Protein 1AUO (pdb70)

Organism: Pseudomonas fluorescens (NCBI:txid294)

CATH classification: 3.40.50.1820

Solvent-accessible surface area: 18096 Å² total; per-residue (Å²): 182,62,110,21,29,110,25,160,10,81,111,120,28,63,0,0,0,0,3,0,3,5,59,37,25,59,51,101,78,13,59,84,17,1,89,46,5,20,144,80,13,80,22,1,42,0,1,2,8,33,3,41,85,31,74,0,63,4,5,58,32,113,111,15,22,0,2,3,19,22,86,10,67,47,90,55,121,36,29,22,93,135,38,0,80,65,0,0,125,67,1,22,74,25,0,57,33,10,76,186,82,62,6,88,12,60,62,0,2,0,0,0,24,13,9,0,0,0,0,0,2,8,0,0,1,57,59,15,117,17,72,12,7,0,0,0,2,0,0,4,27,13,40,30,20,28,137,154,22,153,22,42,73,16,4,74,158,2,25,1,3,5,2,1,0,82,55,3,29,65,10,88,30,69,43,5,96,55,3,13,75,36,0,114,88,58,58,5,104,20,54,45,63,72,13,76,0,0,36,65,37,50,105,94,0,29,116,26,0,8,59,29,0,52,60,101,24,114,219,62,110,42,27,90,28,109,19,88,114,118,31,64,0,0,0,0,2,0,2,4,58,38,26,58,49,116,77,7,54,80,19,0,84,57,9,24,150,91,12,79,25,2,32,0,0,1,1,29,1,51,85,33,79,0,61,10,6,56,32,117,109,16,24,0,0,6,14,33,80,10,63,50,82,69,134,43,41,14,88,143,46,0,53,81,1,0,88,58,0,28,97,24,0,55,41,9,73,182,92,63,7,88,4,57,66,0,2,0,0,0,25,15,10,0,0,1,0,0,1,7,0,0,2,69,50,23,152,16,68,10,8,0,0,0,2,0,0,3,27,12,37,35,23,18,140,139,15,148,17,49,79,20,14,73,148,2,24,1,3,4,1,2,0,74,46,5,25,67,14,84,30,69,34,3,80,46,4,16,87,39,0,135,77,51,54,7,94,21,54,38,60,75,2,69,0,0,42,67,41,45,110,106,0,32,139,33,0,8,61,22,0,56,62,83,38,110

InterPro domains:
  IPR003140 Phospholipase/carboxylesterase/thioesterase [PF02230] (4-214)
  IPR029058 Alpha/Beta hydrolase fold [G3DSA:3.40.50.1820] (1-218)
  IPR029058 Alpha/Beta hydrolase fold [SSF53474] (8-217)
  IPR050565 Acyl-protein thioesterase 1-2/Carboxylesterase-like [PTHR10655] (10-217)

Structure (mmCIF, N/CA/C/O backbone):
data_1AUO
#
_entry.id   1AUO
#
_cell.length_a   82.040
_cell.length_b   82.040
_cell.length_c   145.380
_cell.angle_alpha   90.00
_cell.angle_beta   90.00
_cell.angle_gamma   90.00
#
_symmetry.space_group_name_H-M   'P 41 21 2'
#
loop_
_entity.id
_entity.type
_entity.pdbx_description
1 polymer CARBOXYLESTERASE
2 water water
#
loop_
_atom_site.group_PDB
_atom_site.id
_atom_site.type_symbol
_atom_site.label_atom_id
_atom_site.label_alt_id
_atom_site.label_comp_id
_atom_site.label_asym_id
_atom_site.label_entity_id
_atom_site.label_seq_id
_atom_site.pdbx_PDB_ins_code
_atom_site.Cartn_x
_atom_site.Cartn_y
_atom_site.Cartn_z
_atom_site.occupancy
_atom_site.B_iso_or_equiv
_atom_site.auth_seq_id
_atom_site.auth_comp_id
_atom_site.auth_asym_id
_atom_site.auth_atom_id
_atom_site.pdbx_PDB_model_num
ATOM 1 N N . MET A 1 1 ? 51.051 14.442 82.516 1.00 60.20 1 MET A N 1
ATOM 2 C CA . MET A 1 1 ? 49.876 13.984 81.722 1.00 59.14 1 MET A CA 1
ATOM 3 C C . MET A 1 1 ? 48.538 14.302 82.399 1.00 55.85 1 MET A C 1
ATOM 4 O O . MET A 1 1 ? 48.174 13.707 83.421 1.00 56.18 1 MET A O 1
ATOM 9 N N . THR A 1 2 ? 47.825 15.269 81.836 1.00 44.75 2 THR A N 1
ATOM 10 C CA . THR A 1 2 ? 46.412 15.434 82.122 1.00 38.33 2 THR A CA 1
ATOM 11 C C . THR A 1 2 ? 45.629 14.262 81.572 1.00 35.77 2 THR A C 1
ATOM 12 O O . THR A 1 2 ? 45.886 13.786 80.456 1.00 36.00 2 THR A O 1
ATOM 16 N N . GLU A 1 3 ? 44.779 13.695 82.411 1.00 32.34 3 GLU A N 1
ATOM 17 C CA . GLU A 1 3 ? 43.966 12.565 82.001 1.00 27.86 3 GLU A CA 1
ATOM 18 C C . GLU A 1 3 ? 42.889 12.972 80.979 1.00 21.89 3 GLU A C 1
ATOM 19 O O . GLU A 1 3 ? 42.409 14.104 80.993 1.00 17.85 3 GLU A O 1
ATOM 25 N N . PRO A 1 4 ? 42.441 12.026 80.140 1.00 22.63 4 PRO A N 1
ATOM 26 C CA . PRO A 1 4 ? 41.398 12.373 79.170 1.00 18.34 4 PRO A CA 1
ATOM 27 C C . PRO A 1 4 ? 40.071 12.465 79.856 1.00 20.02 4 PRO A C 1
ATOM 28 O O . PRO A 1 4 ? 39.902 11.849 80.913 1.00 20.01 4 PRO A O 1
ATOM 32 N N . LEU A 1 5 ? 39.171 13.300 79.327 1.00 20.32 5 LEU A N 1
ATOM 33 C CA . LEU A 1 5 ? 37.799 13.299 79.784 1.00 21.35 5 LEU A CA 1
ATOM 34 C C . LEU A 1 5 ? 37.101 12.094 79.169 1.00 23.32 5 LEU A C 1
ATOM 35 O O . LEU A 1 5 ? 37.321 11.746 78.004 1.00 20.41 5 LEU A O 1
ATOM 40 N N . ILE A 1 6 ? 36.194 11.516 79.938 1.00 15.51 6 ILE A N 1
ATOM 41 C CA . ILE A 1 6 ? 35.456 10.345 79.530 1.00 17.72 6 ILE A CA 1
ATOM 42 C C . ILE A 1 6 ? 34.048 10.827 79.756 1.00 17.17 6 ILE A C 1
ATOM 43 O O . ILE A 1 6 ? 33.790 11.352 80.837 1.00 15.50 6 ILE A O 1
ATOM 48 N N . LEU A 1 7 ? 33.318 11.068 78.656 1.00 16.69 7 LEU A N 1
ATOM 49 C CA . LEU A 1 7 ? 31.912 11.451 78.701 1.00 14.29 7 LEU A CA 1
ATOM 50 C C . LEU A 1 7 ? 31.040 10.222 78.512 1.00 20.12 7 LEU A C 1
ATOM 51 O O . LEU A 1 7 ? 31.209 9.416 77.568 1.00 14.20 7 LEU A O 1
ATOM 56 N N . GLN A 1 8 ? 30.229 9.965 79.532 1.00 11.06 8 GLN A N 1
ATOM 57 C CA . GLN A 1 8 ? 29.454 8.770 79.586 1.00 18.57 8 GLN A CA 1
ATOM 58 C C . GLN A 1 8 ? 28.193 9.019 78.761 1.00 13.22 8 GLN A C 1
ATOM 59 O O . GLN A 1 8 ? 27.521 10.046 78.913 1.00 17.11 8 GLN A O 1
ATOM 65 N N . PRO A 1 9 ? 27.791 8.019 77.972 1.00 18.82 9 PRO A N 1
ATOM 66 C CA . PRO A 1 9 ? 26.610 8.080 77.105 1.00 18.99 9 PRO A CA 1
ATOM 67 C C . PRO A 1 9 ? 25.389 7.737 77.935 1.00 24.80 9 PRO A C 1
ATOM 68 O O . PRO A 1 9 ? 25.504 7.446 79.144 1.00 23.68 9 PRO A O 1
ATOM 72 N N . ALA A 1 10 ? 24.234 7.768 77.284 1.00 25.14 10 ALA A N 1
ATOM 73 C CA . ALA A 1 10 ? 22.957 7.575 77.940 1.00 27.41 10 ALA A CA 1
ATOM 74 C C . ALA A 1 10 ? 22.764 6.149 78.403 1.00 30.15 10 ALA A C 1
ATOM 75 O O . ALA A 1 10 ? 22.165 5.918 79.447 1.00 29.74 10 ALA A O 1
ATOM 77 N N . LYS A 1 11 ? 23.158 5.196 77.564 1.00 28.28 11 LYS A N 1
ATOM 78 C CA . LYS A 1 11 ? 23.044 3.763 77.873 1.00 29.51 11 LYS A CA 1
ATOM 79 C C . LYS A 1 11 ? 24.434 3.163 78.031 1.00 28.20 11 LYS A C 1
ATOM 80 O O . LYS A 1 11 ? 25.420 3.874 77.867 1.00 32.24 11 LYS A O 1
ATOM 86 N N . PRO A 1 12 ? 24.541 1.897 78.502 1.00 27.84 12 PRO A N 1
ATOM 87 C CA . PRO A 1 12 ? 25.894 1.348 78.644 1.00 28.40 12 PRO A CA 1
ATOM 88 C C . PRO A 1 12 ? 26.632 1.376 77.301 1.00 22.98 12 PRO A C 1
ATOM 89 O O . PRO A 1 12 ? 26.037 1.048 76.256 1.00 24.76 12 PRO A O 1
ATOM 93 N N . ALA A 1 13 ? 27.905 1.740 77.337 1.00 25.12 13 ALA A N 1
ATOM 94 C CA . ALA A 1 13 ? 28.691 1.930 76.130 1.00 20.54 13 ALA A CA 1
ATOM 95 C C . ALA A 1 13 ? 29.080 0.611 75.430 1.00 23.11 13 ALA A C 1
ATOM 96 O O . ALA A 1 13 ? 29.501 -0.360 76.094 1.00 19.30 13 ALA A O 1
ATOM 98 N N . ASP A 1 14 ? 28.948 0.590 74.098 1.00 20.34 14 ASP A N 1
ATOM 99 C CA . ASP A 1 14 ? 29.409 -0.519 73.272 1.00 22.95 14 ASP A CA 1
ATOM 100 C C . ASP A 1 14 ? 30.209 -0.033 72.022 1.00 22.03 14 ASP A C 1
ATOM 101 O O . ASP A 1 14 ? 30.546 -0.815 71.146 1.00 22.65 14 ASP A O 1
ATOM 106 N N . ALA A 1 15 ? 30.486 1.266 71.994 1.00 21.43 15 ALA A N 1
ATOM 107 C CA . ALA A 1 15 ? 31.289 1.946 70.964 1.00 19.35 15 ALA A CA 1
ATOM 108 C C . ALA A 1 15 ? 32.036 3.104 71.637 1.00 19.17 15 ALA A C 1
ATOM 109 O O . ALA A 1 15 ? 31.624 3.619 72.700 1.00 17.54 15 ALA A O 1
ATOM 111 N N . CYS A 1 16 ? 33.012 3.659 70.925 1.00 17.66 16 CYS A N 1
ATOM 112 C CA . CYS A 1 16 ? 33.817 4.734 71.499 1.00 15.11 16 CYS A CA 1
ATOM 113 C C . CYS A 1 16 ? 34.502 5.597 70.437 1.00 15.03 16 CYS A C 1
ATOM 114 O O . CYS A 1 16 ? 35.190 5.058 69.571 1.00 13.38 16 CYS A O 1
ATOM 117 N N . VAL A 1 17 ? 34.373 6.911 70.564 1.00 12.43 17 VAL A N 1
ATOM 118 C CA . VAL A 1 17 ? 35.148 7.870 69.763 1.00 15.13 17 VAL A CA 1
ATOM 119 C C . VAL A 1 17 ? 36.228 8.474 70.635 1.00 13.65 17 VAL A C 1
ATOM 120 O O . VAL A 1 17 ? 35.927 9.029 71.700 1.00 14.27 17 VAL A O 1
ATOM 124 N N . ILE A 1 18 ? 37.485 8.291 70.250 1.00 14.32 18 ILE A N 1
ATOM 125 C CA . ILE A 1 18 ? 38.556 9.049 70.808 1.00 12.92 18 ILE A CA 1
ATOM 126 C C . ILE A 1 18 ? 38.757 10.316 69.956 1.00 13.39 18 ILE A C 1
ATOM 127 O O . ILE A 1 18 ? 38.779 10.232 68.725 1.00 18.65 18 ILE A O 1
ATOM 132 N N . TRP A 1 19 ? 38.664 11.487 70.588 1.00 13.52 19 TRP A N 1
ATOM 133 C CA . TRP A 1 19 ? 38.710 12.773 69.873 1.00 12.80 19 TRP A CA 1
ATOM 134 C C . TRP A 1 19 ? 39.814 13.734 70.286 1.00 16.14 19 TRP A C 1
ATOM 135 O O . TRP A 1 19 ? 39.786 14.306 71.390 1.00 16.76 19 TRP A O 1
ATOM 146 N N . LEU A 1 20 ? 40.682 14.055 69.331 1.00 15.25 20 LEU A N 1
ATOM 147 C CA . LEU A 1 20 ? 41.823 14.888 69.574 1.00 17.52 20 LEU A CA 1
ATOM 148 C C . LEU A 1 20 ? 41.527 16.286 69.137 1.00 21.01 20 LEU A C 1
ATOM 149 O O . LEU A 1 20 ? 41.217 16.545 67.970 1.00 19.92 20 LEU A O 1
ATOM 154 N N . HIS A 1 21 ? 41.958 17.196 69.993 1.00 14.99 21 HIS A N 1
ATOM 155 C CA . HIS A 1 21 ? 41.837 18.593 69.736 1.00 16.70 21 HIS A CA 1
ATOM 156 C C . HIS A 1 21 ? 43.018 19.094 68.929 1.00 16.68 21 HIS A C 1
ATOM 157 O O . HIS A 1 21 ? 44.024 18.357 68.700 1.00 15.69 21 HIS A O 1
ATOM 164 N N . GLY A 1 22 ? 42.939 20.369 68.556 1.00 12.67 22 GLY A N 1
ATOM 165 C CA . GLY A 1 22 ? 44.029 20.949 67.803 1.00 19.42 22 GLY A CA 1
ATOM 166 C C . GLY A 1 22 ? 44.956 21.760 68.663 1.00 22.15 22 GLY A C 1
ATOM 167 O O . GLY A 1 22 ? 44.835 21.799 69.897 1.00 20.97 22 GLY A O 1
ATOM 168 N N . LEU A 1 23 ? 45.847 22.472 67.995 1.00 21.32 23 LEU A N 1
ATOM 169 C CA . LEU A 1 23 ? 46.927 23.158 68.654 1.00 17.90 23 LEU A CA 1
ATOM 170 C C . LEU A 1 23 ? 46.430 24.134 69.705 1.00 19.96 23 LEU A C 1
ATOM 171 O O . LEU A 1 23 ? 45.701 25.091 69.390 1.00 18.70 23 LEU A O 1
ATOM 176 N N . GLY A 1 24 ? 46.970 23.973 70.912 1.00 25.16 24 GLY A N 1
ATOM 177 C CA . GLY A 1 24 ? 46.743 24.928 71.992 1.00 25.76 24 GLY A CA 1
ATOM 178 C C . GLY A 1 24 ? 45.407 24.880 72.726 1.00 26.55 24 GLY A C 1
ATOM 179 O O . GLY A 1 24 ? 45.059 25.798 73.499 1.00 23.77 24 GLY A O 1
ATOM 180 N N . ALA A 1 25 ? 44.623 23.843 72.467 1.00 23.72 25 ALA A N 1
ATOM 181 C CA . ALA A 1 25 ? 43.309 23.737 73.070 1.00 24.63 25 ALA A CA 1
ATOM 182 C C . ALA A 1 25 ? 43.488 22.692 74.147 1.00 24.09 25 ALA A C 1
ATOM 183 O O . ALA A 1 25 ? 44.559 22.073 74.231 1.00 27.89 25 ALA A O 1
ATOM 185 N N . ASP A 1 26 ? 42.435 22.415 74.901 1.00 25.14 26 ASP A N 1
ATOM 186 C CA . ASP A 1 26 ? 42.521 21.375 75.906 1.00 24.29 26 ASP A CA 1
ATOM 187 C C . ASP A 1 26 ? 41.457 20.282 75.697 1.00 22.08 26 ASP A C 1
ATOM 188 O O . ASP A 1 26 ? 40.708 20.306 74.720 1.00 21.15 26 ASP A O 1
ATOM 193 N N . ARG A 1 27 ? 41.388 19.338 76.626 1.00 19.00 27 ARG A N 1
ATOM 194 C CA . ARG A 1 27 ? 40.416 18.265 76.568 1.00 19.66 27 ARG A CA 1
ATOM 195 C C . ARG A 1 27 ? 38.986 18.742 76.488 1.00 18.28 27 ARG A C 1
ATOM 196 O O . ARG A 1 27 ? 38.108 17.941 76.302 1.00 22.84 27 ARG A O 1
ATOM 204 N N . TYR A 1 28 ? 38.721 19.969 76.934 1.00 18.10 28 TYR A N 1
ATOM 205 C CA . TYR A 1 28 ? 37.344 20.436 76.967 1.00 17.06 28 TYR A CA 1
ATOM 206 C C . TYR A 1 28 ? 36.839 21.011 75.660 1.00 20.44 28 TYR A C 1
ATOM 207 O O . TYR A 1 28 ? 35.650 21.247 75.516 1.00 18.46 28 TYR A O 1
ATOM 216 N N . ASP A 1 29 ? 37.761 21.526 74.873 1.00 15.29 29 ASP A N 1
ATOM 217 C CA . ASP A 1 29 ? 37.432 22.199 73.629 1.00 17.81 29 ASP A CA 1
ATOM 218 C C . ASP A 1 29 ? 36.391 21.490 72.800 1.00 14.94 29 ASP A C 1
ATOM 219 O O . ASP A 1 29 ? 35.436 22.112 72.352 1.00 19.04 29 ASP A O 1
ATOM 224 N N . PHE A 1 30 ? 36.457 20.174 72.728 1.00 17.61 30 PHE A N 1
ATOM 225 C CA . PHE A 1 30 ? 35.423 19.413 72.039 1.00 20.13 30 PHE A CA 1
ATOM 226 C C . PHE A 1 30 ? 34.312 18.757 72.879 1.00 19.84 30 PHE A C 1
ATOM 227 O O . PHE A 1 30 ? 33.457 18.031 72.356 1.00 16.62 30 PHE A O 1
ATOM 235 N N . MET A 1 31 ? 34.241 19.101 74.152 1.00 19.97 31 MET A N 1
ATOM 236 C CA . MET A 1 31 ? 33.168 18.565 74.982 1.00 18.65 31 MET A CA 1
ATOM 237 C C . MET A 1 31 ? 31.766 18.889 74.473 1.00 19.77 31 MET A C 1
ATOM 238 O O . MET A 1 31 ? 30.901 18.014 74.439 1.00 20.78 31 MET A O 1
ATOM 243 N N . PRO A 1 32 ? 31.510 20.148 74.067 1.00 15.76 32 PRO A N 1
ATOM 244 C CA . PRO A 1 32 ? 30.153 20.454 73.596 1.00 17.25 32 PRO A CA 1
ATOM 245 C C . PRO A 1 32 ? 29.722 19.651 72.375 1.00 17.85 32 PRO A C 1
ATOM 246 O O . PRO A 1 32 ? 28.541 19.318 72.254 1.00 17.73 32 PRO A O 1
ATOM 250 N N . VAL A 1 33 ? 30.685 19.364 71.483 1.00 26.23 33 VAL A N 1
ATOM 251 C CA . VAL A 1 33 ? 30.482 18.491 70.312 1.00 20.36 33 VAL A CA 1
ATOM 252 C C . VAL A 1 33 ? 30.197 17.042 70.710 1.00 24.00 33 VAL A C 1
ATOM 253 O O . VAL A 1 33 ? 29.305 16.430 70.144 1.00 19.40 33 VAL A O 1
ATOM 257 N N . ALA A 1 34 ? 30.970 16.476 71.645 1.00 18.34 34 ALA A N 1
ATOM 258 C CA . ALA A 1 34 ? 30.794 15.095 72.043 1.00 19.89 34 ALA A CA 1
ATOM 259 C C . ALA A 1 34 ? 29.392 14.959 72.655 1.00 19.58 34 ALA A C 1
ATOM 260 O O . ALA A 1 34 ? 28.689 13.992 72.399 1.00 23.32 34 ALA A O 1
ATOM 262 N N . GLU A 1 35 ? 28.943 16.019 73.324 1.00 21.53 35 GLU A N 1
ATOM 263 C CA . GLU A 1 35 ? 27.631 16.023 73.965 1.00 21.67 35 GLU A CA 1
ATOM 264 C C . GLU A 1 35 ? 26.458 16.127 73.026 1.00 21.16 35 GLU A C 1
ATOM 265 O O . GLU A 1 35 ? 25.437 15.520 73.281 1.00 18.95 35 GLU A O 1
ATOM 271 N N . ALA A 1 36 ? 26.618 16.911 71.955 1.00 21.57 36 ALA A N 1
ATOM 272 C CA . ALA A 1 36 ? 25.606 17.046 70.914 1.00 20.69 36 ALA A CA 1
ATOM 273 C C . ALA A 1 36 ? 25.376 15.676 70.246 1.00 18.14 36 ALA A C 1
ATOM 274 O O . ALA A 1 36 ? 24.245 15.289 69.963 1.00 23.24 36 ALA A O 1
ATOM 276 N N . LEU A 1 37 ? 26.466 14.937 70.002 1.00 22.07 37 LEU A N 1
ATOM 277 C CA . LEU A 1 37 ? 26.412 13.641 69.354 1.00 19.68 37 LEU A CA 1
ATOM 278 C C . LEU A 1 37 ? 25.854 12.561 70.276 1.00 21.90 37 LEU A C 1
ATOM 279 O O . LEU A 1 37 ? 25.029 11.765 69.853 1.00 20.43 37 LEU A O 1
ATOM 284 N N . GLN A 1 38 ? 26.205 12.607 71.565 1.00 22.01 38 GLN A N 1
ATOM 285 C CA . GLN A 1 38 ? 25.627 11.640 72.512 1.00 21.03 38 GLN A CA 1
ATOM 286 C C . GLN A 1 38 ? 24.111 11.749 72.687 1.00 22.25 38 GLN A C 1
ATOM 287 O O . GLN A 1 38 ? 23.487 10.789 73.120 1.00 23.07 38 GLN A O 1
ATOM 293 N N . GLU A 1 39 ? 23.506 12.821 72.182 1.00 26.66 39 GLU A N 1
ATOM 294 C CA . GLU A 1 39 ? 22.042 12.946 72.153 1.00 26.55 39 GLU A CA 1
ATOM 295 C C . GLU A 1 39 ? 21.358 11.930 71.235 1.00 28.35 39 GLU A C 1
ATOM 296 O O . GLU A 1 39 ? 20.222 11.504 71.497 1.00 27.06 39 GLU A O 1
ATOM 302 N N . SER A 1 40 ? 22.073 11.494 70.198 1.00 20.81 40 SER A N 1
ATOM 303 C CA . SER A 1 40 ? 21.534 10.545 69.231 1.00 21.84 40 SER A CA 1
ATOM 304 C C . SER A 1 40 ? 22.323 9.263 69.347 1.00 19.79 40 SER A C 1
ATOM 305 O O . SER A 1 40 ? 21.761 8.178 69.241 1.00 21.72 40 SER A O 1
ATOM 308 N N . LEU A 1 41 ? 23.600 9.362 69.706 1.00 18.61 41 LEU A N 1
ATOM 309 C CA . LEU A 1 41 ? 24.360 8.125 69.897 1.00 18.84 41 LEU A CA 1
ATOM 310 C C . LEU A 1 41 ? 24.311 7.686 71.367 1.00 19.31 41 LEU A C 1
ATOM 311 O O . LEU A 1 41 ? 25.269 7.918 72.099 1.00 19.92 41 LEU A O 1
ATOM 316 N N . LEU A 1 42 ? 23.366 6.792 71.661 1.00 21.30 42 LEU A N 1
ATOM 317 C CA . LEU A 1 42 ? 22.977 6.496 73.047 1.00 21.67 42 LEU A CA 1
ATOM 318 C C . LEU A 1 42 ? 23.956 5.547 73.737 1.00 22.49 42 LEU A C 1
ATOM 319 O O . LEU A 1 42 ? 24.091 5.567 74.961 1.00 19.81 42 LEU A O 1
ATOM 324 N N . THR A 1 43 ? 24.770 4.856 72.942 1.00 20.86 43 THR A N 1
ATOM 325 C CA . THR A 1 43 ? 25.769 3.914 73.489 1.00 19.51 43 THR A CA 1
ATOM 326 C C . THR A 1 43 ? 27.204 4.151 73.104 1.00 17.75 43 THR A C 1
ATOM 327 O O . THR A 1 43 ? 28.015 3.208 73.164 1.00 16.20 43 THR A O 1
ATOM 331 N N . THR A 1 44 ? 27.550 5.395 72.790 1.00 14.30 44 THR A N 1
ATOM 332 C CA . THR A 1 44 ? 28.889 5.685 72.284 1.00 14.43 44 THR A CA 1
ATOM 333 C C . THR A 1 44 ? 29.601 6.636 73.299 1.00 9.81 44 THR A C 1
ATOM 334 O O . THR A 1 44 ? 29.182 7.775 73.515 1.00 13.04 44 THR A O 1
ATOM 338 N N . ARG A 1 45 ? 30.636 6.110 73.959 1.00 14.88 45 ARG A N 1
ATOM 339 C CA . ARG A 1 45 ? 31.529 6.872 74.846 1.00 16.92 45 ARG A CA 1
ATOM 340 C C . ARG A 1 45 ? 32.395 7.856 74.053 1.00 16.63 45 ARG A C 1
ATOM 341 O O . ARG A 1 45 ? 32.883 7.504 72.982 1.00 19.96 45 ARG A O 1
ATOM 349 N N . PHE A 1 46 ? 32.601 9.070 74.555 1.00 19.64 46 PHE A N 1
ATOM 350 C CA . PHE A 1 46 ? 33.608 9.948 73.996 1.00 17.49 46 PHE A CA 1
ATOM 351 C C . PHE A 1 46 ? 34.739 10.055 74.954 1.00 19.61 46 PHE A C 1
ATOM 352 O O . PHE A 1 46 ? 34.505 10.154 76.137 1.00 19.20 46 PHE A O 1
ATOM 360 N N . VAL A 1 47 ? 35.952 9.839 74.444 1.00 18.65 47 VAL A N 1
ATOM 361 C CA . VAL A 1 47 ? 37.199 10.008 75.198 1.00 14.25 47 VAL A CA 1
ATOM 362 C C . VAL A 1 47 ? 38.011 11.152 74.592 1.00 20.81 47 VAL A C 1
ATOM 363 O O . VAL A 1 47 ? 38.303 11.195 73.373 1.00 14.58 47 VAL A O 1
ATOM 367 N N . LEU A 1 48 ? 38.044 12.221 75.356 1.00 14.03 48 LEU A N 1
ATOM 368 C CA . LEU A 1 48 ? 38.701 13.452 74.974 1.00 13.99 48 LEU A CA 1
ATOM 369 C C . LEU A 1 48 ? 40.102 13.636 75.599 1.00 16.23 48 LEU A C 1
ATOM 370 O O . LEU A 1 48 ? 40.263 14.243 76.676 1.00 23.12 48 LEU A O 1
ATOM 375 N N . PRO A 1 49 ? 41.140 13.074 74.971 1.00 20.32 49 PRO A N 1
ATOM 376 C CA . PRO A 1 49 ? 42.489 13.362 75.484 1.00 20.49 49 PRO A CA 1
ATOM 377 C C . PRO A 1 49 ? 43.005 14.779 75.410 1.00 19.05 49 PRO A C 1
ATOM 378 O O . PRO A 1 49 ? 42.558 15.618 74.648 1.00 19.67 49 PRO A O 1
ATOM 382 N N . GLN A 1 50 ? 44.033 15.012 76.183 1.00 13.94 50 GLN A N 1
ATOM 383 C CA . GLN A 1 50 ? 44.752 16.277 76.113 1.00 13.25 50 GLN A CA 1
ATOM 384 C C . GLN A 1 50 ? 46.207 16.067 75.816 1.00 15.47 50 GLN A C 1
ATOM 385 O O . GLN A 1 50 ? 46.821 15.115 76.343 1.00 17.40 50 GLN A O 1
ATOM 391 N N . ALA A 1 51 ? 46.668 16.788 74.788 1.00 16.90 51 ALA A N 1
ATOM 392 C CA . ALA A 1 51 ? 48.067 16.828 74.367 1.00 19.68 51 ALA A CA 1
ATOM 393 C C . ALA A 1 51 ? 48.970 17.249 75.530 1.00 19.72 51 ALA A C 1
ATOM 394 O O . ALA A 1 51 ? 48.597 18.104 76.304 1.00 14.65 51 ALA A O 1
ATOM 396 N N . PRO A 1 52 ? 50.208 16.737 75.589 1.00 21.02 52 PRO A N 1
ATOM 397 C CA . PRO A 1 52 ? 51.242 17.314 76.463 1.00 22.49 52 PRO A CA 1
ATOM 398 C C . PRO A 1 52 ? 51.415 18.811 76.305 1.00 23.62 52 PRO A C 1
ATOM 399 O O . PRO A 1 52 ? 51.359 19.338 75.194 1.00 22.98 52 PRO A O 1
ATOM 403 N N . THR A 1 53 ? 51.631 19.504 77.425 1.00 18.86 53 THR A N 1
ATOM 404 C CA . THR A 1 53 ? 52.042 20.884 77.355 1.00 18.39 53 THR A CA 1
ATOM 405 C C . THR A 1 53 ? 53.514 20.887 76.967 1.00 22.87 53 THR A C 1
ATOM 406 O O . THR A 1 53 ? 54.342 20.361 77.706 1.00 25.92 53 THR A O 1
ATOM 410 N N . ARG A 1 54 ? 53.857 21.567 75.871 1.00 24.18 54 ARG A N 1
ATOM 411 C CA . ARG A 1 54 ? 55.265 21.639 75.441 1.00 24.16 54 ARG A CA 1
ATOM 412 C C . ARG A 1 54 ? 55.527 22.874 74.599 1.00 24.54 54 ARG A C 1
ATOM 413 O O . ARG A 1 54 ? 54.591 23.502 74.134 1.00 21.97 54 ARG A O 1
ATOM 421 N N . PRO A 1 55 ? 56.813 23.230 74.375 1.00 17.66 55 PRO A N 1
ATOM 422 C CA . PRO A 1 55 ? 57.101 24.476 73.668 1.00 22.69 55 PRO A CA 1
ATOM 423 C C . PRO A 1 55 ? 56.637 24.349 72.247 1.00 20.06 55 PRO A C 1
ATOM 424 O O . PRO A 1 55 ? 56.670 23.254 71.687 1.00 22.73 55 PRO A O 1
ATOM 428 N N . VAL A 1 56 ? 55.978 25.389 71.768 1.00 20.22 56 VAL A N 1
ATOM 429 C CA . VAL A 1 56 ? 55.621 25.451 70.364 1.00 21.53 56 VAL A CA 1
ATOM 430 C C . VAL A 1 56 ? 56.446 26.547 69.665 1.00 19.98 56 VAL A C 1
ATOM 431 O O . VAL A 1 56 ? 56.342 27.736 69.967 1.00 23.78 56 VAL A O 1
ATOM 435 N N . THR A 1 57 ? 57.294 26.135 68.732 1.00 24.86 57 THR A N 1
ATOM 436 C CA . THR A 1 57 ? 58.181 27.090 68.058 1.00 23.77 57 THR A CA 1
ATOM 437 C C . THR A 1 57 ? 57.552 28.305 67.379 1.00 25.44 57 THR A C 1
ATOM 438 O O . THR A 1 57 ? 57.920 29.434 67.710 1.00 25.41 57 THR A O 1
ATOM 442 N N . ILE A 1 58 ? 56.556 28.117 66.516 1.00 23.73 58 ILE A N 1
ATOM 443 C CA . ILE A 1 58 ? 55.858 29.249 65.909 1.00 25.93 58 ILE A CA 1
ATOM 444 C C . ILE A 1 58 ? 55.234 30.245 66.907 1.00 29.51 58 ILE A C 1
ATOM 445 O O . ILE A 1 58 ? 54.870 31.367 66.558 1.00 27.82 58 ILE A O 1
ATOM 450 N N . ASN A 1 59 ? 55.162 29.840 68.173 1.00 34.10 59 ASN A N 1
ATOM 451 C CA . ASN A 1 59 ? 54.568 30.701 69.184 1.00 34.27 59 ASN A CA 1
ATOM 452 C C . ASN A 1 59 ? 55.609 31.170 70.179 1.00 34.13 59 ASN A C 1
ATOM 453 O O . ASN A 1 59 ? 55.293 31.517 71.319 1.00 34.89 59 ASN A O 1
ATOM 458 N N . GLY A 1 60 ? 56.847 31.234 69.718 1.00 29.77 60 GLY A N 1
ATOM 459 C CA . GLY A 1 60 ? 57.899 31.822 70.521 1.00 29.96 60 GLY A CA 1
ATOM 460 C C . GLY A 1 60 ? 58.373 30.850 71.576 1.00 28.48 60 GLY A C 1
ATOM 461 O O . GLY A 1 60 ? 59.098 31.233 72.494 1.00 30.22 60 GLY A O 1
ATOM 462 N N . GLY A 1 61 ? 58.108 29.568 71.348 1.00 30.60 61 GLY A N 1
ATOM 463 C CA . GLY A 1 61 ? 58.367 28.570 72.367 1.00 25.56 61 GLY A CA 1
ATOM 464 C C . GLY A 1 61 ? 57.418 28.633 73.564 1.00 29.15 61 GLY A C 1
ATOM 465 O O . GLY A 1 61 ? 57.684 27.965 74.562 1.00 30.10 61 GLY A O 1
ATOM 466 N N . TYR A 1 62 ? 56.278 29.320 73.422 1.00 24.82 62 TYR A N 1
ATOM 467 C CA . TYR A 1 62 ? 55.197 29.279 74.424 1.00 25.85 62 TYR A CA 1
ATOM 468 C C . TYR A 1 62 ? 54.753 27.851 74.650 1.00 25.09 62 TYR A C 1
ATOM 469 O O . TYR A 1 62 ? 54.404 27.147 73.701 1.00 25.81 62 TYR A O 1
ATOM 478 N N . GLU A 1 63 ? 54.754 27.435 75.910 1.00 23.89 63 GLU A N 1
ATOM 479 C CA . GLU A 1 63 ? 54.212 26.151 76.296 1.00 25.07 63 GLU A CA 1
ATOM 480 C C . GLU A 1 63 ? 52.702 26.109 76.359 1.00 24.63 63 GLU A C 1
ATOM 481 O O . GLU A 1 63 ? 52.040 26.806 77.153 1.00 20.02 63 GLU A O 1
ATOM 487 N N . MET A 1 64 ? 52.175 25.112 75.664 1.00 22.68 64 MET A N 1
ATOM 488 C CA . MET A 1 64 ? 50.741 24.985 75.492 1.00 21.50 64 MET A CA 1
ATOM 489 C C . MET A 1 64 ? 50.485 23.573 75.037 1.00 19.78 64 MET A C 1
ATOM 490 O O . MET A 1 64 ? 51.414 22.876 74.609 1.00 20.05 64 MET A O 1
ATOM 495 N N . PRO A 1 65 ? 49.219 23.127 75.100 1.00 15.72 65 PRO A N 1
ATOM 496 C CA . PRO A 1 65 ? 49.041 21.748 74.663 1.00 14.91 65 PRO A CA 1
ATOM 497 C C . PRO A 1 65 ? 49.299 21.632 73.143 1.00 19.01 65 PRO A C 1
ATOM 498 O O . PRO A 1 65 ? 48.650 22.342 72.362 1.00 14.50 65 PRO A O 1
ATOM 502 N N . SER A 1 66 ? 50.118 20.656 72.749 1.00 19.16 66 SER A N 1
ATOM 503 C CA . SER A 1 66 ? 50.507 20.536 71.345 1.00 21.02 66 SER A CA 1
ATOM 504 C C . SER A 1 66 ? 50.903 19.097 71.067 1.00 20.64 66 SER A C 1
ATOM 505 O O . SER A 1 66 ? 51.778 18.549 71.723 1.00 19.10 66 SER A O 1
ATOM 508 N N . TRP A 1 67 ? 50.326 18.523 70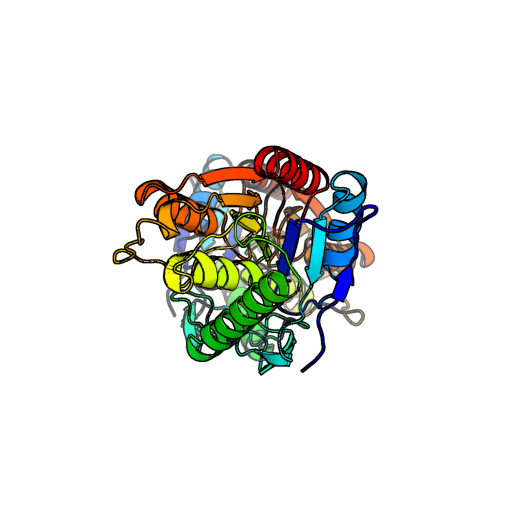.022 1.00 19.36 67 TRP A N 1
ATOM 509 C CA . TRP A 1 67 ? 50.629 17.141 69.612 1.00 19.48 67 TRP A CA 1
ATOM 510 C C . TRP A 1 67 ? 52.007 16.926 68.966 1.00 21.95 67 TRP A C 1
ATOM 511 O O . TRP A 1 67 ? 52.542 15.809 68.966 1.00 22.06 67 TRP A O 1
ATOM 522 N N . TYR A 1 68 ? 52.562 18.006 68.450 1.00 23.05 68 TYR A N 1
ATOM 523 C CA . TYR A 1 68 ? 53.892 18.034 67.850 1.00 23.79 68 TYR A CA 1
ATOM 524 C C . TYR A 1 68 ? 54.276 19.473 67.561 1.00 21.94 68 TYR A C 1
ATOM 525 O O . TYR A 1 68 ? 53.406 20.337 67.323 1.00 24.92 68 TYR A O 1
ATOM 534 N N . ASP A 1 69 ? 55.571 19.740 67.536 1.00 21.09 69 ASP A N 1
ATOM 535 C CA . ASP A 1 69 ? 56.006 21.104 67.246 1.00 19.65 69 ASP A CA 1
ATOM 536 C C . ASP A 1 69 ? 55.773 21.541 65.811 1.00 22.11 69 ASP A C 1
ATOM 537 O O . ASP A 1 69 ? 55.795 20.738 64.878 1.00 16.95 69 ASP A O 1
ATOM 542 N N . ILE A 1 70 ? 55.414 22.803 65.657 1.00 22.58 70 ILE A N 1
ATOM 543 C CA . ILE A 1 70 ? 55.402 23.407 64.344 1.00 23.38 70 ILE A CA 1
ATOM 544 C C . ILE A 1 70 ? 56.452 24.478 64.381 1.00 25.00 70 ILE A C 1
ATOM 545 O O . ILE A 1 70 ? 56.571 25.218 65.365 1.00 22.56 70 ILE A O 1
ATOM 550 N N . LYS A 1 71 ? 57.346 24.410 63.413 1.00 24.80 71 LYS A N 1
ATOM 551 C CA . LYS A 1 71 ? 58.560 25.206 63.452 1.00 27.67 71 LYS A CA 1
ATOM 552 C C . LYS A 1 71 ? 58.546 26.250 62.348 1.00 25.43 71 LYS A C 1
ATOM 553 O O . LYS A 1 71 ? 59.283 27.221 62.398 1.00 26.11 71 LYS A O 1
ATOM 559 N N . ALA A 1 72 ? 57.615 26.117 61.417 1.00 24.05 72 ALA A N 1
ATOM 560 C CA . ALA A 1 72 ? 57.462 27.118 60.370 1.00 26.44 72 ALA A CA 1
ATOM 561 C C . ALA A 1 72 ? 56.099 26.994 59.724 1.00 29.53 72 ALA A C 1
ATOM 562 O O . ALA A 1 72 ? 55.526 25.912 59.672 1.00 31.13 72 ALA A O 1
ATOM 564 N N . MET A 1 73 ? 55.486 28.133 59.448 1.00 33.97 73 MET A N 1
ATOM 565 C CA . MET A 1 73 ? 54.201 28.154 58.759 1.00 39.05 73 MET A CA 1
ATOM 566 C C . MET A 1 73 ? 54.392 28.158 57.241 1.00 39.99 73 MET A C 1
ATOM 567 O O . MET A 1 73 ? 53.681 27.457 56.514 1.00 37.88 73 MET A O 1
ATOM 572 N N . SER A 1 74 ? 55.359 28.953 56.783 1.00 47.77 74 SER A N 1
ATOM 573 C CA . SER A 1 74 ? 55.625 29.141 55.349 1.00 51.79 74 SER A CA 1
ATOM 574 C C . SER A 1 74 ? 57.118 29.124 55.032 1.00 53.79 74 SER A C 1
ATOM 575 O O . SER A 1 74 ? 57.941 29.546 55.847 1.00 54.29 74 SER A O 1
ATOM 578 N N . PRO A 1 75 ? 57.481 28.669 53.817 1.00 57.61 75 PRO A N 1
ATOM 579 C CA . PRO A 1 75 ? 56.539 28.199 52.794 1.00 58.64 75 PRO A CA 1
ATOM 580 C C . PRO A 1 75 ? 56.155 26.729 52.972 1.00 58.33 75 PRO A C 1
ATOM 581 O O . PRO A 1 75 ? 55.140 26.272 52.444 1.00 59.32 75 PRO A O 1
ATOM 585 N N . ALA A 1 76 ? 56.989 25.981 53.685 1.00 51.83 76 ALA A N 1
ATOM 586 C CA . ALA A 1 76 ? 56.672 24.593 53.999 1.00 51.32 76 ALA A CA 1
ATOM 587 C C . ALA A 1 76 ? 56.335 24.519 55.472 1.00 50.96 76 ALA A C 1
ATOM 588 O O . ALA A 1 76 ? 57.106 25.013 56.291 1.00 50.36 76 ALA A O 1
ATOM 590 N N . ARG A 1 77 ? 55.172 23.957 55.797 1.00 46.94 77 ARG A N 1
ATOM 591 C CA . ARG A 1 77 ? 54.838 23.639 57.184 1.00 46.10 77 ARG A CA 1
ATOM 592 C C . ARG A 1 77 ? 55.809 22.603 57.739 1.00 42.43 77 ARG A C 1
ATOM 593 O O . ARG A 1 77 ? 55.805 21.433 57.327 1.00 40.88 77 ARG A O 1
ATOM 601 N N . SER A 1 78 ? 56.738 23.092 58.560 1.00 37.49 78 SER A N 1
ATOM 602 C CA . SER A 1 78 ? 57.814 22.287 59.109 1.00 33.65 78 SER A CA 1
ATOM 603 C C . SER A 1 78 ? 57.437 21.850 60.527 1.00 30.08 78 SER A C 1
ATOM 604 O O . SER A 1 78 ? 57.106 22.699 61.344 1.00 26.01 78 SER A O 1
ATOM 607 N N . ILE A 1 79 ? 57.403 20.535 60.754 1.00 30.88 79 ILE A N 1
ATOM 608 C CA . ILE A 1 79 ? 56.990 19.939 62.035 1.00 30.01 79 ILE A CA 1
ATOM 609 C C . ILE A 1 79 ? 57.960 18.933 62.700 1.00 26.98 79 ILE A C 1
ATOM 610 O O . ILE A 1 79 ? 58.878 18.374 62.061 1.00 27.69 79 ILE A O 1
ATOM 615 N N . SER A 1 80 ? 57.752 18.710 63.995 1.00 23.71 80 SER A N 1
ATOM 616 C CA . SER A 1 80 ? 58.433 17.615 64.718 1.00 23.55 80 SER A CA 1
ATOM 617 C C . SER A 1 80 ? 57.787 16.253 64.445 1.00 25.10 80 SER A C 1
ATOM 618 O O . SER A 1 80 ? 56.759 15.896 65.008 1.00 21.08 80 SER A O 1
ATOM 621 N N . LEU A 1 81 ? 58.496 15.406 63.707 1.00 28.57 81 LEU A N 1
ATOM 622 C CA . LEU A 1 81 ? 57.977 14.099 63.374 1.00 29.21 81 LEU A CA 1
ATOM 623 C C . LEU A 1 81 ? 58.149 13.200 64.577 1.00 28.78 81 LEU A C 1
ATOM 624 O O . LEU A 1 81 ? 57.384 12.266 64.784 1.00 25.75 81 LEU A O 1
ATOM 629 N N . GLU A 1 82 ? 59.160 13.504 65.369 1.00 27.74 82 GLU A N 1
ATOM 630 C CA . GLU A 1 82 ? 59.423 12.742 66.568 1.00 29.22 82 GLU A CA 1
ATOM 631 C C . GLU A 1 82 ? 58.316 12.925 67.604 1.00 25.33 82 GLU A C 1
ATOM 632 O O . GLU A 1 82 ? 57.920 11.955 68.248 1.00 25.01 82 GLU A O 1
ATOM 638 N N . GLU A 1 83 ? 57.829 14.161 67.755 1.00 24.58 83 GLU A N 1
ATOM 639 C CA . GLU A 1 83 ? 56.724 14.464 68.647 1.00 17.63 83 GLU A CA 1
ATOM 640 C C . GLU A 1 83 ? 55.388 13.945 68.123 1.00 16.98 83 GLU A C 1
ATOM 641 O O . GLU A 1 83 ? 54.629 13.353 68.893 1.00 14.15 83 GLU A O 1
ATOM 647 N N . LEU A 1 84 ? 55.251 13.817 66.793 1.00 19.26 84 LEU A N 1
ATOM 648 C CA . LEU A 1 84 ? 53.992 13.303 66.265 1.00 16.44 84 LEU A CA 1
ATOM 649 C C . LEU A 1 84 ? 53.865 11.795 66.595 1.00 15.45 84 LEU A C 1
ATOM 650 O O . LEU A 1 84 ? 52.786 11.311 66.898 1.00 19.22 84 LEU A O 1
ATOM 655 N N . GLU A 1 85 ? 54.962 11.065 66.490 1.00 17.24 85 GLU A N 1
ATOM 656 C CA . GLU A 1 85 ? 54.930 9.619 66.623 1.00 19.41 85 GLU A CA 1
ATOM 657 C C . GLU A 1 85 ? 54.698 9.210 68.079 1.00 18.55 85 GLU A C 1
ATOM 658 O O . GLU A 1 85 ? 53.981 8.245 68.342 1.00 21.17 85 GLU A O 1
ATOM 664 N N . VAL A 1 86 ? 55.137 10.068 68.987 1.00 20.67 86 VAL A N 1
ATOM 665 C CA . VAL A 1 86 ? 54.861 9.901 70.423 1.00 20.60 86 VAL A CA 1
ATOM 666 C C . VAL A 1 86 ? 53.401 10.082 70.677 1.00 17.88 86 VAL A C 1
ATOM 667 O O . VAL A 1 86 ? 52.800 9.264 71.364 1.00 20.79 86 VAL A O 1
ATOM 671 N N . SER A 1 87 ? 52.818 11.158 70.133 1.00 15.90 87 SER A N 1
ATOM 672 C CA . SER A 1 87 ? 51.374 11.364 70.257 1.00 17.79 87 SER A CA 1
ATOM 673 C C . SER A 1 87 ? 50.627 10.196 69.667 1.00 17.30 87 SER A C 1
ATOM 674 O O . SER A 1 87 ? 49.647 9.708 70.227 1.00 13.90 87 SER A O 1
ATOM 677 N N . ALA A 1 88 ? 51.108 9.707 68.545 1.00 18.34 88 ALA A N 1
ATOM 678 C CA . ALA A 1 88 ? 50.457 8.606 67.876 1.00 19.04 88 ALA A CA 1
ATOM 679 C C . ALA A 1 88 ? 50.535 7.333 68.711 1.00 23.06 88 ALA A C 1
ATOM 680 O O . ALA A 1 88 ? 49.570 6.589 68.785 1.00 23.34 88 ALA A O 1
ATOM 682 N N . LYS A 1 89 ? 51.632 7.172 69.442 1.00 25.25 89 LYS A N 1
ATOM 683 C CA . LYS A 1 89 ? 51.834 6.014 70.315 1.00 24.48 89 LYS A CA 1
ATOM 684 C C . LYS A 1 89 ? 50.893 6.098 71.509 1.00 26.70 89 LYS A C 1
ATOM 685 O O . LYS A 1 89 ? 50.247 5.106 71.843 1.00 22.90 89 LYS A O 1
ATOM 691 N N . MET A 1 90 ? 50.705 7.326 72.006 1.00 24.56 90 MET A N 1
ATOM 692 C CA . MET A 1 90 ? 49.749 7.641 73.057 1.00 24.76 90 MET A CA 1
ATOM 693 C C . MET A 1 90 ? 48.376 7.184 72.673 1.00 22.79 90 MET A C 1
ATOM 694 O O . MET A 1 90 ? 47.740 6.502 73.440 1.00 21.42 90 MET A O 1
ATOM 699 N N . VAL A 1 91 ? 47.947 7.486 71.436 1.00 14.37 91 VAL A N 1
ATOM 700 C CA . VAL A 1 91 ? 46.564 7.220 71.025 1.00 16.60 91 VAL A CA 1
ATOM 701 C C . VAL A 1 91 ? 46.303 5.751 70.860 1.00 17.55 91 VAL A C 1
ATOM 702 O O . VAL A 1 91 ? 45.269 5.256 71.303 1.00 15.94 91 VA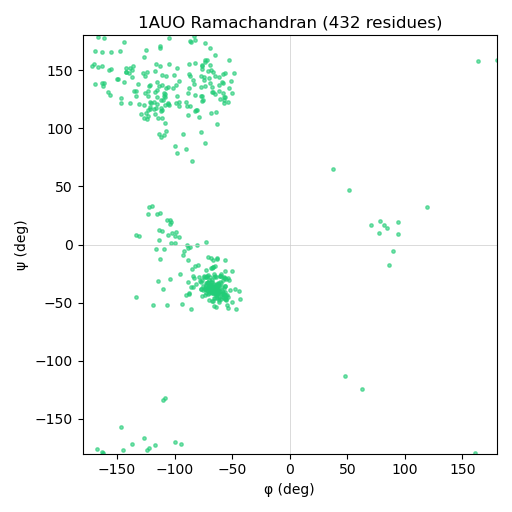L A O 1
ATOM 706 N N . THR A 1 92 ? 47.330 5.023 70.430 1.00 20.31 92 THR A N 1
ATOM 707 C CA . THR A 1 92 ? 47.283 3.579 70.335 1.00 20.79 92 THR A CA 1
ATOM 708 C C . THR A 1 92 ? 47.195 2.920 71.726 1.00 23.20 92 THR A C 1
ATOM 709 O O . THR A 1 92 ? 46.421 1.985 71.918 1.00 21.96 92 THR A O 1
ATOM 713 N N . ASP A 1 93 ? 47.880 3.487 72.713 1.00 20.87 93 ASP A N 1
ATOM 714 C CA . ASP A 1 93 ? 47.689 2.987 74.087 1.00 23.07 93 ASP A CA 1
ATOM 715 C C . ASP A 1 93 ? 46.236 3.191 74.542 1.00 20.39 93 ASP A C 1
ATOM 716 O O . ASP A 1 93 ? 45.650 2.318 75.193 1.00 22.72 93 ASP A O 1
ATOM 721 N N . LEU A 1 94 ? 45.653 4.332 74.173 1.00 24.08 94 LEU A N 1
ATOM 722 C CA . LEU A 1 94 ? 44.261 4.655 74.456 1.00 20.99 94 LEU A CA 1
ATOM 723 C C . LEU A 1 94 ? 43.268 3.688 73.868 1.00 23.60 94 LEU A C 1
ATOM 724 O O . LEU A 1 94 ? 42.224 3.419 74.463 1.00 22.77 94 LEU A O 1
ATOM 729 N N . ILE A 1 95 ? 43.465 3.362 72.594 1.00 18.14 95 ILE A N 1
ATOM 730 C CA . ILE A 1 95 ? 42.611 2.391 71.953 1.00 16.30 95 ILE A CA 1
ATOM 731 C C . ILE A 1 95 ? 42.696 1.134 72.804 1.00 12.01 95 ILE A C 1
ATOM 732 O O . ILE A 1 95 ? 41.687 0.496 73.046 1.00 18.82 95 ILE A O 1
ATOM 737 N N . GLU A 1 96 ? 43.905 0.717 73.182 1.00 16.58 96 GLU A N 1
ATOM 738 C CA . GLU A 1 96 ? 44.050 -0.557 73.891 1.00 16.09 96 GLU A CA 1
ATOM 739 C C . GLU A 1 96 ? 43.383 -0.438 75.272 1.00 18.48 96 GLU A C 1
ATOM 740 O O . GLU A 1 96 ? 42.801 -1.391 75.760 1.00 16.89 96 GLU A O 1
ATOM 746 N N . ALA A 1 97 ? 43.538 0.719 75.910 1.00 15.07 97 ALA A N 1
ATOM 747 C CA . ALA A 1 97 ? 42.907 0.982 77.216 1.00 17.28 97 ALA A CA 1
ATOM 748 C C . ALA A 1 97 ? 41.402 0.899 77.098 1.00 20.07 97 ALA A C 1
ATOM 749 O O . ALA A 1 97 ? 40.791 0.187 77.889 1.00 19.98 97 ALA A O 1
ATOM 751 N N . GLN A 1 98 ? 40.863 1.285 75.929 1.00 20.28 98 GLN A N 1
ATOM 752 C CA . GLN A 1 98 ? 39.428 1.193 75.688 1.00 17.22 98 GLN A CA 1
ATOM 753 C C . GLN A 1 98 ? 38.927 -0.202 75.379 1.00 18.51 98 GLN A C 1
ATOM 754 O O . GLN A 1 98 ? 37.837 -0.570 75.804 1.00 21.50 98 GLN A O 1
ATOM 760 N N . LYS A 1 99 ? 39.698 -0.976 74.616 1.00 19.58 99 LYS A N 1
ATOM 761 C CA . LYS A 1 99 ? 39.360 -2.373 74.416 1.00 15.33 99 LYS A CA 1
ATOM 762 C C . LYS A 1 99 ? 39.272 -3.127 75.755 1.00 19.85 99 LYS A C 1
ATOM 763 O O . LYS A 1 99 ? 38.430 -4.001 75.882 1.00 18.71 99 LYS A O 1
ATOM 769 N N . ARG A 1 100 ? 40.212 -2.870 76.661 1.00 21.86 100 ARG A N 1
ATOM 770 C CA . ARG A 1 100 ? 40.206 -3.511 78.001 1.00 24.33 100 ARG A CA 1
ATOM 771 C C . ARG A 1 100 ? 38.963 -3.252 78.855 1.00 25.25 100 ARG A C 1
ATOM 772 O O . ARG A 1 100 ? 38.560 -4.105 79.664 1.00 26.38 100 ARG A O 1
ATOM 780 N N . THR A 1 101 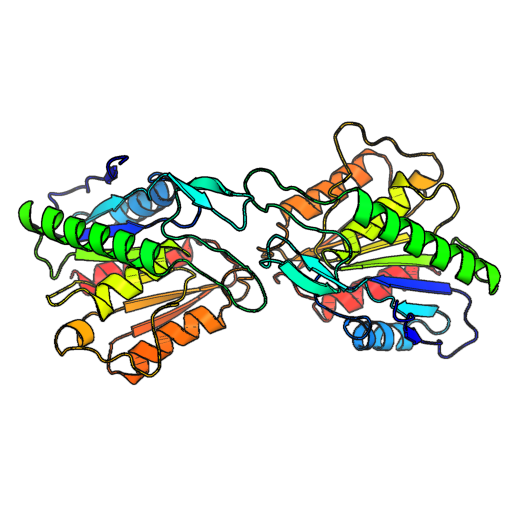? 38.289 -2.142 78.589 1.00 25.18 101 THR A N 1
ATOM 781 C CA . THR A 1 101 ? 37.037 -1.806 79.262 1.00 24.14 101 THR A CA 1
ATOM 782 C C . THR A 1 101 ? 35.867 -2.556 78.633 1.00 23.95 101 THR A C 1
ATOM 783 O O . THR A 1 101 ? 34.754 -2.484 79.126 1.00 27.47 101 THR A O 1
ATOM 787 N N . GLY A 1 102 ? 36.150 -3.360 77.611 1.00 26.50 102 GLY A N 1
ATOM 788 C CA . GLY A 1 102 ? 35.109 -4.130 76.947 1.00 25.99 102 GLY A CA 1
ATOM 789 C C . GLY A 1 102 ? 34.465 -3.508 75.714 1.00 26.20 102 GLY A C 1
ATOM 790 O O . GLY A 1 102 ? 33.433 -4.001 75.254 1.00 28.44 102 GLY A O 1
ATOM 791 N N . ILE A 1 103 ? 35.119 -2.532 75.092 1.00 16.06 103 ILE A N 1
ATOM 792 C CA . ILE A 1 103 ? 34.638 -2.047 73.791 1.00 18.36 103 ILE A CA 1
ATOM 793 C C . ILE A 1 103 ? 35.397 -2.750 72.661 1.00 17.06 103 ILE A C 1
ATOM 794 O O . ILE A 1 103 ? 36.614 -2.817 72.676 1.00 19.28 103 ILE A O 1
ATOM 799 N N . ASP A 1 104 ? 34.634 -3.403 71.803 1.00 20.23 104 ASP A N 1
ATOM 800 C CA . ASP A 1 104 ? 35.123 -4.056 70.588 1.00 22.79 104 ASP A CA 1
ATOM 801 C C . ASP A 1 104 ? 35.788 -3.095 69.607 1.00 21.23 104 ASP A C 1
ATOM 802 O O . ASP A 1 104 ? 35.337 -1.948 69.438 1.00 17.97 104 ASP A O 1
ATOM 807 N N . ALA A 1 105 ? 37.022 -3.433 69.259 1.00 20.26 105 ALA A N 1
ATOM 808 C CA . ALA A 1 105 ? 37.882 -2.536 68.470 1.00 23.03 105 ALA A CA 1
ATOM 809 C C . ALA A 1 105 ? 37.209 -2.077 67.172 1.00 23.96 105 ALA A C 1
ATOM 810 O O . ALA A 1 105 ? 37.350 -0.918 66.751 1.00 17.65 105 ALA A O 1
ATOM 812 N N . SER A 1 106 ? 36.325 -2.910 66.648 1.00 21.35 106 SER A N 1
ATOM 813 C CA . SER A 1 106 ? 35.538 -2.509 65.473 1.00 22.34 106 SER A CA 1
ATOM 814 C C . SER A 1 106 ? 34.535 -1.400 65.766 1.00 20.80 106 SER A C 1
ATOM 815 O O . SER A 1 106 ? 33.903 -0.871 64.862 1.00 18.55 106 SER A O 1
ATOM 818 N N . ARG A 1 107 ? 34.306 -1.100 67.057 1.00 20.98 107 ARG A N 1
ATOM 819 C CA . ARG A 1 107 ? 33.435 0.013 67.432 1.00 16.33 107 ARG A CA 1
ATOM 820 C C . ARG A 1 107 ? 34.175 1.153 68.162 1.00 12.86 107 ARG A C 1
ATOM 821 O O . ARG A 1 107 ? 33.550 2.011 68.767 1.00 15.62 107 ARG A O 1
ATOM 829 N N . ILE A 1 108 ? 35.465 1.279 67.913 1.00 13.69 108 ILE A N 1
ATOM 830 C CA . ILE A 1 108 ? 36.253 2.417 68.363 1.00 9.35 108 ILE A CA 1
ATOM 831 C C . ILE A 1 108 ? 36.604 3.241 67.159 1.00 13.53 108 ILE A C 1
ATOM 832 O O . ILE A 1 108 ? 37.000 2.681 66.140 1.00 14.93 108 ILE A O 1
ATOM 837 N N . PHE A 1 109 ? 36.320 4.540 67.228 1.00 13.49 109 PHE A N 1
ATOM 838 C CA . PHE A 1 109 ? 36.648 5.488 66.183 1.00 15.97 109 PHE A CA 1
ATOM 839 C C . PHE A 1 109 ? 37.618 6.539 66.668 1.00 17.41 109 PHE A C 1
ATOM 840 O O . PHE A 1 109 ? 37.766 6.780 67.879 1.00 16.75 109 PHE A O 1
ATOM 848 N N . LEU A 1 110 ? 38.443 7.016 65.747 1.00 12.54 110 LEU A N 1
ATOM 849 C CA . LEU A 1 110 ? 39.383 8.085 66.052 1.00 12.25 110 LEU A CA 1
ATOM 850 C C . LEU A 1 110 ? 38.883 9.317 65.345 1.00 15.44 110 LEU A C 1
ATOM 851 O O . LEU A 1 110 ? 38.506 9.225 64.149 1.00 14.09 110 LEU A O 1
ATOM 856 N N . ALA A 1 111 ? 38.792 10.435 66.068 1.00 15.86 111 ALA A N 1
ATOM 857 C CA . ALA A 1 111 ? 38.563 11.738 65.478 1.00 16.74 111 ALA A CA 1
ATOM 858 C C . ALA A 1 111 ? 39.569 12.809 65.883 1.00 18.95 111 ALA A C 1
ATOM 859 O O . ALA A 1 111 ? 40.341 12.673 66.841 1.00 18.71 111 ALA A O 1
ATOM 861 N N . GLY A 1 112 ? 39.811 13.699 64.939 1.00 12.89 112 GLY A N 1
ATOM 862 C CA . GLY A 1 112 ? 40.850 14.675 65.138 1.00 14.28 112 GLY A CA 1
ATOM 863 C C . GLY A 1 112 ? 40.516 15.932 64.422 1.00 12.95 112 GLY A C 1
ATOM 864 O O . GLY A 1 112 ? 40.176 15.858 63.243 1.00 20.44 112 GLY A O 1
ATOM 865 N N . PHE A 1 113 ? 40.837 17.070 65.038 1.00 13.51 113 PHE A N 1
ATOM 866 C CA . PHE A 1 113 ? 40.632 18.352 64.422 1.00 12.52 113 PHE A CA 1
ATOM 867 C C . PHE A 1 113 ? 41.945 19.050 64.235 1.00 17.65 113 PHE A C 1
ATOM 868 O O . PHE A 1 113 ? 42.750 19.073 65.136 1.00 11.77 113 PHE A O 1
ATOM 876 N N . SER A 1 114 ? 42.269 19.424 62.987 1.00 18.08 114 SER A N 1
ATOM 877 C CA . SER A 1 114 ? 43.452 20.213 62.750 1.00 14.69 114 SER A CA 1
ATOM 878 C C . SER A 1 114 ? 44.699 19.451 63.152 1.00 9.71 114 SER A C 1
ATOM 879 O O . SER A 1 114 ? 44.955 18.344 62.673 1.00 14.47 114 SER A O 1
ATOM 882 N N . GLN A 1 115 ? 45.507 20.039 64.026 1.00 15.14 115 GLN A N 1
ATOM 883 C CA . GLN A 1 115 ? 46.708 19.355 64.515 1.00 15.96 115 GLN A CA 1
ATOM 884 C C . GLN A 1 115 ? 46.439 17.947 65.086 1.00 16.39 115 GLN A C 1
ATOM 885 O O . GLN A 1 115 ? 47.214 17.019 64.815 1.00 15.62 115 GLN A O 1
ATOM 891 N N . GLY A 1 116 ? 45.245 17.737 65.655 1.00 12.28 116 GLY A N 1
ATOM 892 C CA . GLY A 1 116 ? 44.894 16.446 66.206 1.00 11.92 116 GLY A CA 1
ATOM 893 C C . GLY A 1 116 ? 44.609 15.438 65.096 1.00 15.48 116 GLY A C 1
ATOM 894 O O . GLY A 1 116 ? 44.770 14.232 65.260 1.00 10.28 116 GLY A O 1
ATOM 895 N N . GLY A 1 117 ? 43.960 15.941 64.049 1.00 14.21 117 GLY A N 1
ATOM 896 C CA . GLY A 1 117 ? 43.680 15.125 62.876 1.00 10.71 117 GLY A CA 1
ATOM 897 C C . GLY A 1 117 ? 44.910 14.517 62.251 1.00 16.06 117 GLY A C 1
ATOM 898 O O . GLY A 1 117 ? 44.838 13.380 61.821 1.00 13.65 117 GLY A O 1
ATOM 899 N N . ALA A 1 118 ? 46.038 15.222 62.252 1.00 17.80 118 ALA A N 1
ATOM 900 C CA . ALA A 1 118 ? 47.276 14.701 61.681 1.00 17.73 118 ALA A CA 1
ATOM 901 C C . ALA A 1 118 ? 47.857 13.510 62.467 1.00 18.95 118 ALA A C 1
ATOM 902 O O . ALA A 1 118 ? 48.447 12.596 61.897 1.00 16.18 118 ALA A O 1
ATOM 904 N N . VAL A 1 119 ? 47.435 13.397 63.723 1.00 15.67 119 VAL A N 1
ATOM 905 C CA . VAL A 1 119 ? 47.895 12.294 64.612 1.00 15.26 119 VAL A CA 1
ATOM 906 C C . VAL A 1 119 ? 46.986 11.078 64.449 1.00 12.32 119 VAL A C 1
ATOM 907 O O . VAL A 1 119 ? 47.491 9.941 64.254 1.00 13.85 119 VAL A O 1
ATOM 911 N N . VAL A 1 120 ? 45.711 11.370 64.167 1.00 10.60 120 VAL A N 1
ATOM 912 C CA . VAL A 1 120 ? 44.717 10.369 63.892 1.00 10.38 120 VAL A CA 1
ATOM 913 C C . VAL A 1 120 ? 44.951 9.639 62.530 1.00 10.87 120 VAL A C 1
ATOM 914 O O . VAL A 1 120 ? 44.864 8.424 62.467 1.00 8.76 120 VAL A O 1
ATOM 918 N N . PHE A 1 121 ? 45.366 10.372 61.506 1.00 17.82 121 PHE A N 1
ATOM 919 C CA . PHE A 1 121 ? 45.770 9.761 60.236 1.00 16.07 121 PHE A CA 1
ATOM 920 C C . PHE A 1 121 ? 46.982 8.821 60.395 1.00 20.09 121 PHE A C 1
ATOM 921 O O . PHE A 1 121 ? 46.961 7.693 59.931 1.00 20.86 121 PHE A O 1
ATOM 929 N N . HIS A 1 122 ? 48.016 9.287 61.088 1.00 17.63 122 HIS A N 1
ATOM 930 C CA . HIS A 1 122 ? 49.186 8.501 61.345 1.00 20.24 122 HIS A CA 1
ATOM 931 C C . HIS A 1 122 ? 48.894 7.278 62.188 1.00 13.82 122 HIS A C 1
ATOM 932 O O . HIS A 1 122 ? 49.382 6.153 61.905 1.00 16.57 122 HIS A O 1
ATOM 939 N N . THR A 1 123 ? 48.134 7.467 63.250 1.00 16.03 123 THR A N 1
ATOM 940 C CA . THR A 1 123 ? 47.730 6.297 64.045 1.00 10.21 123 THR A CA 1
ATOM 941 C C . THR A 1 123 ? 47.052 5.188 63.236 1.00 14.09 123 THR A C 1
ATOM 942 O O . THR A 1 123 ? 47.313 4.009 63.516 1.00 15.12 123 THR A O 1
ATOM 946 N N . ALA A 1 124 ? 45.985 5.529 62.508 1.00 12.40 124 ALA A N 1
ATOM 947 C CA . ALA A 1 124 ? 45.109 4.490 61.990 1.00 8.76 124 ALA A CA 1
ATOM 948 C C . ALA A 1 124 ? 45.687 3.776 60.798 1.00 15.71 124 ALA A C 1
ATOM 949 O O . ALA A 1 124 ? 45.504 2.546 60.673 1.00 14.91 124 ALA A O 1
ATOM 951 N N . PHE A 1 125 ? 46.487 4.483 60.009 1.00 17.84 125 PHE A N 1
ATOM 952 C CA . PHE A 1 125 ? 46.860 3.996 58.662 1.00 16.71 125 PHE A CA 1
ATOM 953 C C . PHE A 1 125 ? 48.355 3.751 58.578 1.00 20.76 125 PHE A C 1
ATOM 954 O O . PHE A 1 125 ? 48.887 3.313 57.578 1.00 23.13 125 PHE A O 1
ATOM 962 N N . ILE A 1 126 ? 49.053 4.071 59.650 1.00 13.67 126 ILE A N 1
ATOM 963 C CA . ILE A 1 126 ? 50.451 3.794 59.710 1.00 13.65 126 ILE A CA 1
ATOM 964 C C . ILE A 1 126 ? 50.761 2.852 60.845 1.00 20.19 126 ILE A C 1
ATOM 965 O O . ILE A 1 126 ? 51.451 1.866 60.623 1.00 20.92 126 ILE A O 1
ATOM 970 N N . ASN A 1 127 ? 50.286 3.185 62.052 1.00 22.16 127 ASN A N 1
ATOM 971 C CA . ASN A 1 127 ? 50.605 2.430 63.266 1.00 24.49 127 ASN A CA 1
ATOM 972 C C . ASN A 1 127 ? 49.688 1.258 63.574 1.00 24.15 127 ASN A C 1
ATOM 973 O O . ASN A 1 127 ? 50.172 0.159 63.912 1.00 24.85 127 ASN A 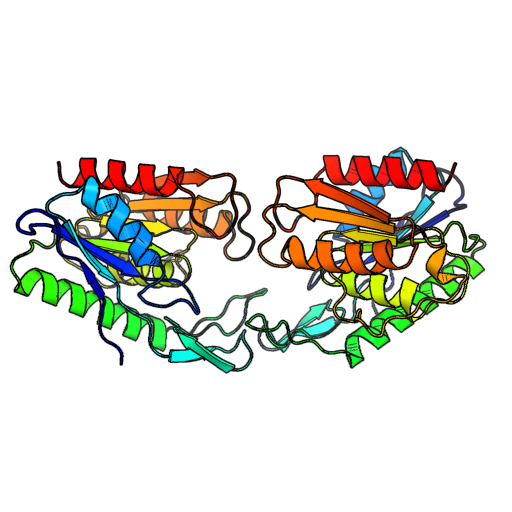O 1
ATOM 978 N N . TRP A 1 128 ? 48.380 1.444 63.394 1.00 24.91 128 TRP A N 1
ATOM 979 C CA . TRP A 1 128 ? 47.388 0.445 63.812 1.00 22.76 128 TRP A CA 1
ATOM 980 C C . TRP A 1 128 ? 47.258 -0.780 62.906 1.00 26.51 128 TRP A C 1
ATOM 981 O O . TRP A 1 128 ? 47.124 -0.630 61.691 1.00 28.35 128 TRP A O 1
ATOM 992 N N . GLN A 1 129 ? 47.340 -1.984 63.487 1.00 26.07 129 GLN A N 1
ATOM 993 C CA . GLN A 1 129 ? 47.292 -3.240 62.702 1.00 29.66 129 GLN A CA 1
ATOM 994 C C . GLN A 1 129 ? 46.059 -4.082 62.969 1.00 30.38 129 GLN A C 1
ATOM 995 O O . GLN A 1 129 ? 45.919 -5.201 62.467 1.00 31.66 129 GLN A O 1
ATOM 1001 N N . GLY A 1 130 ? 45.080 -3.509 63.640 1.00 28.16 130 GLY A N 1
ATOM 1002 C CA . GLY A 1 130 ? 43.922 -4.304 63.941 1.00 25.87 130 GLY A CA 1
ATOM 1003 C C . GLY A 1 130 ? 42.668 -3.776 63.297 1.00 26.97 130 GLY A C 1
ATOM 1004 O O . GLY A 1 130 ? 42.698 -2.726 62.625 1.00 28.69 130 GLY A O 1
ATOM 1005 N N . PRO A 1 131 ? 41.519 -4.363 63.654 1.00 27.93 131 PRO A N 1
ATOM 1006 C CA . PRO A 1 131 ? 40.219 -3.746 63.388 1.00 26.23 131 PRO A CA 1
ATOM 1007 C C . PRO A 1 131 ? 40.145 -2.315 63.904 1.00 25.09 131 PRO A C 1
ATOM 1008 O O . PRO A 1 131 ? 40.792 -1.979 64.891 1.00 24.32 131 PRO A O 1
ATOM 1012 N N . LEU A 1 132 ? 39.214 -1.553 63.347 1.00 21.86 132 LEU A N 1
ATOM 1013 C CA . LEU A 1 132 ? 38.965 -0.186 63.798 1.00 18.60 132 LEU A CA 1
ATOM 1014 C C . LEU A 1 132 ? 37.698 0.322 63.175 1.00 21.37 132 LEU A C 1
ATOM 1015 O O . LEU A 1 132 ? 37.401 0.069 61.976 1.00 21.86 132 LEU A O 1
ATOM 1020 N N . GLY A 1 133 ? 36.904 1.015 63.976 1.00 12.57 133 GLY A N 1
ATOM 1021 C CA . GLY A 1 133 ? 35.644 1.490 63.465 1.00 17.11 133 GLY A CA 1
ATOM 1022 C C . GLY A 1 133 ? 35.726 2.466 62.308 1.00 17.50 133 GLY A C 1
ATOM 1023 O O . GLY A 1 133 ? 34.812 2.507 61.462 1.00 19.05 133 GLY A O 1
ATOM 1024 N N . GLY A 1 134 ? 36.697 3.361 62.365 1.00 16.68 134 GLY A N 1
ATOM 1025 C CA . GLY A 1 134 ? 36.632 4.525 61.511 1.00 15.51 134 GLY A CA 1
ATOM 1026 C C . GLY A 1 134 ? 37.553 5.622 61.932 1.00 16.30 134 GLY A C 1
ATOM 1027 O O . GLY A 1 134 ? 38.038 5.663 63.066 1.00 15.29 134 GLY A O 1
ATOM 1028 N N . VAL A 1 135 ? 37.860 6.485 60.964 1.00 12.92 135 VAL A N 1
ATOM 1029 C CA . VAL A 1 135 ? 38.598 7.690 61.229 1.00 15.63 135 VAL A CA 1
ATOM 1030 C C . VAL A 1 135 ? 37.755 8.881 60.765 1.00 20.50 135 VAL A C 1
ATOM 1031 O O . VAL A 1 135 ? 37.055 8.804 59.740 1.00 21.24 135 VAL A O 1
ATOM 1035 N N . ILE A 1 136 ? 37.710 9.931 61.584 1.00 23.04 136 ILE A N 1
ATOM 1036 C CA . ILE A 1 136 ? 36.943 11.116 61.236 1.00 21.16 136 ILE A CA 1
ATOM 1037 C C . ILE A 1 136 ? 37.891 12.294 61.265 1.00 18.50 136 ILE A C 1
ATOM 1038 O O . ILE A 1 136 ? 38.542 12.561 62.274 1.00 20.82 136 ILE A O 1
ATOM 1043 N N . ALA A 1 137 ? 38.175 12.832 60.089 1.00 17.49 137 ALA A N 1
ATOM 1044 C CA . ALA A 1 137 ? 39.240 13.813 60.006 1.00 10.39 137 ALA A CA 1
ATOM 1045 C C . ALA A 1 137 ? 38.729 15.210 59.689 1.00 15.88 137 ALA A C 1
ATOM 1046 O O . ALA A 1 137 ? 38.006 15.437 58.699 1.00 15.83 137 ALA A O 1
ATOM 1048 N N . LEU A 1 138 ? 38.921 16.100 60.657 1.00 8.82 138 LEU A N 1
ATOM 1049 C CA . LEU A 1 138 ? 38.346 17.434 60.606 1.00 11.88 138 LEU A CA 1
ATOM 1050 C C . LEU A 1 138 ? 39.351 18.538 60.348 1.00 14.43 138 LEU A C 1
ATOM 1051 O O . LEU A 1 138 ? 40.219 18.849 61.181 1.00 11.89 138 LEU A O 1
ATOM 1056 N N . SER A 1 139 ? 39.125 19.257 59.254 1.00 13.60 139 SER A N 1
ATOM 1057 C CA . SER A 1 139 ? 39.982 20.367 58.869 1.00 14.23 139 SER A CA 1
ATOM 1058 C C . SER A 1 139 ? 41.444 20.132 59.133 1.00 15.74 139 SER A C 1
ATOM 1059 O O . SER A 1 139 ? 42.119 20.920 59.835 1.00 16.10 139 SER A O 1
ATOM 1062 N N . THR A 1 140 ? 41.982 19.147 58.421 1.00 14.82 140 THR A N 1
ATOM 1063 C CA . THR A 1 140 ? 43.283 18.614 58.723 1.00 12.98 140 THR A CA 1
ATOM 1064 C C . THR A 1 140 ? 44.071 18.146 57.477 1.00 16.63 140 THR A C 1
ATOM 1065 O O . THR A 1 140 ? 43.668 18.447 56.324 1.00 17.16 140 THR A O 1
ATOM 1069 N N . TYR A 1 141 ? 45.023 17.239 57.676 1.00 14.08 141 TYR A N 1
ATOM 1070 C CA . TYR A 1 141 ? 45.945 16.852 56.617 1.00 19.21 141 TYR A CA 1
ATOM 1071 C C . TYR A 1 141 ? 46.902 15.812 57.162 1.00 17.92 141 TYR A C 1
ATOM 1072 O O . TYR A 1 141 ? 46.925 15.576 58.377 1.00 16.12 141 TYR A O 1
ATOM 1081 N N . ALA A 1 142 ? 47.527 15.017 56.284 1.00 16.34 142 ALA A N 1
ATOM 1082 C CA . ALA A 1 142 ? 48.401 14.003 56.785 1.00 15.51 142 ALA A CA 1
ATOM 1083 C C . ALA A 1 142 ? 49.820 14.305 56.377 1.00 20.01 142 ALA A C 1
ATOM 1084 O O . ALA A 1 142 ? 50.265 13.842 55.315 1.00 21.57 142 ALA A O 1
ATOM 1086 N N . PRO A 1 143 ? 50.587 14.971 57.261 1.00 20.85 143 PRO A N 1
ATOM 1087 C CA . PRO A 1 143 ? 51.966 15.353 56.967 1.00 17.94 143 PRO A CA 1
ATOM 1088 C C . PRO A 1 143 ? 52.818 14.105 56.794 1.00 21.18 143 PRO A C 1
ATOM 1089 O O . PRO A 1 143 ? 53.879 14.158 56.174 1.00 20.73 143 PRO A O 1
ATOM 1093 N N . THR A 1 144 ? 52.350 12.962 57.272 1.00 19.06 144 THR A N 1
ATOM 1094 C CA . THR A 1 144 ? 53.224 11.797 57.248 1.00 20.15 144 THR A CA 1
ATOM 1095 C C . THR A 1 144 ? 52.845 10.857 56.137 1.00 17.66 144 THR A C 1
ATOM 1096 O O . THR A 1 144 ? 53.481 9.854 55.985 1.00 22.88 144 THR A O 1
ATOM 1100 N N . PHE A 1 145 ? 51.825 11.198 55.340 1.00 18.89 145 PHE A N 1
ATOM 1101 C CA . PHE A 1 145 ? 51.479 10.367 54.189 1.00 20.21 145 PHE A CA 1
ATOM 1102 C C . PHE A 1 145 ? 52.395 10.728 53.027 1.00 23.34 145 PHE A C 1
ATOM 1103 O O . PHE A 1 145 ? 52.926 11.810 52.983 1.00 21.23 145 PHE A O 1
ATOM 1111 N N . GLY A 1 146 ? 52.575 9.796 52.099 1.00 19.31 146 GLY A N 1
ATOM 1112 C CA . GLY A 1 146 ? 53.454 10.083 50.982 1.00 25.90 146 GLY A CA 1
ATOM 1113 C C . GLY A 1 146 ? 53.268 8.985 49.966 1.00 23.32 146 GLY A C 1
ATOM 1114 O O . GLY A 1 146 ? 52.670 7.932 50.244 1.00 23.18 146 GLY A O 1
ATOM 1115 N N . ASP A 1 147 ? 53.774 9.236 48.768 1.00 31.04 147 ASP A N 1
ATOM 1116 C CA . ASP A 1 147 ? 53.778 8.248 47.722 1.00 30.78 147 ASP A CA 1
ATOM 1117 C C . ASP A 1 147 ? 54.327 6.878 48.130 1.00 32.36 147 ASP A C 1
ATOM 1118 O O . ASP A 1 147 ? 53.896 5.853 47.608 1.00 33.27 147 ASP A O 1
ATOM 1123 N N . GLU A 1 148 ? 55.139 6.842 49.180 1.00 30.81 148 GLU A N 1
ATOM 1124 C CA . GLU A 1 148 ? 55.608 5.563 49.701 1.00 31.09 148 GLU A CA 1
ATOM 1125 C C . GLU A 1 148 ? 54.684 4.898 50.711 1.00 27.76 148 GLU A C 1
ATOM 1126 O O . GLU A 1 148 ? 54.871 3.744 51.016 1.00 27.87 148 GLU A O 1
ATOM 1132 N N . LEU A 1 149 ? 53.576 5.554 51.050 1.00 19.60 149 LEU A N 1
ATOM 1133 C CA . LEU A 1 149 ? 52.613 4.965 51.982 1.00 19.24 149 LEU A CA 1
ATOM 1134 C C . LEU A 1 149 ? 52.116 3.614 51.430 1.00 19.97 149 LEU A C 1
ATOM 1135 O O . LEU A 1 149 ? 51.746 3.534 50.259 1.00 17.37 149 LEU A O 1
ATOM 1140 N N . GLU A 1 150 ? 52.133 2.542 52.228 1.00 19.05 150 GLU A N 1
ATOM 1141 C CA . GLU A 1 150 ? 51.456 1.308 51.820 1.00 23.24 150 GLU A CA 1
ATOM 1142 C C . GLU A 1 150 ? 50.603 0.800 52.951 1.00 21.81 150 GLU A C 1
ATOM 1143 O O . GLU A 1 150 ? 51.088 0.679 54.084 1.00 21.62 150 GLU A O 1
ATOM 1149 N N . LEU A 1 151 ? 49.407 0.343 52.630 1.00 22.66 151 LEU A N 1
ATOM 1150 C CA . LEU A 1 151 ? 48.465 -0.055 53.671 1.00 21.13 151 LEU A CA 1
ATOM 1151 C C . LEU A 1 151 ? 48.326 -1.545 53.732 1.00 25.44 151 LEU A C 1
ATOM 1152 O O . LEU A 1 151 ? 47.989 -2.199 52.723 1.00 27.27 151 LEU A O 1
ATOM 1157 N N . SER A 1 152 ? 48.359 -2.067 54.951 1.00 20.87 152 SER A N 1
ATOM 1158 C CA . SER A 1 152 ? 48.124 -3.479 55.167 1.00 22.54 152 SER A CA 1
ATOM 1159 C C . SER A 1 152 ? 46.665 -3.773 54.867 1.00 23.67 152 SER A C 1
ATOM 1160 O O . SER A 1 152 ? 45.877 -2.856 54.654 1.00 21.14 152 SER A O 1
ATOM 1163 N N . ALA A 1 153 ? 46.315 -5.050 54.803 1.00 23.21 153 ALA A N 1
ATOM 1164 C CA . ALA A 1 153 ? 44.966 -5.447 54.473 1.00 21.76 153 ALA A CA 1
ATOM 1165 C C . ALA A 1 153 ? 44.014 -4.901 55.525 1.00 22.77 153 ALA A C 1
ATOM 1166 O O . ALA A 1 153 ? 42.865 -4.594 55.221 1.00 19.74 153 ALA A O 1
ATOM 1168 N N . SER A 1 154 ? 44.446 -4.907 56.789 1.00 21.69 154 SER A N 1
ATOM 1169 C CA . SER A 1 154 ? 43.576 -4.375 57.852 1.00 16.47 154 SER A CA 1
ATOM 1170 C C . SER A 1 154 ? 43.329 -2.870 57.711 1.00 18.17 154 SER A C 1
ATOM 1171 O O . SER A 1 154 ? 42.216 -2.386 57.977 1.00 16.95 154 SER A O 1
ATOM 1174 N N . GLN A 1 155 ? 44.370 -2.119 57.374 1.00 10.71 155 GLN A N 1
ATOM 1175 C CA . GLN A 1 155 ? 44.282 -0.649 57.367 1.00 15.79 155 GLN A CA 1
ATOM 1176 C C . GLN A 1 155 ? 43.355 -0.237 56.234 1.00 17.86 155 GLN A C 1
ATOM 1177 O O . GLN A 1 155 ? 42.864 0.882 56.194 1.00 16.60 155 GLN A O 1
ATOM 1183 N N . GLN A 1 156 ? 43.376 -1.040 55.175 1.00 23.85 156 GLN A N 1
ATOM 1184 C CA . GLN A 1 156 ? 42.556 -0.771 54.001 1.00 22.11 156 GLN A CA 1
ATOM 1185 C C . GLN A 1 156 ? 41.082 -0.757 54.296 1.00 21.89 156 GLN A C 1
ATOM 1186 O O . GLN A 1 156 ? 40.330 0.025 53.676 1.00 23.95 156 GLN A O 1
ATOM 1192 N N . ARG A 1 157 ? 40.681 -1.494 55.332 1.00 17.78 157 ARG A N 1
ATOM 1193 C CA . ARG A 1 157 ? 39.273 -1.734 55.625 1.00 23.25 157 ARG A CA 1
ATOM 1194 C C . ARG A 1 157 ? 38.752 -0.831 56.726 1.00 18.40 157 ARG A C 1
ATOM 1195 O O . ARG A 1 157 ? 37.567 -0.803 56.989 1.00 18.87 157 ARG A O 1
ATOM 1203 N N . ILE A 1 158 ? 39.580 0.113 57.133 1.00 21.40 158 ILE A N 1
ATOM 1204 C CA . ILE A 1 158 ? 39.106 1.145 58.019 1.00 14.50 158 ILE A CA 1
ATOM 1205 C C . ILE A 1 158 ? 38.488 2.282 57.195 1.00 15.72 158 ILE A C 1
ATOM 1206 O O . ILE A 1 158 ? 39.220 2.951 56.440 1.00 17.87 158 ILE A O 1
ATOM 1211 N N . PRO A 1 159 ? 37.186 2.552 57.407 1.00 15.76 159 PRO A N 1
ATOM 1212 C CA . PRO A 1 159 ? 36.490 3.622 56.703 1.00 13.03 159 PRO A CA 1
ATOM 1213 C C . PRO A 1 159 ? 36.884 4.971 57.288 1.00 14.31 159 PRO A C 1
ATOM 1214 O O . PRO A 1 159 ? 37.331 5.074 58.448 1.00 14.72 159 PRO A O 1
ATOM 1218 N N . ALA A 1 160 ? 36.796 6.005 56.471 1.00 13.83 160 ALA A N 1
ATOM 1219 C CA . ALA A 1 160 ? 37.236 7.324 56.877 1.00 14.04 160 ALA A CA 1
ATOM 1220 C C . ALA A 1 160 ? 36.281 8.395 56.382 1.00 15.76 160 ALA A C 1
ATOM 1221 O O . ALA A 1 160 ? 35.670 8.290 55.318 1.00 15.42 160 ALA A O 1
ATOM 1223 N N . LEU A 1 161 ? 36.145 9.452 57.154 1.00 15.41 161 LEU A N 1
ATOM 1224 C CA . LEU A 1 161 ? 35.346 10.581 56.751 1.00 14.88 161 LEU A CA 1
ATOM 1225 C C . LEU A 1 161 ? 36.100 11.875 56.944 1.00 17.34 161 LEU A C 1
ATOM 1226 O O . LEU A 1 161 ? 36.714 12.083 58.003 1.00 20.57 161 LEU A O 1
ATOM 1231 N N . CYS A 1 162 ? 36.275 12.599 55.830 1.00 13.26 162 CYS A N 1
ATOM 1232 C CA . CYS A 1 162 ? 37.132 13.759 55.741 1.00 14.38 162 CYS A CA 1
ATOM 1233 C C . CYS A 1 162 ? 36.316 14.985 55.461 1.00 14.06 162 CYS A C 1
ATOM 1234 O O . CYS A 1 162 ? 35.535 15.032 54.488 1.00 17.37 162 CYS A O 1
ATOM 1237 N N . LEU A 1 163 ? 36.412 15.943 56.365 1.00 16.93 163 LEU A N 1
ATOM 1238 C CA . LEU A 1 163 ? 35.553 17.120 56.353 1.00 16.22 163 LEU A CA 1
ATOM 1239 C C . LEU A 1 163 ? 36.460 18.340 56.367 1.00 17.78 163 LEU A C 1
ATOM 1240 O O . LEU A 1 163 ? 37.588 18.270 56.868 1.00 18.72 163 LEU A O 1
ATOM 1245 N N . HIS A 1 164 ? 36.032 19.404 55.678 1.00 18.21 164 HIS A N 1
ATOM 1246 C CA . HIS A 1 164 ? 36.878 20.551 55.489 1.00 19.80 164 HIS A CA 1
ATOM 1247 C C . HIS A 1 164 ? 36.101 21.790 55.057 1.00 15.56 164 HIS A C 1
ATOM 1248 O O . HIS A 1 164 ? 34.971 21.706 54.631 1.00 23.97 164 HIS A O 1
ATOM 1255 N N . GLY A 1 165 ? 36.668 22.945 55.381 1.00 16.28 165 GLY A N 1
ATOM 1256 C CA . GLY A 1 165 ? 36.123 24.200 54.931 1.00 18.19 165 GLY A CA 1
ATOM 1257 C C . GLY A 1 165 ? 36.667 24.555 53.556 1.00 15.79 165 GLY A C 1
ATOM 1258 O O . GLY A 1 165 ? 37.874 24.429 53.272 1.00 22.76 165 GLY A O 1
ATOM 1259 N N . GLN A 1 166 ? 35.804 25.184 52.776 1.00 21.87 166 GLN A N 1
ATOM 1260 C CA . GLN A 1 166 ? 36.231 25.789 51.528 1.00 23.21 166 GLN A CA 1
ATOM 1261 C C . GLN A 1 166 ? 37.186 26.906 51.777 1.00 20.31 166 GLN A C 1
ATOM 1262 O O . GLN A 1 166 ? 38.074 27.137 50.979 1.00 20.80 166 GLN A O 1
ATOM 1268 N N . TYR A 1 167 ? 36.980 27.671 52.861 1.00 19.64 167 TYR A N 1
ATOM 1269 C CA . TYR A 1 167 ? 37.752 28.871 53.078 1.00 14.87 167 TYR A CA 1
ATOM 1270 C C . TYR A 1 167 ? 38.812 28.798 54.162 1.00 18.95 167 TYR A C 1
ATOM 1271 O O . TYR A 1 167 ? 39.134 29.831 54.745 1.00 20.78 167 TYR A O 1
ATOM 1280 N N . ASP A 1 168 ? 39.242 27.586 54.510 1.00 23.15 168 ASP A N 1
ATOM 1281 C CA . ASP A 1 168 ? 40.227 27.362 55.552 1.00 21.44 168 ASP A CA 1
ATOM 1282 C C . ASP A 1 168 ? 41.605 27.891 55.116 1.00 25.89 168 ASP A C 1
ATOM 1283 O O . ASP A 1 168 ? 42.222 27.375 54.178 1.00 23.49 168 ASP A O 1
ATOM 1288 N N . ASP A 1 169 ? 42.057 28.939 55.801 1.00 23.55 169 ASP A N 1
ATOM 1289 C CA . ASP A 1 169 ? 43.356 29.543 55.532 1.00 19.09 169 ASP A CA 1
ATOM 1290 C C . ASP A 1 169 ? 44.564 28.985 56.266 1.00 20.92 169 ASP A C 1
ATOM 1291 O O . ASP A 1 169 ? 45.661 29.228 55.857 1.00 19.96 169 ASP A O 1
ATOM 1296 N N . VAL A 1 170 ? 44.367 28.020 57.158 1.00 20.92 170 VAL A N 1
ATOM 1297 C CA . VAL A 1 170 ? 45.448 27.533 58.040 1.00 23.90 170 VAL A CA 1
ATOM 1298 C C . VAL A 1 170 ? 45.864 26.158 57.523 1.00 21.51 170 VAL A C 1
ATOM 1299 O O . VAL A 1 170 ? 47.051 25.830 57.434 1.00 23.25 170 VAL A O 1
ATOM 1303 N N . VAL A 1 171 ? 44.853 25.324 57.367 1.00 18.19 171 VAL A N 1
ATOM 1304 C CA . VAL A 1 171 ? 44.961 24.101 56.587 1.00 18.99 171 VAL A CA 1
ATOM 1305 C C . VAL A 1 171 ? 44.141 24.196 55.297 1.00 17.44 171 VAL A C 1
ATOM 1306 O O . VAL A 1 171 ? 42.920 23.943 55.278 1.00 15.82 171 VAL A O 1
ATOM 1310 N N . GLN A 1 172 ? 44.878 24.301 54.190 1.00 20.92 172 GLN A N 1
ATOM 1311 C CA . GLN A 1 172 ? 44.305 24.511 52.865 1.00 22.10 172 GLN A CA 1
ATOM 1312 C C . GLN A 1 172 ? 43.422 23.384 52.501 1.00 21.09 172 GLN A C 1
ATOM 1313 O O . GLN A 1 172 ? 43.827 22.214 52.659 1.00 18.10 172 GLN A O 1
ATOM 1319 N N . ASN A 1 173 ? 42.268 23.724 51.915 1.00 18.03 173 ASN A N 1
ATOM 1320 C CA . ASN A 1 173 ? 41.300 22.742 51.485 1.00 21.97 173 ASN A CA 1
ATOM 1321 C C . ASN A 1 173 ? 42.020 21.633 50.705 1.00 22.58 173 ASN A C 1
ATOM 1322 O O . ASN A 1 173 ? 41.710 20.461 50.850 1.00 19.37 173 ASN A O 1
ATOM 1327 N N . ALA A 1 174 ? 43.017 22.017 49.902 1.00 24.21 174 ALA A N 1
ATOM 1328 C CA . ALA A 1 174 ? 43.768 21.045 49.101 1.00 22.54 174 ALA A CA 1
ATOM 1329 C C . ALA A 1 174 ? 44.598 20.056 49.905 1.00 23.74 174 ALA A C 1
ATOM 1330 O O . ALA A 1 174 ? 44.953 19.006 49.376 1.00 17.69 174 ALA A O 1
ATOM 1332 N N . MET A 1 175 ? 45.196 20.526 50.998 1.00 18.74 175 MET A N 1
ATOM 1333 C CA . MET A 1 175 ? 45.997 19.667 51.850 1.00 19.23 175 MET A CA 1
ATOM 1334 C C . MET A 1 175 ? 45.120 18.609 52.481 1.00 13.86 175 MET A C 1
ATOM 1335 O O . MET A 1 175 ? 45.528 17.479 52.559 1.00 19.25 175 MET A O 1
ATOM 1340 N N . GLY A 1 176 ? 43.878 18.969 52.804 1.00 12.28 176 GLY A N 1
ATOM 1341 C CA . GLY A 1 176 ? 42.956 18.021 53.419 1.00 12.73 176 GLY A CA 1
ATOM 1342 C C . GLY A 1 176 ? 42.469 17.070 52.322 1.00 13.26 176 GLY A C 1
ATOM 1343 O O . GLY A 1 176 ? 42.496 15.842 52.442 1.00 13.56 176 GLY A O 1
ATOM 1344 N N . ARG A 1 177 ? 42.241 17.648 51.144 1.00 20.56 177 ARG A N 1
ATOM 1345 C CA . ARG A 1 177 ? 41.826 16.820 50.020 1.00 18.02 177 ARG A CA 1
ATOM 1346 C C . ARG A 1 177 ? 42.929 15.872 49.542 1.00 17.56 177 ARG A C 1
ATOM 1347 O O . ARG A 1 177 ? 42.609 14.723 49.221 1.00 19.23 177 ARG A O 1
ATOM 1355 N N . SER A 1 178 ? 44.204 16.260 49.683 1.00 20.87 178 SER A N 1
ATOM 1356 C CA . SER A 1 178 ? 45.380 15.418 49.353 1.00 19.51 178 SER A CA 1
ATOM 1357 C C . SER A 1 178 ? 45.574 14.194 50.254 1.00 22.19 178 SER A C 1
ATOM 1358 O O . SER A 1 178 ? 45.775 13.085 49.739 1.00 10.62 178 SER A O 1
ATOM 1361 N N . ALA A 1 179 ? 45.184 14.326 51.525 1.00 16.61 179 ALA A N 1
ATOM 1362 C CA . ALA A 1 179 ? 45.127 13.168 52.416 1.00 17.89 179 ALA A CA 1
ATOM 1363 C C . ALA A 1 179 ? 43.964 12.240 52.057 1.00 12.42 179 ALA A C 1
ATOM 1364 O O . ALA A 1 179 ? 44.088 11.037 52.059 1.00 15.24 179 ALA A O 1
ATOM 1366 N N . PHE A 1 180 ? 42.827 12.794 51.701 1.00 7.47 180 PHE A N 1
ATOM 1367 C CA . PHE A 1 180 ? 41.657 12.012 51.264 1.00 15.65 180 PHE A CA 1
ATOM 1368 C C . PHE A 1 180 ? 42.029 11.234 49.978 1.00 17.15 180 PHE A C 1
ATOM 1369 O O . PHE A 1 180 ? 41.790 10.033 49.880 1.00 16.14 180 PHE A O 1
ATOM 1377 N N . GLU A 1 181 ? 42.861 11.858 49.145 1.00 20.44 181 GLU A N 1
ATOM 1378 C CA . GLU A 1 181 ? 43.178 11.246 47.847 1.00 16.89 181 GLU A CA 1
ATOM 1379 C C . GLU A 1 181 ? 44.161 10.121 47.981 1.00 16.71 181 GLU A C 1
ATOM 1380 O O . GLU A 1 181 ? 43.920 9.065 47.415 1.00 11.75 181 GLU A O 1
ATOM 1386 N N . HIS A 1 182 ? 45.056 10.228 48.957 1.00 15.98 182 HIS A N 1
ATOM 1387 C CA . HIS A 1 182 ? 45.940 9.122 49.291 1.00 13.16 182 HIS A CA 1
ATOM 1388 C C . HIS A 1 182 ? 45.231 7.843 49.631 1.00 13.02 182 HIS A C 1
ATOM 1389 O O . HIS A 1 182 ? 45.637 6.772 49.187 1.00 13.60 182 HIS A O 1
ATOM 1396 N N . LEU A 1 183 ? 44.086 7.958 50.292 1.00 12.91 183 LEU A N 1
ATOM 1397 C CA . LEU A 1 183 ? 43.429 6.816 50.878 1.00 7.51 183 LEU A CA 1
ATOM 1398 C C . LEU A 1 183 ? 42.502 6.285 49.784 1.00 11.73 183 LEU A C 1
ATOM 1399 O O . LEU A 1 183 ? 42.503 5.110 49.489 1.00 13.65 183 LEU A O 1
ATOM 1404 N N . LYS A 1 184 ? 41.824 7.215 49.128 1.00 9.53 184 LYS A N 1
ATOM 1405 C CA . LYS A 1 184 ? 40.956 6.881 48.000 1.00 11.61 184 LYS A CA 1
ATOM 1406 C C . LYS A 1 184 ? 41.723 6.068 46.954 1.00 17.66 184 LYS A C 1
ATOM 1407 O O . LYS A 1 184 ? 41.223 5.066 46.475 1.00 15.32 184 LYS A O 1
ATOM 1413 N N . SER A 1 185 ? 42.938 6.482 46.613 1.00 19.61 185 SER A N 1
ATOM 1414 C CA . SER A 1 185 ? 43.691 5.786 45.559 1.00 19.84 185 SER A CA 1
ATOM 1415 C C . SER A 1 185 ? 44.151 4.427 46.026 1.00 22.49 185 SER A C 1
ATOM 1416 O O . SER A 1 185 ? 44.703 3.657 45.264 1.00 19.39 185 SER A O 1
ATOM 1419 N N . ARG A 1 186 ? 44.023 4.154 47.326 1.00 19.38 186 ARG A N 1
ATOM 1420 C CA . ARG A 1 186 ? 44.560 2.911 47.825 1.00 17.78 186 ARG A CA 1
ATOM 1421 C C . ARG A 1 186 ? 43.469 1.918 48.262 1.00 15.13 186 ARG A C 1
ATOM 1422 O O . ARG A 1 186 ? 43.737 0.907 48.916 1.00 16.09 186 ARG A O 1
ATOM 1430 N N . GLY A 1 187 ? 42.226 2.232 47.900 1.00 16.15 187 GLY A N 1
ATOM 1431 C CA . GLY A 1 187 ? 41.147 1.296 48.077 1.00 16.71 187 GLY A CA 1
ATOM 1432 C C . GLY A 1 187 ? 40.382 1.475 49.384 1.00 17.36 187 GLY A C 1
ATOM 1433 O O . GLY A 1 187 ? 39.621 0.586 49.756 1.00 19.80 187 GLY A O 1
ATOM 1434 N N . VAL A 1 188 ? 40.654 2.548 50.118 1.00 16.67 188 VAL A N 1
ATOM 1435 C CA . VAL A 1 188 ? 40.017 2.838 51.410 1.00 16.59 188 VAL A CA 1
ATOM 1436 C C . VAL A 1 188 ? 38.686 3.493 51.079 1.00 19.67 188 VAL A C 1
ATOM 1437 O O . VAL A 1 188 ? 38.596 4.274 50.100 1.00 19.98 188 VAL A O 1
ATOM 1441 N N . THR A 1 189 ? 37.620 2.943 51.675 1.00 16.41 189 THR A N 1
ATOM 1442 C CA . THR A 1 189 ? 36.332 3.570 51.652 1.00 19.13 189 THR A CA 1
ATOM 1443 C C . THR A 1 189 ? 36.427 4.881 52.407 1.00 20.19 189 THR A C 1
ATOM 1444 O O . THR A 1 189 ? 36.547 4.909 53.638 1.00 20.17 189 THR A O 1
ATOM 1448 N N . VAL A 1 190 ? 36.256 5.964 51.651 1.00 16.61 190 VAL A N 1
ATOM 1449 C CA . VAL A 1 190 ? 36.480 7.292 52.176 1.00 17.47 190 VAL A CA 1
ATOM 1450 C C . VAL A 1 190 ? 35.476 8.259 51.584 1.00 19.92 190 VAL A C 1
ATOM 1451 O O . VAL A 1 190 ? 34.934 8.029 50.463 1.00 17.29 190 VAL A O 1
ATOM 1455 N N . THR A 1 191 ? 34.993 9.155 52.458 1.00 16.46 191 THR A N 1
ATOM 1456 C CA . THR A 1 191 ? 34.017 10.158 52.108 1.00 19.51 191 THR A CA 1
ATOM 1457 C C . THR A 1 191 ? 34.621 11.540 52.253 1.00 19.11 191 THR A C 1
ATOM 1458 O O . THR A 1 191 ? 35.321 11.862 53.230 1.00 16.03 191 THR A O 1
ATOM 1462 N N . TRP A 1 192 ? 34.285 12.386 51.315 1.00 21.49 192 TRP A N 1
ATOM 1463 C CA . TRP A 1 192 ? 34.688 13.774 51.389 1.00 23.41 192 TRP A CA 1
ATOM 1464 C C . TRP A 1 192 ? 33.497 14.745 51.487 1.00 25.30 192 TRP A C 1
ATOM 1465 O O . TRP A 1 192 ? 32.517 14.652 50.743 1.00 24.62 192 TRP A O 1
ATOM 1476 N N . GLN A 1 193 ? 33.575 15.664 52.445 1.00 23.56 193 GLN A N 1
ATOM 1477 C CA . GLN A 1 193 ? 32.532 16.655 52.651 1.00 24.44 193 GLN A CA 1
ATOM 1478 C C . GLN A 1 193 ? 33.164 18.025 52.821 1.00 24.58 193 GLN A C 1
ATOM 1479 O O . GLN A 1 193 ? 33.970 18.221 53.725 1.00 21.60 193 GLN A O 1
ATOM 1485 N N . GLU A 1 194 ? 32.647 19.016 52.103 1.00 23.80 194 GLU A N 1
ATOM 1486 C CA . GLU A 1 194 ? 33.086 20.382 52.294 1.00 23.74 194 GLU A CA 1
ATOM 1487 C C . GLU A 1 194 ? 31.950 21.254 52.803 1.00 21.93 194 GLU A C 1
ATOM 1488 O O . GLU A 1 194 ? 30.799 21.039 52.450 1.00 20.29 194 GLU A O 1
ATOM 1494 N N . TYR A 1 195 ? 32.296 22.349 53.477 1.00 10.19 195 TYR A N 1
ATOM 1495 C CA . TYR A 1 195 ? 31.310 23.264 54.012 1.00 16.54 195 TYR A CA 1
ATOM 1496 C C . TYR A 1 195 ? 31.827 24.659 53.852 1.00 17.96 195 TYR A C 1
ATOM 1497 O O . TYR A 1 195 ? 33.041 24.878 53.811 1.00 18.83 195 TYR A O 1
ATOM 1506 N N . PRO A 1 196 ? 30.926 25.635 53.648 1.00 22.38 196 PRO A N 1
ATOM 1507 C CA . PRO A 1 196 ? 31.310 27.047 53.533 1.00 24.34 196 PRO A CA 1
ATOM 1508 C C . PRO A 1 196 ? 31.710 27.648 54.904 1.00 26.43 196 PRO A C 1
ATOM 1509 O O . PRO A 1 196 ? 30.921 28.335 55.564 1.00 27.05 196 PRO A O 1
ATOM 1513 N N . MET A 1 197 ? 32.973 27.499 55.260 1.00 25.22 197 MET A N 1
ATOM 1514 C CA . MET A 1 197 ? 33.467 27.966 56.552 1.00 21.79 197 MET A CA 1
ATOM 1515 C C . MET A 1 197 ? 34.950 28.008 56.408 1.00 22.42 197 MET A C 1
ATOM 1516 O O . MET A 1 197 ? 35.482 27.486 55.449 1.00 19.89 197 MET A O 1
ATOM 1521 N N . GLY A 1 198 ? 35.601 28.389 57.494 1.00 16.66 198 GLY A N 1
ATOM 1522 C CA . GLY A 1 198 ? 37.050 28.370 57.545 1.00 12.30 198 GLY A CA 1
ATOM 1523 C C . GLY A 1 198 ? 37.483 27.231 58.464 1.00 14.31 198 GLY A C 1
ATOM 1524 O O . GLY A 1 198 ? 36.973 26.096 58.349 1.00 12.31 198 GLY A O 1
ATOM 1525 N N . HIS A 1 199 ? 38.387 27.542 59.370 1.00 19.36 199 HIS A N 1
ATOM 1526 C CA . HIS A 1 199 ? 39.078 26.533 60.155 1.00 20.63 199 HIS A CA 1
ATOM 1527 C C . HIS A 1 199 ? 38.358 26.461 61.476 1.00 23.19 199 HIS A C 1
ATOM 1528 O O . HIS A 1 199 ? 38.883 26.841 62.503 1.00 20.84 199 HIS A O 1
ATOM 1535 N N . GLU A 1 200 ? 37.240 25.784 61.449 1.00 23.74 200 GLU A N 1
ATOM 1536 C CA . GLU A 1 200 ? 36.283 25.841 62.512 1.00 23.42 200 GLU A CA 1
ATOM 1537 C C . GLU A 1 200 ? 35.399 24.620 62.328 1.00 23.80 200 GLU A C 1
ATOM 1538 O O . GLU A 1 200 ? 35.664 23.777 61.455 1.00 19.71 200 GLU A O 1
ATOM 1544 N N . VAL A 1 201 ? 34.408 24.470 63.214 1.00 20.52 201 VAL A N 1
ATOM 1545 C CA . VAL A 1 201 ? 33.444 23.372 63.154 1.00 19.10 201 VAL A CA 1
ATOM 1546 C C . VAL A 1 201 ? 32.024 23.922 63.078 1.00 21.84 201 VAL A C 1
ATOM 1547 O O . VAL A 1 201 ? 31.615 24.738 63.918 1.00 25.02 201 VAL A O 1
ATOM 1551 N N . LEU A 1 202 ? 31.213 23.400 62.152 1.00 18.26 202 LEU A N 1
ATOM 1552 C CA . LEU A 1 202 ? 29.880 23.943 62.026 1.00 21.80 202 LEU A CA 1
ATOM 1553 C C . LEU A 1 202 ? 28.864 22.949 62.445 1.00 19.64 202 LEU A C 1
ATOM 1554 O O . LEU A 1 202 ? 29.031 21.770 62.261 1.00 18.20 202 LEU A O 1
ATOM 1559 N N . PRO A 1 203 ? 27.729 23.442 62.895 1.00 24.30 203 PRO A N 1
ATOM 1560 C CA . PRO A 1 203 ? 26.648 22.583 63.385 1.00 25.61 203 PRO A CA 1
ATOM 1561 C C . PRO A 1 203 ? 26.196 21.526 62.387 1.00 25.57 203 PRO A C 1
ATOM 1562 O O . PRO A 1 203 ? 25.844 20.406 62.767 1.00 21.41 203 PRO A O 1
ATOM 1566 N N . GLN A 1 204 ? 26.314 21.823 61.095 1.00 25.04 204 GLN A N 1
ATOM 1567 C CA . GLN A 1 204 ? 25.815 20.901 60.088 1.00 25.48 204 GLN A CA 1
ATOM 1568 C C . GLN A 1 204 ? 26.844 19.817 59.888 1.00 20.28 204 GLN A C 1
ATOM 1569 O O . GLN A 1 204 ? 26.491 18.674 59.642 1.00 20.39 204 GLN A O 1
ATOM 1575 N N . GLU A 1 205 ? 28.118 20.197 60.015 1.00 17.62 205 GLU A N 1
ATOM 1576 C CA . GLU A 1 205 ? 29.235 19.282 59.947 1.00 18.35 205 GLU A CA 1
ATOM 1577 C C . GLU A 1 205 ? 29.173 18.250 61.089 1.00 17.84 205 GLU A C 1
ATOM 1578 O O . GLU A 1 205 ? 29.360 17.080 60.861 1.00 16.90 205 GLU A O 1
ATOM 1584 N N . ILE A 1 206 ? 28.708 18.685 62.245 1.00 19.50 206 ILE A N 1
ATOM 1585 C CA . ILE A 1 206 ? 28.488 17.751 63.376 1.00 16.11 206 ILE A CA 1
ATOM 1586 C C . ILE A 1 206 ? 27.313 16.805 63.135 1.00 15.11 206 ILE A C 1
ATOM 1587 O O . ILE A 1 206 ? 27.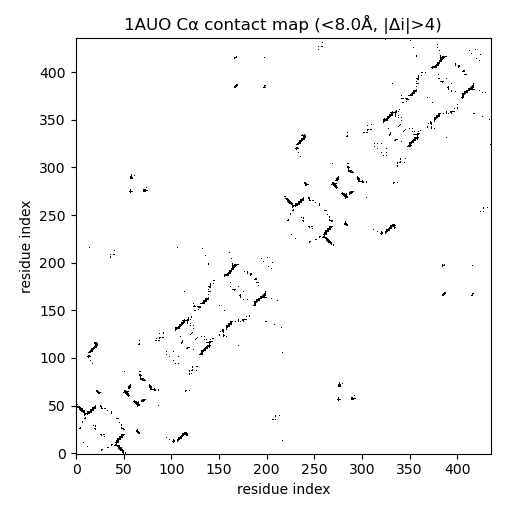337 15.629 63.487 1.00 14.53 206 ILE A O 1
ATOM 1592 N N . HIS A 1 207 ? 26.267 17.302 62.485 1.00 16.63 207 HIS A N 1
ATOM 1593 C CA . HIS A 1 207 ? 25.118 16.465 62.123 1.00 19.54 207 HIS A CA 1
ATOM 1594 C C . HIS A 1 207 ? 25.548 15.355 61.196 1.00 20.68 207 HIS A C 1
ATOM 1595 O O . HIS A 1 207 ? 25.191 14.189 61.382 1.00 17.50 207 HIS A O 1
ATOM 1602 N N . ASP A 1 208 ? 26.404 15.717 60.248 1.00 21.87 208 ASP A N 1
ATOM 1603 C CA . ASP A 1 208 ? 26.874 14.777 59.235 1.00 20.07 208 ASP A CA 1
ATOM 1604 C C . ASP A 1 208 ? 27.773 13.724 59.840 1.00 15.86 208 ASP A C 1
ATOM 1605 O O . ASP A 1 208 ? 27.743 12.567 59.424 1.00 14.40 208 ASP A O 1
ATOM 1610 N N . ILE A 1 209 ? 28.564 14.129 60.829 1.00 14.12 209 ILE A N 1
ATOM 1611 C CA . ILE A 1 209 ? 29.406 13.178 61.592 1.00 17.30 209 ILE A CA 1
ATOM 1612 C C . ILE A 1 209 ? 28.510 12.224 62.362 1.00 15.23 209 ILE A C 1
ATOM 1613 O O . ILE A 1 209 ? 28.726 11.030 62.333 1.00 17.46 209 ILE A O 1
ATOM 1618 N N . GLY A 1 210 ? 27.412 12.728 62.917 1.00 18.09 210 GLY A N 1
ATOM 1619 C CA . GLY A 1 210 ? 26.478 11.857 63.609 1.00 20.36 210 GLY A CA 1
ATOM 1620 C C . GLY A 1 210 ? 25.816 10.861 62.703 1.00 19.29 210 GLY A C 1
ATOM 1621 O O . GLY A 1 210 ? 25.787 9.657 63.001 1.00 21.14 210 GLY A O 1
ATOM 1622 N N . ALA A 1 211 ? 25.334 11.340 61.544 1.00 18.58 211 ALA A N 1
ATOM 1623 C CA . ALA A 1 211 ? 24.748 10.476 60.544 1.00 18.83 211 ALA A CA 1
ATOM 1624 C C . ALA A 1 211 ? 25.734 9.392 60.150 1.00 14.87 211 ALA A C 1
ATOM 1625 O O . ALA A 1 211 ? 25.362 8.231 60.084 1.00 14.96 211 ALA A O 1
ATOM 1627 N N . TRP A 1 212 ? 26.998 9.774 59.958 1.00 18.99 212 TRP A N 1
ATOM 1628 C CA . TRP A 1 212 ? 28.048 8.868 59.485 1.00 19.96 212 TRP A CA 1
ATOM 1629 C C . TRP A 1 212 ? 28.454 7.841 60.560 1.00 20.96 212 TRP A C 1
ATOM 1630 O O . TRP A 1 212 ? 28.562 6.666 60.271 1.00 20.87 212 TRP A O 1
ATOM 1641 N N . LEU A 1 213 ? 28.487 8.256 61.821 1.00 18.29 213 LEU A N 1
ATOM 1642 C CA . LEU A 1 213 ? 28.770 7.303 62.875 1.00 16.49 213 LEU A CA 1
ATOM 1643 C C . LEU A 1 213 ? 27.579 6.352 63.073 1.00 16.60 213 LEU A C 1
ATOM 1644 O O . LEU A 1 213 ? 27.765 5.153 63.234 1.00 16.96 213 LEU A O 1
ATOM 1649 N N . ALA A 1 214 ? 26.362 6.888 63.051 1.00 15.31 214 ALA A N 1
ATOM 1650 C CA . ALA A 1 214 ? 25.162 6.075 63.247 1.00 19.77 214 ALA A CA 1
ATOM 1651 C C . ALA A 1 214 ? 25.064 5.011 62.159 1.00 18.95 214 ALA A C 1
ATOM 1652 O O . ALA A 1 214 ? 24.667 3.887 62.430 1.00 23.00 214 ALA A O 1
ATOM 1654 N N . ALA A 1 215 ? 25.643 5.298 60.988 1.00 18.78 215 ALA A N 1
ATOM 1655 C CA . ALA A 1 215 ? 25.616 4.327 59.872 1.00 16.37 215 ALA A CA 1
ATOM 1656 C C . ALA A 1 215 ? 26.619 3.184 60.064 1.00 17.41 215 ALA A C 1
ATOM 1657 O O . ALA A 1 215 ? 26.348 2.022 59.737 1.00 18.91 215 ALA A O 1
ATOM 1659 N N . ARG A 1 216 ? 27.792 3.511 60.597 1.00 18.82 216 ARG A N 1
ATOM 1660 C CA . ARG A 1 216 ? 28.874 2.572 60.839 1.00 17.99 216 ARG A CA 1
ATOM 1661 C C . ARG A 1 216 ? 28.547 1.645 62.020 1.00 21.91 216 ARG A C 1
ATOM 1662 O O . ARG A 1 216 ? 28.835 0.439 61.976 1.00 19.85 216 ARG A O 1
ATOM 1670 N N . LEU A 1 217 ? 27.821 2.188 62.996 1.00 22.06 217 LEU A N 1
ATOM 1671 C CA . LEU A 1 217 ? 27.464 1.484 64.228 1.00 28.79 217 LEU A CA 1
ATOM 1672 C C . LEU A 1 217 ? 26.242 0.584 64.124 1.00 30.82 217 LEU A C 1
ATOM 1673 O O . LEU A 1 217 ? 26.189 -0.449 64.771 1.00 33.95 217 LEU A O 1
ATOM 1678 N N . GLY A 1 218 ? 25.313 0.919 63.237 1.00 33.78 218 GLY A N 1
ATOM 1679 C CA . GLY A 1 218 ? 24.074 0.170 63.121 1.00 36.21 218 GLY A CA 1
ATOM 1680 C C . GLY A 1 218 ? 24.215 -1.146 62.366 1.00 39.65 218 GLY A C 1
ATOM 1681 O O . GLY A 1 218 ? 25.247 -1.364 61.673 1.00 39.43 218 GLY A O 1
ATOM 1683 N N . MET B 1 1 ? 66.643 46.401 48.394 1.00 79.60 1 MET B N 1
ATOM 1684 C CA . MET B 1 1 ? 66.066 47.782 48.396 1.00 79.27 1 MET B CA 1
ATOM 1685 C C . MET B 1 1 ? 65.239 48.089 47.139 1.00 77.01 1 MET B C 1
ATOM 1686 O O . MET B 1 1 ? 65.103 49.259 46.754 1.00 77.75 1 MET B O 1
ATOM 1691 N N . THR B 1 2 ? 64.608 47.050 46.581 1.00 67.90 2 THR B N 1
ATOM 1692 C CA . THR B 1 2 ? 63.880 47.125 45.310 1.00 63.63 2 THR B CA 1
ATOM 1693 C C . THR B 1 2 ? 62.907 48.308 45.222 1.00 60.05 2 THR B C 1
ATOM 1694 O O . THR B 1 2 ? 62.380 48.776 46.232 1.00 60.13 2 THR B O 1
ATOM 1698 N N . GLU B 1 3 ? 62.746 48.834 44.013 1.00 50.43 3 GLU B N 1
ATOM 1699 C CA . GLU B 1 3 ? 61.973 50.051 43.784 1.00 45.89 3 GLU B CA 1
ATOM 1700 C C . GLU B 1 3 ? 60.486 49.770 43.563 1.00 41.41 3 GLU B C 1
ATOM 1701 O O . GLU B 1 3 ? 60.104 48.652 43.216 1.00 38.28 3 GLU B O 1
ATOM 1707 N N . PRO B 1 4 ? 59.618 50.762 43.849 1.00 40.66 4 PRO B N 1
ATOM 1708 C CA . PRO B 1 4 ? 58.171 50.569 43.672 1.00 39.90 4 PRO B CA 1
ATOM 1709 C C . PRO B 1 4 ? 57.760 50.437 42.208 1.00 40.18 4 PRO B C 1
ATOM 1710 O O . PRO B 1 4 ? 58.440 50.940 41.309 1.00 41.11 4 PRO B O 1
ATOM 1714 N N . LEU B 1 5 ? 56.690 49.692 41.978 1.00 46.20 5 LEU B N 1
ATOM 1715 C CA . LEU B 1 5 ? 55.975 49.690 40.704 1.00 46.66 5 LEU B CA 1
ATOM 1716 C C . LEU B 1 5 ? 55.106 50.957 40.629 1.00 48.49 5 LEU B C 1
ATOM 1717 O O . LEU B 1 5 ? 54.494 51.361 41.628 1.00 48.09 5 LEU B O 1
ATOM 1722 N N . ILE B 1 6 ? 55.129 51.630 39.477 1.00 52.21 6 ILE B N 1
ATOM 1723 C CA . ILE B 1 6 ? 54.386 52.880 39.282 1.00 52.53 6 ILE B CA 1
ATOM 1724 C C . ILE B 1 6 ? 53.546 52.806 38.021 1.00 51.80 6 ILE B C 1
ATOM 1725 O O . ILE B 1 6 ? 54.061 52.597 36.927 1.00 53.77 6 ILE B O 1
ATOM 1730 N N . LEU B 1 7 ? 52.235 52.794 38.218 1.00 39.73 7 LEU B N 1
ATOM 1731 C CA . LEU B 1 7 ? 51.290 52.580 37.129 1.00 38.16 7 LEU B CA 1
ATOM 1732 C C . LEU B 1 7 ? 50.556 53.872 36.809 1.00 37.43 7 LEU B C 1
ATOM 1733 O O . LEU B 1 7 ? 49.696 54.313 37.558 1.00 35.18 7 LEU B O 1
ATOM 1738 N N . GLN B 1 8 ? 50.934 54.496 35.703 1.00 37.85 8 GLN B N 1
ATOM 1739 C CA . GLN B 1 8 ? 50.363 55.776 35.332 1.00 39.04 8 GLN B CA 1
ATOM 1740 C C . GLN B 1 8 ? 48.952 55.584 34.805 1.00 40.23 8 GLN B C 1
ATOM 1741 O O . GLN B 1 8 ? 48.663 54.573 34.171 1.00 39.62 8 GLN B O 1
ATOM 1747 N N . PRO B 1 9 ? 48.033 56.513 35.143 1.00 43.15 9 PRO B N 1
ATOM 1748 C CA . PRO B 1 9 ? 46.646 56.481 34.675 1.00 45.43 9 PRO B CA 1
ATOM 1749 C C . PRO B 1 9 ? 46.486 56.873 33.197 1.00 47.10 9 PRO B C 1
ATOM 1750 O O . PRO B 1 9 ? 47.468 57.183 32.512 1.00 46.88 9 PRO B O 1
ATOM 1754 N N . ALA B 1 10 ? 45.264 56.735 32.686 1.00 48.85 10 ALA B N 1
ATOM 1755 C CA . ALA B 1 10 ? 44.960 57.055 31.297 1.00 48.65 10 ALA B CA 1
ATOM 1756 C C . ALA B 1 10 ? 45.091 58.557 31.022 1.00 48.67 10 ALA B C 1
ATOM 1757 O O . ALA B 1 10 ? 45.509 58.970 29.934 1.00 49.47 10 ALA B O 1
ATOM 1759 N N . LYS B 1 11 ? 44.724 59.360 32.017 1.00 48.06 11 LYS B N 1
ATOM 1760 C CA . LYS B 1 11 ? 44.776 60.817 31.940 1.00 45.99 11 LYS B CA 1
ATOM 1761 C C . LYS B 1 11 ? 45.842 61.353 32.908 1.00 47.47 11 LYS B C 1
ATOM 1762 O O . LYS B 1 11 ? 46.382 60.597 33.722 1.00 48.02 11 LYS B O 1
ATOM 1768 N N . PRO B 1 12 ? 46.194 62.655 32.809 1.00 47.86 12 PRO B N 1
ATOM 1769 C CA . PRO B 1 12 ? 47.225 63.203 33.702 1.00 48.13 12 PRO B CA 1
ATOM 1770 C C . PRO B 1 12 ? 46.868 63.013 35.173 1.00 47.71 12 PRO B C 1
ATOM 1771 O O . PRO B 1 12 ? 45.767 63.361 35.602 1.00 49.04 12 PRO B O 1
ATOM 1775 N N . ALA B 1 13 ? 47.765 62.381 35.919 1.00 49.17 13 ALA B N 1
ATOM 1776 C CA . ALA B 1 13 ? 47.476 62.016 37.301 1.00 48.37 13 ALA B CA 1
ATOM 1777 C C . ALA B 1 13 ? 47.201 63.238 38.176 1.00 48.29 13 ALA B C 1
ATOM 1778 O O . ALA B 1 13 ? 47.924 64.228 38.118 1.00 48.90 13 ALA B O 1
ATOM 1780 N N . ASP B 1 14 ? 46.119 63.174 38.950 1.00 40.61 14 ASP B N 1
ATOM 1781 C CA . ASP B 1 14 ? 45.840 64.179 39.973 1.00 38.41 14 ASP B CA 1
ATOM 1782 C C . ASP B 1 14 ? 45.491 63.529 41.318 1.00 38.30 14 ASP B C 1
ATOM 1783 O O . ASP B 1 14 ? 44.869 64.156 42.170 1.00 36.36 14 ASP B O 1
ATOM 1788 N N . ALA B 1 15 ? 45.643 62.208 41.363 1.00 48.17 15 ALA B N 1
ATOM 1789 C CA . ALA B 1 15 ? 45.413 61.424 42.575 1.00 47.76 15 ALA B CA 1
ATOM 1790 C C . ALA B 1 15 ? 46.429 60.280 42.636 1.00 47.95 15 ALA B C 1
ATOM 1791 O O . ALA B 1 15 ? 47.210 60.081 41.702 1.00 49.46 15 ALA B O 1
ATOM 1793 N N . CYS B 1 16 ? 46.428 59.535 43.735 1.00 45.34 16 CYS B N 1
ATOM 1794 C CA . CYS B 1 16 ? 47.394 58.448 43.918 1.00 45.52 16 CYS B CA 1
ATOM 1795 C C . CYS B 1 16 ? 46.985 57.461 45.009 1.00 44.59 16 CYS B C 1
ATOM 1796 O O . CYS B 1 16 ? 46.416 57.851 46.019 1.00 43.81 16 CYS B O 1
ATOM 1799 N N . VAL B 1 17 ? 47.189 56.171 44.737 1.00 39.11 17 VAL B N 1
ATOM 1800 C CA . VAL B 1 17 ? 46.991 55.136 45.738 1.00 35.22 17 VAL B CA 1
ATOM 1801 C C . VAL B 1 17 ? 48.294 54.343 45.879 1.00 35.28 17 VAL B C 1
ATOM 1802 O O . VAL B 1 17 ? 48.845 53.863 44.889 1.00 32.50 17 VAL B O 1
ATOM 1806 N N . ILE B 1 18 ? 48.894 54.431 47.067 1.00 36.71 18 ILE B N 1
ATOM 1807 C CA . ILE B 1 18 ? 50.011 53.568 47.464 1.00 35.69 18 ILE B CA 1
ATOM 1808 C C . ILE B 1 18 ? 49.434 52.302 48.137 1.00 36.93 18 ILE B C 1
ATOM 1809 O O . ILE B 1 18 ? 48.560 52.384 49.009 1.00 35.56 18 ILE B O 1
ATOM 1814 N N . TRP B 1 19 ? 49.729 51.154 47.539 1.00 42.41 19 TRP B N 1
ATOM 1815 C CA . TRP B 1 19 ? 49.062 49.910 47.902 1.00 40.11 19 TRP B CA 1
ATOM 1816 C C . TRP B 1 19 ? 50.068 48.840 48.281 1.00 41.33 19 TRP B C 1
ATOM 1817 O O . TRP B 1 19 ? 50.764 48.309 47.434 1.00 42.87 19 TRP B O 1
ATOM 1828 N N . LEU B 1 20 ? 50.054 48.449 49.554 1.00 35.02 20 LEU B N 1
ATOM 1829 C CA . LEU B 1 20 ? 51.052 47.537 50.078 1.00 34.20 20 LEU B CA 1
ATOM 1830 C C . LEU B 1 20 ? 50.581 46.099 50.091 1.00 32.35 20 LEU B C 1
ATOM 1831 O O . LEU B 1 20 ? 49.454 45.813 50.463 1.00 33.06 20 LEU B O 1
ATOM 1836 N N . HIS B 1 21 ? 51.480 45.181 49.755 1.00 31.86 21 HIS B N 1
ATOM 1837 C CA . HIS B 1 21 ? 51.161 43.760 49.738 1.00 31.02 21 HIS B CA 1
ATOM 1838 C C . HIS B 1 21 ? 51.262 43.152 51.144 1.00 32.18 21 HIS B C 1
ATOM 1839 O O . HIS B 1 21 ? 51.736 43.786 52.089 1.00 32.94 21 HIS B O 1
ATOM 1846 N N . GLY B 1 22 ? 50.912 41.881 51.242 1.00 31.74 22 GLY B N 1
ATOM 1847 C CA . GLY B 1 22 ? 51.079 41.164 52.496 1.00 31.13 22 GLY B CA 1
ATOM 1848 C C . GLY B 1 22 ? 52.385 40.391 52.600 1.00 30.30 22 GLY B C 1
ATOM 1849 O O . GLY B 1 22 ? 53.253 40.500 51.738 1.00 29.52 22 GLY B O 1
ATOM 1850 N N . LEU B 1 23 ? 52.512 39.582 53.646 1.00 28.03 23 LEU B N 1
ATOM 1851 C CA . LEU B 1 23 ? 53.766 38.885 53.931 1.00 29.66 23 LEU B CA 1
ATOM 1852 C C . LEU B 1 23 ? 54.087 37.901 52.825 1.00 29.49 23 LEU B C 1
ATOM 1853 O O . LEU B 1 23 ? 53.213 37.144 52.378 1.00 28.06 23 LEU B O 1
ATOM 1858 N N . GLY B 1 24 ? 55.320 37.991 52.329 1.00 34.42 24 GLY B N 1
ATOM 1859 C CA . GLY B 1 24 ? 55.796 37.035 51.355 1.00 37.31 24 GLY B CA 1
ATOM 1860 C C . GLY B 1 24 ? 55.473 37.337 49.910 1.00 37.64 24 GLY B C 1
ATOM 1861 O O . GLY B 1 24 ? 55.991 36.660 49.027 1.00 39.39 24 GLY B O 1
ATOM 1862 N N . ALA B 1 25 ? 54.511 38.222 49.666 1.00 41.31 25 ALA B N 1
ATOM 1863 C CA . ALA B 1 25 ? 54.177 38.618 48.300 1.00 38.79 25 ALA B CA 1
ATOM 1864 C C . ALA B 1 25 ? 55.089 39.750 47.855 1.00 41.10 25 ALA B C 1
ATOM 1865 O O . ALA B 1 25 ? 55.899 40.241 48.626 1.00 38.22 25 ALA B O 1
ATOM 1867 N N . ASP B 1 26 ? 54.991 40.135 46.592 1.00 34.38 26 ASP B N 1
ATOM 1868 C CA . ASP B 1 26 ? 55.822 41.231 46.108 1.00 37.46 26 ASP B CA 1
ATOM 1869 C C . ASP B 1 26 ? 54.991 42.339 45.494 1.00 37.03 26 ASP B C 1
ATOM 1870 O O . ASP B 1 26 ? 53.771 42.223 45.407 1.00 38.37 26 ASP B O 1
ATOM 1875 N N . ARG B 1 27 ? 55.664 43.354 44.957 1.00 46.42 27 ARG B N 1
ATOM 1876 C CA . ARG B 1 27 ? 54.983 44.520 44.398 1.00 46.86 27 ARG B CA 1
ATOM 1877 C C . ARG B 1 27 ? 54.106 44.190 43.200 1.00 46.20 27 ARG B C 1
ATOM 1878 O O . ARG B 1 27 ? 53.289 44.997 42.775 1.00 45.84 27 ARG B O 1
ATOM 1886 N N . TYR B 1 28 ? 54.265 42.988 42.666 1.00 41.36 28 TYR B N 1
ATOM 1887 C CA . TYR B 1 28 ? 53.488 42.574 41.519 1.00 41.57 28 TYR B CA 1
ATOM 1888 C C . TYR B 1 28 ? 52.171 41.944 41.932 1.00 39.81 28 TYR B C 1
ATOM 1889 O O . TYR B 1 28 ? 51.269 41.798 41.114 1.00 39.06 28 TYR B O 1
ATOM 1898 N N . ASP B 1 29 ? 52.031 41.608 43.215 1.00 36.74 29 ASP B N 1
ATOM 1899 C CA . ASP B 1 29 ? 50.837 40.898 43.649 1.00 37.38 29 ASP B CA 1
ATOM 1900 C C . ASP B 1 29 ? 49.538 41.674 43.395 1.00 37.23 29 ASP B C 1
ATOM 1901 O O . ASP B 1 29 ? 48.573 41.093 42.924 1.00 38.08 29 ASP B O 1
ATOM 1906 N N . PHE B 1 30 ? 49.544 42.988 43.616 1.00 43.31 30 PHE B N 1
ATOM 1907 C CA . PHE B 1 30 ? 48.341 43.811 43.425 1.00 42.61 30 PHE B CA 1
ATOM 1908 C C . PHE B 1 30 ? 48.299 44.624 42.136 1.00 43.71 30 PHE B C 1
ATOM 1909 O O . PHE B 1 30 ? 47.339 45.367 41.896 1.00 42.60 30 PHE B O 1
ATOM 1917 N N . MET B 1 31 ? 49.244 44.354 41.237 1.00 41.78 31 MET B N 1
ATOM 1918 C CA . MET B 1 31 ? 49.281 45.015 39.942 1.00 40.73 31 MET B CA 1
ATOM 1919 C C . MET B 1 31 ? 48.040 44.747 39.103 1.00 38.58 31 MET B C 1
ATOM 1920 O O . MET B 1 31 ? 47.447 45.672 38.571 1.00 38.20 31 MET B O 1
ATOM 1925 N N . PRO B 1 32 ? 47.595 43.481 39.017 1.00 34.94 32 PRO B N 1
ATOM 1926 C CA . PRO B 1 32 ? 46.324 43.227 38.341 1.00 35.07 32 PRO B CA 1
ATOM 1927 C C . PRO B 1 32 ? 45.151 44.006 38.941 1.00 36.17 32 PRO B C 1
ATOM 1928 O O . PRO B 1 32 ? 44.227 44.385 38.218 1.00 38.45 32 PRO B O 1
ATOM 1932 N N . VAL B 1 33 ? 45.149 44.156 40.265 1.00 43.51 33 VAL B N 1
ATOM 1933 C CA . VAL B 1 33 ? 44.092 44.888 40.964 1.00 43.81 33 VAL B CA 1
ATOM 1934 C C . VAL B 1 33 ? 44.145 46.355 40.566 1.00 45.75 33 VAL B C 1
ATOM 1935 O O . VAL B 1 33 ? 43.148 46.911 40.114 1.00 46.72 33 VAL B O 1
ATOM 1939 N N . ALA B 1 34 ? 45.321 46.965 40.694 1.00 38.76 34 ALA B N 1
ATOM 1940 C CA . ALA B 1 34 ? 45.501 48.370 40.333 1.00 39.44 34 ALA B CA 1
ATOM 1941 C C . ALA B 1 34 ? 45.060 48.622 38.900 1.00 40.70 34 ALA B C 1
ATOM 1942 O O . ALA B 1 34 ? 44.350 49.587 38.621 1.00 40.01 34 ALA B O 1
ATOM 1944 N N . GLU B 1 35 ? 45.435 47.719 37.993 1.00 47.10 35 GLU B N 1
ATOM 1945 C CA . GLU B 1 35 ? 45.069 47.861 36.591 1.00 47.93 35 GLU B CA 1
ATOM 1946 C C . GLU B 1 35 ? 43.561 47.942 36.409 1.00 47.16 35 GLU B C 1
ATOM 1947 O O . GLU B 1 35 ? 43.068 48.779 35.658 1.00 47.70 35 GLU B O 1
ATOM 1953 N N . ALA B 1 36 ? 42.833 47.087 37.118 1.00 40.40 36 ALA B N 1
ATOM 1954 C CA . ALA B 1 36 ? 41.381 47.000 36.974 1.00 39.42 36 ALA B CA 1
ATOM 1955 C C . ALA B 1 36 ? 40.736 48.327 37.350 1.00 38.33 36 ALA B C 1
ATOM 1956 O O . ALA B 1 36 ? 39.851 48.842 36.654 1.00 38.18 36 ALA B O 1
ATOM 1958 N N . LEU B 1 37 ? 41.211 48.865 38.459 1.00 43.64 37 LEU B N 1
ATOM 1959 C CA . LEU B 1 37 ? 40.718 50.101 39.037 1.00 44.72 37 LEU B CA 1
ATOM 1960 C C . LEU B 1 37 ? 40.951 51.299 38.130 1.00 45.80 37 LEU B C 1
ATOM 1961 O O . LEU B 1 37 ? 40.058 52.129 37.949 1.00 46.15 37 LEU B O 1
ATOM 1966 N N . GLN B 1 38 ? 42.114 51.317 37.481 1.00 48.34 38 GLN B N 1
ATOM 1967 C CA . GLN B 1 38 ? 42.486 52.422 36.609 1.00 48.31 38 GLN B CA 1
ATOM 1968 C C . GLN B 1 38 ? 41.563 52.564 35.399 1.00 49.23 38 GLN B C 1
ATOM 1969 O O . GLN B 1 38 ? 41.288 53.672 34.948 1.00 51.96 38 GLN B O 1
ATOM 1975 N N . GLU B 1 39 ? 40.978 51.460 34.963 1.00 41.49 39 GLU B N 1
ATOM 1976 C CA . GLU B 1 39 ? 40.026 51.498 33.866 1.00 41.59 39 GLU B CA 1
ATOM 1977 C C . GLU B 1 39 ? 38.751 52.250 34.242 1.00 40.39 39 GLU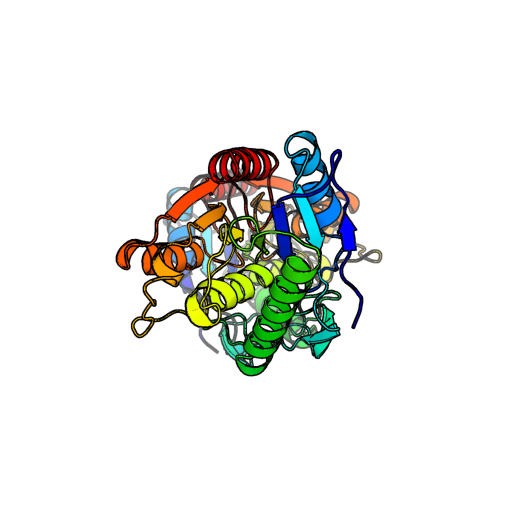 B C 1
ATOM 1978 O O . GLU B 1 39 ? 38.001 52.696 33.365 1.00 37.77 39 GLU B O 1
ATOM 1984 N N . SER B 1 40 ? 38.515 52.399 35.547 1.00 40.39 40 SER B N 1
ATOM 1985 C CA . SER B 1 40 ? 37.423 53.234 36.040 1.00 39.39 40 SER B CA 1
ATOM 1986 C C . SER B 1 40 ? 37.939 54.576 36.582 1.00 37.93 40 SER B C 1
ATOM 1987 O O . SER B 1 40 ? 37.210 55.570 36.568 1.00 39.14 40 SER B O 1
ATOM 1990 N N . LEU B 1 41 ? 39.167 54.572 37.099 1.00 40.75 41 LEU B N 1
ATOM 1991 C CA . LEU B 1 41 ? 39.772 55.732 37.748 1.00 39.08 41 LEU B CA 1
ATOM 1992 C C . LEU B 1 41 ? 40.888 56.292 36.853 1.00 38.78 41 LEU B C 1
ATOM 1993 O O . LEU B 1 41 ? 42.055 55.870 36.936 1.00 39.91 41 LEU B O 1
ATOM 1998 N N . LEU B 1 42 ? 40.531 57.286 36.042 1.00 34.84 42 LEU B N 1
ATOM 1999 C CA . LEU B 1 42 ? 41.331 57.663 34.882 1.00 33.66 42 LEU B CA 1
ATOM 2000 C C . LEU B 1 42 ? 42.488 58.567 35.194 1.00 34.81 42 LEU B C 1
ATOM 2001 O O . LEU B 1 42 ? 43.362 58.769 34.338 1.00 38.44 42 LEU B O 1
ATOM 2006 N N . THR B 1 43 ? 42.445 59.221 36.350 1.00 40.90 43 THR B N 1
ATOM 2007 C CA . THR B 1 43 ? 43.539 60.104 36.745 1.00 42.16 43 THR B CA 1
ATOM 2008 C C . THR B 1 43 ? 44.175 59.713 38.080 1.00 42.23 43 THR B C 1
ATOM 2009 O O . THR B 1 43 ? 44.762 60.559 38.767 1.00 42.31 43 THR B O 1
ATOM 2013 N N . THR B 1 44 ? 44.193 58.411 38.374 1.00 35.37 44 THR B N 1
ATOM 2014 C CA . THR B 1 44 ? 44.744 57.907 39.641 1.00 35.79 44 THR B CA 1
ATOM 2015 C C . THR B 1 44 ? 45.955 57.019 39.403 1.00 35.27 44 THR B C 1
ATOM 2016 O O . THR B 1 44 ? 45.873 56.010 38.707 1.00 37.51 44 THR B O 1
ATOM 2020 N N . ARG B 1 45 ? 47.090 57.460 39.922 1.00 41.18 45 ARG B N 1
ATOM 2021 C CA . ARG B 1 45 ? 48.318 56.702 39.816 1.00 41.59 45 ARG B CA 1
ATOM 2022 C C . ARG B 1 45 ? 48.401 55.736 40.989 1.00 43.38 45 ARG B C 1
ATOM 2023 O O . ARG B 1 45 ? 47.869 56.002 42.074 1.00 41.89 45 ARG B O 1
ATOM 2031 N N . PHE B 1 46 ? 48.992 54.576 40.735 1.00 40.67 46 PHE B N 1
ATOM 2032 C CA . PHE B 1 46 ? 49.162 53.565 41.770 1.00 39.70 46 PHE B CA 1
ATOM 2033 C C . PHE B 1 46 ? 50.638 53.295 41.882 1.00 40.19 46 PHE B C 1
ATOM 2034 O O . PHE B 1 46 ? 51.270 52.912 40.890 1.00 43.39 46 PHE B O 1
ATOM 2042 N N . VAL B 1 47 ? 51.202 53.481 43.075 1.00 38.26 47 VAL B N 1
ATOM 2043 C CA . VAL B 1 47 ? 52.543 52.974 43.316 1.00 36.22 47 VAL B CA 1
ATOM 2044 C C . VAL B 1 47 ? 52.514 51.814 44.274 1.00 35.63 47 VAL B C 1
ATOM 2045 O O . VAL B 1 47 ? 51.818 51.852 45.291 1.00 36.41 47 VAL B O 1
ATOM 2049 N N . LEU B 1 48 ? 53.074 50.696 43.821 1.00 38.21 48 LEU B N 1
ATOM 2050 C CA . LEU B 1 48 ? 53.071 49.459 44.594 1.00 37.41 48 LEU B CA 1
ATOM 2051 C C . LEU B 1 48 ? 54.458 49.182 45.119 1.00 37.07 48 LEU B C 1
ATOM 2052 O O . LEU B 1 48 ? 55.308 48.668 44.388 1.00 38.53 48 LEU B O 1
ATOM 2057 N N . PRO B 1 49 ? 54.733 49.554 46.383 1.00 31.56 49 PRO B N 1
ATOM 2058 C CA . PRO B 1 49 ? 56.041 49.206 46.937 1.00 31.05 49 PRO B CA 1
ATOM 2059 C C . PRO B 1 49 ? 56.184 47.725 47.280 1.00 32.36 49 PRO B C 1
ATOM 2060 O O . PRO B 1 49 ? 55.201 46.986 47.284 1.00 35.15 49 PRO B O 1
ATOM 2064 N N . GLN B 1 50 ? 57.431 47.271 47.361 1.00 41.27 50 GLN B N 1
ATOM 2065 C CA . GLN B 1 50 ? 57.716 45.931 47.854 1.00 41.24 50 GLN B CA 1
ATOM 2066 C C . GLN B 1 50 ? 58.493 46.039 49.137 1.00 40.16 50 GLN B C 1
ATOM 2067 O O . GLN B 1 50 ? 59.436 46.835 49.233 1.00 39.40 50 GLN B O 1
ATOM 2073 N N . ALA B 1 51 ? 58.051 45.256 50.126 1.00 32.42 51 ALA B N 1
ATOM 2074 C CA . ALA B 1 51 ? 58.649 45.166 51.457 1.00 31.40 51 ALA B CA 1
ATOM 2075 C C . ALA B 1 51 ? 60.039 44.591 51.385 1.00 31.85 51 ALA B C 1
ATOM 2076 O O . ALA B 1 51 ? 60.307 43.719 50.576 1.00 33.25 51 ALA B O 1
ATOM 2078 N N . PRO B 1 52 ? 60.939 45.072 52.248 1.00 36.11 52 PRO B N 1
ATOM 2079 C CA . PRO B 1 52 ? 62.309 44.564 52.386 1.00 35.85 52 PRO B CA 1
ATOM 2080 C C . PRO B 1 52 ? 62.358 43.088 52.739 1.00 36.58 52 PRO B C 1
ATOM 2081 O O . PRO B 1 52 ? 61.536 42.598 53.509 1.00 31.99 52 PRO B O 1
ATOM 2085 N N . THR B 1 53 ? 63.302 42.380 52.132 1.00 34.83 53 THR B N 1
ATOM 2086 C CA . THR B 1 53 ? 63.418 40.938 52.300 1.00 34.53 53 THR B CA 1
ATOM 2087 C C . THR B 1 53 ? 64.171 40.671 53.592 1.00 35.86 53 THR B C 1
ATOM 2088 O O . THR B 1 53 ? 65.289 41.151 53.763 1.00 36.73 53 THR B O 1
ATOM 2092 N N . ARG B 1 54 ? 63.474 40.061 54.562 1.00 31.01 54 ARG B N 1
ATOM 2093 C CA . ARG B 1 54 ? 63.992 39.856 55.912 1.00 30.60 54 ARG B CA 1
ATOM 2094 C C . ARG B 1 54 ? 63.672 38.442 56.387 1.00 27.28 54 ARG B C 1
ATOM 2095 O O . ARG B 1 54 ? 62.653 37.896 56.030 1.00 24.96 54 ARG B O 1
ATOM 2103 N N . PRO B 1 55 ? 64.485 37.892 57.301 1.00 29.77 55 PRO B N 1
ATOM 2104 C CA . PRO B 1 55 ? 64.094 36.743 58.132 1.00 30.92 55 PRO B CA 1
ATOM 2105 C C . PRO B 1 55 ? 62.753 36.973 58.870 1.00 32.53 55 PRO B C 1
ATOM 2106 O O . PRO B 1 55 ? 62.457 38.099 59.274 1.00 31.62 55 PRO B O 1
ATOM 2110 N N . VAL B 1 56 ? 61.874 35.964 58.840 1.00 33.27 56 VAL B N 1
ATOM 2111 C CA . VAL B 1 56 ? 60.608 36.006 59.587 1.00 33.07 56 VAL B CA 1
ATOM 2112 C C . VAL B 1 56 ? 60.598 34.832 60.567 1.00 32.58 56 VAL B C 1
ATOM 2113 O O . VAL B 1 56 ? 60.597 33.665 60.143 1.00 29.03 56 VAL B O 1
ATOM 2117 N N . THR B 1 57 ? 60.457 35.152 61.849 1.00 36.52 57 THR B N 1
ATOM 2118 C CA . THR B 1 57 ? 60.587 34.192 62.953 1.00 35.33 57 THR B CA 1
ATOM 2119 C C . THR B 1 57 ? 59.573 33.071 62.895 1.00 37.48 57 THR B C 1
ATOM 2120 O O . THR B 1 57 ? 59.944 31.894 62.973 1.00 39.37 57 THR B O 1
ATOM 2124 N N . ILE B 1 58 ? 58.299 33.422 62.730 1.00 31.39 58 ILE B N 1
ATOM 2125 C CA . ILE B 1 58 ? 57.264 32.412 62.646 1.00 29.91 58 ILE B CA 1
ATOM 2126 C C . ILE B 1 58 ? 57.364 31.540 61.396 1.00 30.96 58 ILE B C 1
ATOM 2127 O O . ILE B 1 58 ? 56.718 30.519 61.326 1.00 30.98 58 ILE B O 1
ATOM 2132 N N . ASN B 1 59 ? 58.174 31.945 60.419 1.00 34.22 59 ASN B N 1
ATOM 2133 C CA . ASN B 1 59 ? 58.451 31.095 59.257 1.00 36.34 59 ASN B CA 1
ATOM 2134 C C . ASN B 1 59 ? 59.842 30.452 59.334 1.00 36.89 59 ASN B C 1
ATOM 2135 O O . ASN B 1 59 ? 60.322 29.864 58.372 1.00 38.02 59 ASN B O 1
ATOM 2140 N N . GLY B 1 60 ? 60.423 30.441 60.524 1.00 39.91 60 GLY B N 1
ATOM 2141 C CA . GLY B 1 60 ? 61.662 29.717 60.729 1.00 40.88 60 GLY B CA 1
ATOM 2142 C C . GLY B 1 60 ? 62.885 30.513 60.335 1.00 42.76 60 GLY B C 1
ATOM 2143 O O . GLY B 1 60 ? 63.971 29.957 60.183 1.00 43.49 60 GLY B O 1
ATOM 2144 N N . GLY B 1 61 ? 62.715 31.818 60.153 1.00 43.13 61 GLY B N 1
ATOM 2145 C CA . GLY B 1 61 ? 63.808 32.628 59.665 1.00 43.57 61 GLY B CA 1
ATOM 2146 C C . GLY B 1 61 ? 63.836 32.716 58.148 1.00 43.09 61 GLY B C 1
ATOM 2147 O O . GLY B 1 61 ? 64.594 33.522 57.611 1.00 45.56 61 GLY B O 1
ATOM 2148 N N . TYR B 1 62 ? 62.961 31.973 57.464 1.00 39.43 62 TYR B N 1
ATOM 2149 C CA . TYR B 1 62 ? 62.883 32.023 56.002 1.00 34.14 62 TYR B CA 1
ATOM 2150 C C . TYR B 1 62 ? 62.793 33.451 55.545 1.00 32.34 62 TYR B C 1
ATOM 2151 O O . TYR B 1 62 ? 61.935 34.202 56.011 1.00 29.05 62 TYR B O 1
ATOM 2160 N N . GLU B 1 63 ? 63.648 33.796 54.586 1.00 33.08 63 GLU B N 1
ATOM 2161 C CA . GLU B 1 63 ? 63.761 35.162 54.099 1.00 30.95 63 GLU B CA 1
ATOM 2162 C C . GLU B 1 63 ? 62.800 35.449 52.972 1.00 31.55 63 GLU B C 1
ATOM 2163 O O . GLU B 1 63 ? 62.787 34.751 51.944 1.00 29.14 63 GLU B O 1
ATOM 2169 N N . MET B 1 64 ? 62.076 36.560 53.113 1.00 25.69 64 MET B N 1
ATOM 2170 C CA . MET B 1 64 ? 60.927 36.811 52.262 1.00 23.79 64 MET B CA 1
ATOM 2171 C C . MET B 1 64 ? 60.446 38.230 52.451 1.00 22.11 64 MET B C 1
ATOM 2172 O O . MET B 1 64 ? 60.903 38.911 53.364 1.00 23.22 64 MET B O 1
ATOM 2177 N N . PRO B 1 65 ? 59.760 38.784 51.442 1.00 29.14 65 PRO B N 1
ATOM 2178 C CA . PRO B 1 65 ? 59.335 40.183 51.589 1.00 27.84 65 PRO B CA 1
ATOM 2179 C C . PRO B 1 65 ? 58.460 40.389 52.852 1.00 30.10 65 PRO B C 1
ATOM 2180 O O . PRO B 1 65 ? 57.439 39.732 53.031 1.00 29.26 65 PRO B O 1
ATOM 2184 N N . SER B 1 66 ? 58.895 41.259 53.745 1.00 26.02 66 SER B N 1
ATOM 2185 C CA . SER B 1 66 ? 58.229 41.364 55.037 1.00 27.93 66 SER B CA 1
ATOM 2186 C C . SER B 1 66 ? 58.245 42.786 55.566 1.00 27.61 66 SER B C 1
ATOM 2187 O O . SER B 1 66 ? 59.312 43.365 55.777 1.00 28.65 66 SER B O 1
ATOM 2190 N N . TRP B 1 67 ? 57.053 43.290 55.900 1.00 36.04 67 TRP B N 1
ATOM 2191 C CA . TRP B 1 67 ? 56.908 44.644 56.445 1.00 37.91 67 TRP B CA 1
ATOM 2192 C C . TRP B 1 67 ? 57.421 44.791 57.892 1.00 36.36 67 TRP B C 1
ATOM 2193 O O . TRP B 1 67 ? 57.979 45.820 58.241 1.00 42.79 67 TRP B O 1
ATOM 2204 N N . TYR B 1 68 ? 57.297 43.735 58.697 1.00 31.04 68 TYR B N 1
ATOM 2205 C CA . TYR B 1 68 ? 57.882 43.669 60.045 1.00 27.92 68 TYR B CA 1
ATOM 2206 C C . TYR B 1 68 ? 57.842 42.221 60.555 1.00 23.59 68 TYR B C 1
ATOM 2207 O O . TYR B 1 68 ? 57.002 41.422 60.133 1.00 25.66 68 TYR B O 1
ATOM 2216 N N . ASP B 1 69 ? 58.770 41.894 61.432 1.00 28.53 69 ASP B N 1
ATOM 2217 C CA . ASP B 1 69 ? 58.879 40.531 61.910 1.00 29.60 69 ASP B CA 1
ATOM 2218 C C . ASP B 1 69 ? 57.666 40.160 62.741 1.00 31.38 69 ASP B C 1
ATOM 2219 O O . ASP B 1 69 ? 57.055 41.002 63.410 1.00 29.58 69 ASP B O 1
ATOM 2224 N N . ILE B 1 70 ? 57.321 38.880 62.676 1.00 26.34 70 ILE B N 1
ATOM 2225 C CA . ILE B 1 70 ? 56.280 38.331 63.527 1.00 30.02 70 ILE B CA 1
ATOM 2226 C C . ILE B 1 70 ? 56.918 37.205 64.329 1.00 29.53 70 ILE B C 1
ATOM 2227 O O . ILE B 1 70 ? 57.459 36.251 63.746 1.00 32.17 70 ILE B O 1
ATOM 2232 N N . LYS B 1 71 ? 56.952 37.371 65.647 1.00 29.78 71 LYS B N 1
ATOM 2233 C CA . LYS B 1 71 ? 57.651 36.441 66.519 1.00 28.11 71 LYS B CA 1
ATOM 2234 C C . LYS B 1 71 ? 56.797 35.331 67.157 1.00 27.25 71 LYS B C 1
ATOM 2235 O O . LYS B 1 71 ? 57.319 34.267 67.485 1.00 25.33 71 LYS B O 1
ATOM 2241 N N . ALA B 1 72 ? 55.502 35.561 67.323 1.00 29.79 72 ALA B N 1
ATOM 2242 C CA . ALA B 1 72 ? 54.616 34.577 67.945 1.00 27.14 72 ALA B CA 1
ATOM 2243 C C . ALA B 1 72 ? 53.196 34.886 67.473 1.00 28.78 72 ALA B C 1
ATOM 2244 O O . ALA B 1 72 ? 52.855 36.042 67.274 1.00 23.13 72 ALA B O 1
ATOM 2246 N N . MET B 1 73 ? 52.357 33.857 67.391 1.00 28.32 73 MET B N 1
ATOM 2247 C CA . MET B 1 73 ? 50.983 33.990 66.903 1.00 30.75 73 MET B CA 1
ATOM 2248 C C . MET B 1 73 ? 50.003 33.807 68.069 1.00 30.55 73 MET B C 1
ATOM 2249 O O . MET B 1 73 ? 48.958 34.424 68.102 1.00 28.92 73 MET B O 1
ATOM 2254 N N . SER B 1 74 ? 50.320 32.880 68.966 1.00 31.90 74 SER B N 1
ATOM 2255 C CA . SER B 1 74 ? 49.436 32.564 70.079 1.00 30.05 74 SER B CA 1
ATOM 2256 C C . SER B 1 74 ? 50.225 32.283 71.347 1.00 28.28 74 SER B C 1
ATOM 2257 O O . SER B 1 74 ? 51.386 31.892 71.310 1.00 27.25 74 SER B O 1
ATOM 2260 N N . PRO B 1 75 ? 49.616 32.552 72.498 1.00 25.35 75 PRO B N 1
ATOM 2261 C CA . PRO B 1 75 ? 48.339 33.252 72.526 1.00 23.01 75 PRO B CA 1
ATOM 2262 C C . PRO B 1 75 ? 48.506 34.753 72.667 1.00 20.64 75 PRO B C 1
ATOM 2263 O O . PRO B 1 75 ? 47.541 35.492 72.582 1.00 26.63 75 PRO B O 1
ATOM 2267 N N . ALA B 1 76 ? 49.730 35.208 72.934 1.00 23.76 76 ALA B N 1
ATOM 2268 C CA . ALA B 1 76 ? 50.019 36.629 72.887 1.00 27.00 76 ALA B CA 1
ATOM 2269 C C . ALA B 1 76 ? 50.821 36.862 71.623 1.00 29.30 76 ALA B C 1
ATOM 2270 O O . ALA B 1 76 ? 51.907 36.305 71.463 1.00 31.67 76 ALA B O 1
ATOM 2272 N N . ARG B 1 77 ? 50.310 37.705 70.732 1.00 37.44 77 ARG B N 1
ATOM 2273 C CA . ARG B 1 77 ? 51.033 38.018 69.516 1.00 39.10 77 ARG B CA 1
ATOM 2274 C C . ARG B 1 77 ? 52.239 38.880 69.827 1.00 37.59 77 ARG B C 1
ATOM 2275 O O . ARG B 1 77 ? 52.264 39.589 70.827 1.00 40.85 77 ARG B O 1
ATOM 2283 N N . SER B 1 78 ? 53.280 38.730 69.015 1.00 31.25 78 SER B N 1
ATOM 2284 C CA . SER B 1 78 ? 54.502 39.508 69.155 1.00 29.47 78 SER B CA 1
ATOM 2285 C C . SER B 1 78 ? 55.028 39.933 67.782 1.00 27.98 78 SER B C 1
ATOM 2286 O O . SER B 1 78 ? 55.315 39.092 66.940 1.00 27.61 78 SER B O 1
ATOM 2289 N N . ILE B 1 79 ? 55.165 41.230 67.570 1.00 28.05 79 ILE B N 1
ATOM 2290 C CA . ILE B 1 79 ? 55.771 41.730 66.334 1.00 29.53 79 ILE B CA 1
ATOM 2291 C C . ILE B 1 79 ? 56.956 42.652 66.629 1.00 32.30 79 ILE B C 1
ATOM 2292 O O . ILE B 1 79 ? 57.019 43.262 67.693 1.00 32.35 79 ILE B O 1
ATOM 2297 N N . SER B 1 80 ? 57.734 42.952 65.593 1.00 33.82 80 SER B N 1
ATOM 2298 C CA . SER B 1 80 ? 58.833 43.898 65.723 1.00 33.79 80 SER B CA 1
ATOM 2299 C C . SER B 1 80 ? 58.384 45.332 65.461 1.00 34.75 80 SER B C 1
ATOM 2300 O O . SER B 1 80 ? 58.183 45.716 64.302 1.00 31.53 80 SER B O 1
ATOM 2303 N N . LEU B 1 81 ? 58.380 46.164 66.504 1.00 35.22 81 LEU B N 1
ATOM 2304 C CA . LEU B 1 81 ? 57.943 47.544 66.348 1.00 35.37 81 LEU B CA 1
ATOM 2305 C C . LEU B 1 81 ? 58.960 48.353 65.563 1.00 37.94 81 LEU B C 1
ATOM 2306 O O . LEU B 1 81 ? 58.600 49.268 64.825 1.00 37.23 81 LEU B O 1
ATOM 2311 N N . GLU B 1 82 ? 60.235 48.062 65.791 1.00 40.52 82 GLU B N 1
ATOM 2312 C CA . GLU B 1 82 ? 61.303 48.640 64.997 1.00 43.67 82 GLU B CA 1
ATOM 2313 C C . GLU B 1 82 ? 61.054 48.583 63.495 1.00 41.70 82 GLU B C 1
ATOM 2314 O O . GLU B 1 82 ? 61.116 49.613 62.839 1.00 42.44 82 GLU B O 1
ATOM 2320 N N . GLU B 1 83 ? 60.812 47.383 62.959 1.00 39.21 83 GLU B N 1
ATOM 2321 C CA . GLU B 1 83 ? 60.665 47.194 61.513 1.00 40.27 83 GLU B CA 1
ATOM 2322 C C . GLU B 1 83 ? 59.368 47.798 60.983 1.00 39.70 83 GLU B C 1
ATOM 2323 O O . GLU B 1 83 ? 59.277 48.185 59.813 1.00 41.82 83 GLU B O 1
ATOM 2329 N N . LEU B 1 84 ? 58.342 47.812 61.824 1.00 34.20 84 LEU B N 1
ATOM 2330 C CA . LEU B 1 84 ? 57.065 48.397 61.437 1.00 34.95 84 LEU B CA 1
ATOM 2331 C C . LEU B 1 84 ? 57.225 49.900 61.176 1.00 35.20 84 LEU B C 1
ATOM 2332 O O . LEU B 1 84 ? 56.748 50.420 60.162 1.00 34.98 84 LEU B O 1
ATOM 2337 N N . GLU B 1 85 ? 57.970 50.563 62.052 1.00 41.41 85 GLU B N 1
ATOM 2338 C CA . GLU B 1 85 ? 58.278 51.978 61.917 1.00 44.35 85 GLU B CA 1
ATOM 2339 C C . GLU B 1 85 ? 59.119 52.300 60.680 1.00 44.69 85 GLU B C 1
ATOM 2340 O O . GLU B 1 85 ? 58.812 53.252 59.973 1.00 46.73 85 GLU B O 1
ATOM 2346 N N . VAL B 1 86 ? 60.117 51.475 60.356 1.00 47.41 86 VAL B N 1
ATOM 2347 C CA . VAL B 1 86 ? 60.918 51.753 59.167 1.00 45.98 86 VAL B CA 1
ATOM 2348 C C . VAL B 1 86 ? 60.075 51.596 57.908 1.00 44.76 86 VAL B C 1
ATOM 2349 O O . VAL B 1 86 ? 60.083 52.480 57.054 1.00 45.27 86 VAL B O 1
ATOM 2353 N N . SER B 1 87 ? 59.192 50.602 57.911 1.00 35.15 87 SER B N 1
ATOM 2354 C CA . SER B 1 87 ? 58.179 50.446 56.864 1.00 34.51 87 SER B CA 1
ATOM 2355 C C . SER B 1 87 ? 57.247 51.667 56.787 1.00 35.32 87 SER B C 1
ATOM 2356 O O . SER B 1 87 ? 56.896 52.134 55.683 1.00 33.90 87 SER B O 1
ATOM 2359 N N . ALA B 1 88 ? 56.839 52.157 57.965 1.00 38.91 88 ALA B N 1
ATOM 2360 C CA . ALA B 1 88 ? 55.932 53.299 58.107 1.00 42.67 88 ALA B CA 1
ATOM 2361 C C . ALA B 1 88 ? 56.614 54.578 57.654 1.00 45.43 88 ALA B C 1
ATOM 2362 O O . ALA B 1 88 ? 56.021 55.392 56.956 1.00 46.83 88 ALA B O 1
ATOM 2364 N N . LYS B 1 89 ? 57.885 54.711 57.998 1.00 49.95 89 LYS B N 1
ATOM 2365 C CA . LYS B 1 89 ? 58.665 55.867 57.599 1.00 54.02 89 LYS B CA 1
ATOM 2366 C C . LYS B 1 89 ? 58.964 55.846 56.109 1.00 54.47 89 LYS B C 1
ATOM 2367 O O . LYS B 1 89 ? 58.908 56.874 55.445 1.00 55.34 89 LYS B O 1
ATOM 2373 N N . MET B 1 90 ? 59.126 54.654 55.554 1.00 52.96 90 MET B N 1
ATOM 2374 C CA . MET B 1 90 ? 59.250 54.533 54.115 1.00 52.88 90 MET B CA 1
ATOM 2375 C C . MET B 1 90 ? 57.931 54.808 53.371 1.00 50.07 90 MET B C 1
ATOM 2376 O O . MET B 1 90 ? 57.959 55.259 52.233 1.00 50.33 90 MET B O 1
ATOM 2381 N N . VAL B 1 91 ? 56.783 54.590 54.021 1.00 48.16 91 VAL B N 1
ATOM 2382 C CA . VAL B 1 91 ? 55.477 54.896 53.409 1.00 45.14 91 VAL B CA 1
ATOM 2383 C C . VAL B 1 91 ? 55.321 56.408 53.323 1.00 42.61 91 VAL B C 1
ATOM 2384 O O . VAL B 1 91 ? 54.934 56.946 52.298 1.00 42.58 91 VAL B O 1
ATOM 2388 N N . THR B 1 92 ? 55.614 57.079 54.425 1.00 35.95 92 THR B N 1
ATOM 2389 C CA . THR B 1 92 ? 55.533 58.527 54.490 1.00 35.62 92 THR B CA 1
ATOM 2390 C C . THR B 1 92 ? 56.394 59.162 53.396 1.00 36.78 92 THR B C 1
ATOM 2391 O O . THR B 1 92 ? 55.977 60.110 52.730 1.00 36.29 92 THR B O 1
ATOM 2395 N N . ASP B 1 93 ? 57.603 58.638 53.225 1.00 45.92 93 ASP B N 1
ATOM 2396 C CA . ASP B 1 93 ? 58.519 59.181 52.235 1.00 46.25 93 ASP B CA 1
ATOM 2397 C C . ASP B 1 93 ? 57.902 59.098 50.854 1.00 47.31 93 ASP B C 1
ATOM 2398 O O . ASP B 1 93 ? 58.132 59.964 50.006 1.00 46.72 93 ASP B O 1
ATOM 2403 N N . LEU B 1 94 ? 57.104 58.055 50.642 1.00 43.62 94 LEU B N 1
ATOM 2404 C CA . LEU B 1 94 ? 56.437 57.861 49.368 1.00 44.56 94 LEU B CA 1
ATOM 2405 C C . LEU B 1 94 ? 55.291 58.853 49.239 1.00 44.19 94 LEU B C 1
ATOM 2406 O O . LEU B 1 94 ? 54.915 59.228 48.132 1.00 45.15 94 LEU B O 1
ATOM 2411 N N . ILE B 1 95 ? 54.719 59.273 50.365 1.00 42.42 95 ILE B N 1
ATOM 2412 C CA . ILE B 1 95 ? 53.650 60.266 50.296 1.00 42.02 95 ILE B CA 1
ATOM 2413 C C . ILE B 1 95 ? 54.252 61.632 49.962 1.00 43.75 95 ILE B C 1
ATOM 2414 O O . ILE B 1 95 ? 53.754 62.332 49.076 1.00 43.29 95 ILE B O 1
ATOM 2419 N N . GLU B 1 96 ? 55.366 61.960 50.617 1.00 48.83 96 GLU B N 1
ATOM 2420 C CA . GLU B 1 96 ? 56.071 63.210 50.379 1.00 52.81 96 GLU B CA 1
ATOM 2421 C C . GLU B 1 96 ? 56.656 63.267 48.970 1.00 51.68 96 GLU B C 1
ATOM 2422 O O . GLU B 1 96 ? 56.817 64.344 48.394 1.00 53.07 96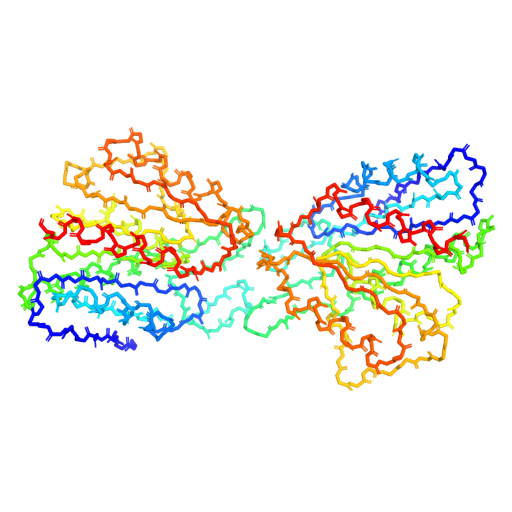 GLU B O 1
ATOM 2428 N N . ALA B 1 97 ? 56.915 62.100 48.397 1.00 47.55 97 ALA B N 1
ATOM 2429 C CA . ALA B 1 97 ? 57.370 62.007 47.021 1.00 45.70 97 ALA B CA 1
ATOM 2430 C C . ALA B 1 97 ? 56.239 62.310 46.053 1.00 44.53 97 ALA B C 1
ATOM 2431 O O . ALA B 1 97 ? 56.457 62.981 45.051 1.00 45.74 97 ALA B O 1
ATOM 2433 N N . GLN B 1 98 ? 55.040 61.805 46.335 1.00 45.51 98 GLN B N 1
ATOM 2434 C CA . GLN B 1 98 ? 53.878 62.070 45.482 1.00 45.76 98 GLN B CA 1
ATOM 2435 C C . GLN B 1 98 ? 53.494 63.535 45.529 1.00 44.75 98 GLN B C 1
ATOM 2436 O O . GLN B 1 98 ? 53.168 64.124 44.499 1.00 44.01 98 GLN B O 1
ATOM 2442 N N . LYS B 1 99 ? 53.529 64.114 46.724 1.00 37.69 99 LYS B N 1
ATOM 2443 C CA . LYS B 1 99 ? 53.259 65.545 46.909 1.00 39.99 99 LYS B CA 1
ATOM 2444 C C . LYS B 1 99 ? 54.207 66.349 46.020 1.00 41.97 99 LYS B C 1
ATOM 2445 O O . LYS B 1 99 ? 53.770 67.205 45.251 1.00 39.82 99 LYS B O 1
ATOM 2451 N N . ARG B 1 100 ? 55.488 65.984 46.089 1.00 53.35 100 ARG B N 1
ATOM 2452 C CA . ARG B 1 100 ? 56.578 66.628 45.365 1.00 57.68 100 ARG B CA 1
ATOM 2453 C C . ARG B 1 100 ? 56.385 66.622 43.856 1.00 57.43 100 ARG B C 1
ATOM 2454 O O . ARG B 1 100 ? 56.902 67.502 43.164 1.00 59.05 100 ARG B O 1
ATOM 2462 N N . THR B 1 101 ? 55.711 65.590 43.345 1.00 58.20 101 THR B N 1
ATOM 2463 C CA . THR B 1 101 ? 55.383 65.505 41.923 1.00 57.09 101 THR B CA 1
ATOM 2464 C C . THR B 1 101 ? 54.242 66.460 41.571 1.00 56.46 101 THR B C 1
ATOM 2465 O O . THR B 1 101 ? 54.154 66.954 40.448 1.00 56.91 101 THR B O 1
ATOM 2469 N N . GLY B 1 102 ? 53.397 66.757 42.552 1.00 54.34 102 GLY B N 1
ATOM 2470 C CA . GLY B 1 102 ? 52.321 67.693 42.318 1.00 52.24 102 GLY B CA 1
ATOM 2471 C C . GLY B 1 102 ? 50.970 67.060 42.524 1.00 52.84 102 GLY B C 1
ATOM 2472 O O . GLY B 1 102 ? 50.040 67.352 41.779 1.00 53.07 102 GLY B O 1
ATOM 2473 N N . ILE B 1 103 ? 50.902 66.100 43.451 1.00 50.25 103 ILE B N 1
ATOM 2474 C CA . ILE B 1 103 ? 49.625 65.568 43.960 1.00 49.59 103 ILE B CA 1
ATOM 2475 C C . ILE B 1 103 ? 49.328 66.187 45.327 1.00 48.14 103 ILE B C 1
ATOM 2476 O O . ILE B 1 103 ? 50.232 66.353 46.140 1.00 48.07 103 ILE B O 1
ATOM 2481 N N . ASP B 1 104 ? 48.094 66.627 45.542 1.00 44.16 104 ASP B N 1
ATOM 2482 C CA . ASP B 1 104 ? 47.708 67.127 46.853 1.00 45.38 104 ASP B CA 1
ATOM 2483 C C . ASP B 1 104 ? 47.530 65.952 47.809 1.00 44.57 104 ASP B C 1
ATOM 2484 O O . ASP B 1 104 ? 47.068 64.878 47.412 1.00 44.56 104 ASP B O 1
ATOM 2489 N N . ALA B 1 105 ? 47.904 66.165 49.067 1.00 48.05 105 ALA B N 1
ATOM 2490 C CA . ALA B 1 105 ? 47.859 65.116 50.065 1.00 46.47 105 ALA B CA 1
ATOM 2491 C C . ALA B 1 105 ? 46.462 64.525 50.169 1.00 46.60 105 ALA B C 1
ATOM 2492 O O . ALA B 1 105 ? 46.292 63.319 50.110 1.00 45.88 105 ALA B O 1
ATOM 2494 N N . SER B 1 106 ? 45.455 65.385 50.109 1.00 44.65 106 SER B N 1
ATOM 2495 C CA . SER B 1 106 ? 44.085 64.939 50.306 1.00 43.84 106 SER B CA 1
ATOM 2496 C C . SER B 1 106 ? 43.572 64.138 49.111 1.00 42.05 106 SER B C 1
ATOM 2497 O O . SER B 1 106 ? 42.415 63.710 49.075 1.00 41.93 106 SER B O 1
ATOM 2500 N N . ARG B 1 107 ? 44.435 63.933 48.126 1.00 41.29 107 ARG B N 1
ATOM 2501 C CA . ARG B 1 107 ? 44.073 63.101 46.994 1.00 38.26 107 ARG B CA 1
ATOM 2502 C C . ARG B 1 107 ? 44.910 61.837 46.960 1.00 37.44 107 ARG B C 1
ATOM 2503 O O . ARG B 1 107 ? 44.849 61.061 45.990 1.00 36.09 107 ARG B O 1
ATOM 2511 N N . ILE B 1 108 ? 45.733 61.683 47.992 1.00 39.66 108 ILE B N 1
ATOM 2512 C CA . ILE B 1 108 ? 46.546 60.496 48.202 1.00 39.43 108 ILE B CA 1
ATOM 2513 C C . ILE B 1 108 ? 45.891 59.525 49.205 1.00 39.30 108 ILE B C 1
ATOM 2514 O O . ILE B 1 108 ? 45.671 59.862 50.381 1.00 36.29 108 ILE B O 1
ATOM 2519 N N . PHE B 1 109 ? 45.769 58.273 48.773 1.00 36.08 109 PHE B N 1
ATOM 2520 C CA . PHE B 1 109 ? 45.247 57.194 49.602 1.00 36.77 109 PHE B CA 1
ATOM 2521 C C . PHE B 1 109 ? 46.331 56.189 49.972 1.00 35.87 109 PHE B C 1
ATOM 2522 O O . PHE B 1 109 ? 47.278 55.968 49.210 1.00 33.48 109 PHE B O 1
ATOM 2530 N N . LEU B 1 110 ? 46.228 55.632 51.178 1.00 39.94 110 LEU B N 1
ATOM 2531 C CA . LEU B 1 110 ? 47.045 54.479 51.562 1.00 36.86 110 LEU B CA 1
ATOM 2532 C C . LEU B 1 110 ? 46.163 53.245 51.561 1.00 35.90 110 LEU B C 1
ATOM 2533 O O . LEU B 1 110 ? 44.980 53.329 51.887 1.00 36.99 110 LEU B O 1
ATOM 2538 N N . ALA B 1 111 ? 46.670 52.158 50.997 1.00 31.43 111 ALA B N 1
ATOM 2539 C CA . ALA B 1 111 ? 45.919 50.900 50.988 1.00 30.28 111 ALA B CA 1
ATOM 2540 C C . ALA B 1 111 ? 46.815 49.739 51.320 1.00 30.72 111 ALA B C 1
ATOM 2541 O O . ALA B 1 111 ? 48.021 49.789 51.088 1.00 28.29 111 ALA B O 1
ATOM 2543 N N . GLY B 1 112 ? 46.268 48.765 52.032 1.00 29.84 112 GLY B N 1
ATOM 2544 C CA . GLY B 1 112 ? 47.123 47.692 52.471 1.00 25.81 112 GLY B CA 1
ATOM 2545 C C . GLY B 1 112 ? 46.353 46.410 52.595 1.00 26.47 112 GLY B C 1
ATOM 2546 O O . GLY B 1 112 ? 45.220 46.424 53.078 1.00 27.31 112 GLY B O 1
ATOM 2547 N N . PHE B 1 113 ? 46.994 45.304 52.238 1.00 23.96 113 PHE B N 1
ATOM 2548 C CA . PHE B 1 113 ? 46.447 43.987 52.489 1.00 23.25 113 PHE B CA 1
ATOM 2549 C C . PHE B 1 113 ? 47.284 43.200 53.507 1.00 23.04 113 PHE B C 1
ATOM 2550 O O . PHE B 1 113 ? 48.502 43.368 53.606 1.00 21.25 113 PHE B O 1
ATOM 2558 N N . SER B 1 114 ? 46.567 42.547 54.434 1.00 32.57 114 SER B N 1
ATOM 2559 C CA . SER B 1 114 ? 47.149 41.776 55.540 1.00 29.91 114 SER B CA 1
ATOM 2560 C C . SER B 1 114 ? 48.236 42.540 56.277 1.00 31.78 114 SER B C 1
ATOM 2561 O O . SER B 1 114 ? 47.948 43.515 56.970 1.00 31.88 114 SER B O 1
ATOM 2564 N N . GLN B 1 115 ? 49.481 42.077 56.174 1.00 25.26 115 GLN B N 1
ATOM 2565 C CA . GLN B 1 115 ? 50.588 42.720 56.859 1.00 24.18 115 GLN B CA 1
ATOM 2566 C C . GLN B 1 115 ? 50.767 44.155 56.341 1.00 26.16 115 GLN B C 1
ATOM 2567 O O . GLN B 1 115 ? 51.263 45.036 57.060 1.00 25.45 115 GLN B O 1
ATOM 2573 N N . GLY B 1 116 ? 50.471 44.344 55.054 1.00 26.71 116 GLY B N 1
ATOM 2574 C CA . GLY B 1 116 ? 50.565 45.656 54.448 1.00 28.44 116 GLY B CA 1
ATOM 2575 C C . GLY B 1 116 ? 49.601 46.631 55.084 1.00 29.89 116 GLY B C 1
ATOM 2576 O O . GLY B 1 116 ? 49.938 47.791 55.259 1.00 29.76 116 GLY B O 1
ATOM 2577 N N . GLY B 1 117 ? 48.439 46.121 55.505 1.00 31.62 117 GLY B N 1
ATOM 2578 C CA . GLY B 1 117 ? 47.408 46.934 56.124 1.00 31.08 117 GLY B CA 1
ATOM 2579 C C . GLY B 1 117 ? 47.709 47.397 57.533 1.00 30.77 117 GLY B C 1
ATOM 2580 O O . GLY B 1 117 ? 47.330 48.497 57.905 1.00 31.74 117 GLY B O 1
ATOM 2581 N N . ALA B 1 118 ? 48.500 46.633 58.271 1.00 31.32 118 ALA B N 1
ATOM 2582 C CA . ALA B 1 118 ? 48.865 47.022 59.619 1.00 29.23 118 ALA B CA 1
ATOM 2583 C C . ALA B 1 118 ? 49.812 48.228 59.605 1.00 30.90 118 ALA B C 1
ATOM 2584 O O . ALA B 1 118 ? 49.781 49.060 60.508 1.00 28.73 118 ALA B O 1
ATOM 2586 N N . VAL B 1 119 ? 50.684 48.277 58.601 1.00 33.22 119 VAL B N 1
ATOM 2587 C CA . VAL B 1 119 ? 51.620 49.391 58.405 1.00 31.78 119 VAL B CA 1
ATOM 2588 C C . VAL B 1 119 ? 50.873 50.678 58.002 1.00 31.69 119 VAL B C 1
ATOM 2589 O O . VAL B 1 119 ? 51.141 51.755 58.532 1.00 32.86 119 VAL B O 1
ATOM 2593 N N . VAL B 1 120 ? 49.859 50.521 57.155 1.00 25.62 120 VAL B N 1
ATOM 2594 C CA . VAL B 1 120 ? 49.047 51.605 56.618 1.00 29.94 120 VAL B CA 1
ATOM 2595 C C . VAL B 1 120 ? 48.147 52.296 57.676 1.00 28.54 120 VAL B C 1
ATOM 2596 O O . VAL B 1 120 ? 48.042 53.521 57.703 1.00 33.65 120 VAL B O 1
ATOM 2600 N N . PHE B 1 121 ? 47.550 51.507 58.570 1.00 28.29 121 PHE B N 1
ATOM 2601 C CA . PHE B 1 121 ? 46.891 52.035 59.772 1.00 29.34 121 PHE B CA 1
ATOM 2602 C C . PHE B 1 121 ? 47.864 52.845 60.611 1.00 28.33 121 PHE B C 1
ATOM 2603 O O . PHE B 1 121 ? 47.548 53.931 61.080 1.00 32.05 121 PHE B O 1
ATOM 2611 N N . HIS B 1 122 ? 49.051 52.304 60.822 1.00 30.37 122 HIS B N 1
ATOM 2612 C CA . HIS B 1 122 ? 50.024 52.910 61.722 1.00 32.39 122 HIS B CA 1
ATOM 2613 C C . HIS B 1 122 ? 50.552 54.231 61.174 1.00 34.32 122 HIS B C 1
ATOM 2614 O O . HIS B 1 122 ? 50.832 55.170 61.927 1.00 36.95 122 HIS B O 1
ATOM 2621 N N . THR B 1 123 ? 50.764 54.266 59.868 1.00 37.61 123 THR B N 1
ATOM 2622 C CA . THR B 1 123 ? 51.239 55.463 59.192 1.00 40.12 123 THR B CA 1
ATOM 2623 C C . THR B 1 123 ? 50.180 56.562 59.249 1.00 38.63 123 THR B C 1
ATOM 2624 O O . THR B 1 123 ? 50.475 57.666 59.690 1.00 39.68 123 THR B O 1
ATOM 2628 N N . ALA B 1 124 ? 48.936 56.220 58.896 1.00 32.58 124 ALA B N 1
ATOM 2629 C CA . ALA B 1 124 ? 47.828 57.171 58.845 1.00 30.62 124 ALA B CA 1
ATOM 2630 C C . ALA B 1 124 ? 47.473 57.761 60.202 1.00 31.94 124 ALA B C 1
ATOM 2631 O O . ALA B 1 124 ? 47.592 58.966 60.420 1.00 28.27 124 ALA B O 1
ATOM 2633 N N . PHE B 1 125 ? 47.231 56.875 61.160 1.00 36.82 125 PHE B N 1
ATOM 2634 C CA . PHE B 1 125 ? 46.534 57.251 62.373 1.00 36.69 125 PHE B CA 1
ATOM 2635 C C . PHE B 1 125 ? 47.444 57.364 63.570 1.00 39.15 125 PHE B C 1
ATOM 2636 O O . PHE B 1 125 ? 46.974 57.497 64.704 1.00 43.50 125 PHE B O 1
ATOM 2644 N N . ILE B 1 126 ? 48.746 57.280 63.334 1.00 33.14 126 ILE B N 1
ATOM 2645 C CA . ILE B 1 126 ? 49.695 57.414 64.424 1.00 34.78 126 ILE B CA 1
ATOM 2646 C C . ILE B 1 126 ? 50.832 58.350 64.070 1.00 36.75 126 ILE B C 1
ATOM 2647 O O . ILE B 1 126 ? 51.250 59.167 64.912 1.00 33.57 126 ILE B O 1
ATOM 2652 N N . ASN B 1 127 ? 51.374 58.173 62.862 1.00 39.52 127 ASN B N 1
ATOM 2653 C CA . ASN B 1 127 ? 52.478 58.985 62.363 1.00 43.37 127 ASN B CA 1
ATOM 2654 C C . ASN B 1 127 ? 52.042 60.288 61.702 1.00 45.03 127 ASN B C 1
ATOM 2655 O O . ASN B 1 127 ? 52.470 61.365 62.133 1.00 46.49 127 ASN B O 1
ATOM 2660 N N . TRP B 1 128 ? 51.164 60.185 60.698 1.00 44.07 128 TRP B N 1
ATOM 2661 C CA . TRP B 1 128 ? 50.900 61.272 59.745 1.00 45.37 128 TRP B CA 1
ATOM 2662 C C . TRP B 1 128 ? 49.946 62.350 60.248 1.00 47.86 128 TRP B C 1
ATOM 2663 O O . TRP B 1 128 ? 48.738 62.126 60.285 1.00 47.46 128 TRP B O 1
ATOM 2674 N N . GLN B 1 129 ? 50.462 63.571 60.389 1.00 52.92 129 GLN B N 1
ATOM 2675 C CA . GLN B 1 129 ? 49.725 64.661 61.031 1.00 56.10 129 GLN B CA 1
ATOM 2676 C C . GLN B 1 129 ? 49.171 65.686 60.042 1.00 55.38 129 GLN B C 1
ATOM 2677 O O . GLN B 1 129 ? 48.751 66.772 60.442 1.00 56.13 129 GLN B O 1
ATOM 2683 N N . GLY B 1 130 ? 49.035 65.283 58.782 1.00 53.10 130 GLY B N 1
ATOM 2684 C CA . GLY B 1 130 ? 48.588 66.206 57.757 1.00 52.27 130 GLY B CA 1
ATOM 2685 C C . GLY B 1 130 ? 47.403 65.733 56.943 1.00 51.70 130 GLY B C 1
ATOM 2686 O O . GLY B 1 130 ? 46.695 64.823 57.363 1.00 50.75 130 GLY B O 1
ATOM 2687 N N . PRO B 1 131 ? 47.106 66.401 55.814 1.00 50.60 131 PRO B N 1
ATOM 2688 C CA . PRO B 1 131 ? 46.071 65.960 54.871 1.00 50.83 131 PRO B CA 1
ATOM 2689 C C . PRO B 1 131 ? 46.374 64.589 54.284 1.00 50.03 131 PRO B C 1
ATOM 2690 O O . PRO B 1 131 ? 47.540 64.209 54.154 1.00 51.64 131 PRO B O 1
ATOM 2694 N N . LEU B 1 132 ? 45.319 63.811 54.069 1.00 56.08 132 LEU B N 1
ATOM 2695 C CA . LEU B 1 132 ? 45.415 62.473 53.477 1.00 54.64 132 LEU B CA 1
ATOM 2696 C C . LEU B 1 132 ? 44.022 62.078 52.985 1.00 52.61 132 LEU B C 1
ATOM 2697 O O . LEU B 1 132 ? 43.021 62.351 53.657 1.00 52.64 132 LEU B O 1
ATOM 2702 N N . GLY B 1 133 ? 43.954 61.498 51.791 1.00 37.81 133 GLY B N 1
ATOM 2703 C CA . GLY B 1 133 ? 42.671 61.173 51.200 1.00 35.26 133 GLY B CA 1
ATOM 2704 C C . GLY B 1 133 ? 41.935 60.018 51.860 1.00 33.46 133 GLY B C 1
ATOM 2705 O O . GLY B 1 133 ? 40.694 59.987 51.871 1.00 34.01 133 GLY B O 1
ATOM 2706 N N . GLY B 1 134 ? 42.681 59.050 52.387 1.00 35.32 134 GLY B N 1
ATOM 2707 C CA . GLY B 1 134 ? 42.028 57.955 53.075 1.00 36.03 134 GLY B CA 1
ATOM 2708 C C . GLY B 1 134 ? 42.886 56.715 53.218 1.00 33.73 134 GLY B C 1
ATOM 2709 O O . GLY B 1 134 ? 44.026 56.661 52.744 1.00 33.62 134 GLY B O 1
ATOM 2710 N N . VAL B 1 135 ? 42.291 55.695 53.832 1.00 32.52 135 VAL B N 1
ATOM 2711 C CA . VAL B 1 135 ? 42.950 54.431 54.103 1.00 32.73 135 VAL B CA 1
ATOM 2712 C C . VAL B 1 135 ? 42.003 53.306 53.743 1.00 31.17 135 VAL B C 1
ATOM 2713 O O . VAL B 1 135 ? 40.821 53.350 54.068 1.00 33.50 135 VAL B O 1
ATOM 2717 N N . ILE B 1 136 ? 42.512 52.329 53.007 1.00 31.64 136 ILE B N 1
ATOM 2718 C CA . ILE B 1 136 ? 41.746 51.153 52.615 1.00 30.94 136 ILE B CA 1
ATOM 2719 C C . ILE B 1 136 ? 42.444 49.946 53.227 1.00 29.26 136 ILE B C 1
ATOM 2720 O O . ILE B 1 136 ? 43.604 49.668 52.915 1.00 27.48 136 ILE B O 1
ATOM 2725 N N . ALA B 1 137 ? 41.742 49.251 54.121 1.00 32.07 137 ALA B N 1
ATOM 2726 C CA . ALA B 1 137 ? 42.318 48.112 54.830 1.00 30.08 137 ALA B CA 1
ATOM 2727 C C . ALA B 1 137 ? 41.657 46.810 54.405 1.00 29.40 137 ALA B C 1
ATOM 2728 O O . ALA B 1 137 ? 40.440 46.625 54.595 1.00 27.50 137 ALA B O 1
ATOM 2730 N N . LEU B 1 138 ? 42.452 45.916 53.813 1.00 26.46 138 LEU B N 1
ATOM 2731 C CA . LEU B 1 138 ? 41.968 44.596 53.413 1.00 25.62 138 LEU B CA 1
ATOM 2732 C C . LEU B 1 138 ? 42.464 43.485 54.337 1.00 25.08 138 LEU B C 1
ATOM 2733 O O . LEU B 1 138 ? 43.662 43.251 54.444 1.00 21.88 138 LEU B O 1
ATOM 2738 N N . SER B 1 139 ? 41.533 42.752 54.930 1.00 21.21 139 SER B N 1
ATOM 2739 C CA . SER B 1 139 ? 41.883 41.519 55.637 1.00 22.08 139 SER B CA 1
ATOM 2740 C C . SER B 1 139 ? 43.017 41.744 56.646 1.00 18.98 139 SER B C 1
ATOM 2741 O O . SER B 1 139 ? 44.045 41.049 56.634 1.00 20.11 139 SER B O 1
ATOM 2744 N N . THR B 1 140 ? 42.881 42.797 57.435 1.00 19.77 140 THR B N 1
ATOM 2745 C CA . THR B 1 140 ? 43.987 43.263 58.248 1.00 17.19 140 THR B CA 1
ATOM 2746 C C . THR B 1 140 ? 43.605 43.657 59.692 1.00 22.12 140 THR B C 1
ATOM 2747 O O . THR B 1 140 ? 42.476 43.433 60.143 1.00 19.25 140 THR B O 1
ATOM 2751 N N . TYR B 1 141 ? 44.545 44.246 60.415 1.00 23.94 141 TYR B N 1
ATOM 2752 C CA . TYR B 1 141 ? 44.213 44.798 61.732 1.00 24.11 141 TYR B CA 1
ATOM 2753 C C . TYR B 1 141 ? 45.262 45.788 62.175 1.00 27.22 141 TYR B C 1
ATOM 2754 O O . TYR B 1 141 ? 46.161 46.143 61.402 1.00 23.83 141 TYR B O 1
ATOM 2763 N N . ALA B 1 142 ? 45.042 46.393 63.334 1.00 26.00 142 ALA B N 1
ATOM 2764 C CA . ALA B 1 142 ? 45.994 47.374 63.834 1.00 28.64 142 ALA B CA 1
ATOM 2765 C C . ALA B 1 142 ? 46.740 46.913 65.093 1.00 29.14 142 ALA B C 1
ATOM 2766 O O . ALA B 1 142 ? 46.336 47.201 66.233 1.00 31.91 142 ALA B O 1
ATOM 2768 N N . PRO B 1 143 ? 47.918 46.293 64.900 1.00 30.98 143 PRO B N 1
ATOM 2769 C CA . PRO B 1 143 ? 48.737 45.822 66.019 1.00 30.44 143 PRO B CA 1
ATOM 2770 C C . PRO B 1 143 ? 49.115 46.930 67.010 1.00 30.37 143 PRO B C 1
ATOM 2771 O O . PRO B 1 143 ? 49.055 46.713 68.206 1.00 30.70 143 PRO B O 1
ATOM 2775 N N . THR B 1 144 ? 49.214 48.165 66.525 1.00 30.38 144 THR B N 1
ATOM 2776 C CA . THR B 1 144 ? 49.602 49.274 67.392 1.00 32.53 144 THR B CA 1
ATOM 2777 C C . THR B 1 144 ? 48.461 50.139 67.907 1.00 32.31 144 THR B C 1
ATOM 2778 O O . THR B 1 144 ? 48.728 51.139 68.571 1.00 32.83 144 THR B O 1
ATOM 2782 N N . PHE B 1 145 ? 47.210 49.823 67.563 1.00 34.81 145 PHE B N 1
ATOM 2783 C CA . PHE B 1 145 ? 46.075 50.455 68.247 1.00 35.72 145 PHE B CA 1
ATOM 2784 C C . PHE B 1 145 ? 45.903 49.822 69.639 1.00 37.04 145 PHE B C 1
ATOM 2785 O O . PHE B 1 145 ? 46.327 48.699 69.859 1.00 40.06 145 PHE B O 1
ATOM 2793 N N . GLY B 1 146 ? 45.315 50.563 70.581 1.00 32.09 146 GLY B N 1
ATOM 2794 C CA . GLY B 1 146 ? 45.114 50.068 71.937 1.00 31.68 146 GLY B CA 1
ATOM 2795 C C . GLY B 1 146 ? 44.166 51.005 72.658 1.00 32.51 146 GLY B C 1
ATOM 2796 O O . GLY B 1 146 ? 43.607 51.915 72.033 1.00 32.22 146 GLY B O 1
ATOM 2797 N N . ASP B 1 147 ? 43.937 50.742 73.949 1.00 32.29 147 ASP B N 1
ATOM 2798 C CA . ASP B 1 147 ? 43.029 51.539 74.778 1.00 33.27 147 ASP B CA 1
ATOM 2799 C C . ASP B 1 147 ? 43.447 53.003 74.860 1.00 34.38 147 ASP B C 1
ATOM 2800 O O . ASP B 1 147 ? 42.639 53.867 75.205 1.00 32.52 147 ASP B O 1
ATOM 2805 N N . GLU B 1 148 ? 44.742 53.244 74.698 1.00 33.93 148 GLU B N 1
ATOM 2806 C CA . GLU B 1 148 ? 45.305 54.587 74.806 1.00 37.19 148 GLU B CA 1
ATOM 2807 C C . GLU B 1 148 ? 45.336 55.410 73.503 1.00 35.08 148 GLU B C 1
ATOM 2808 O O . GLU B 1 148 ? 45.796 56.545 73.508 1.00 36.39 148 GLU B O 1
ATOM 2814 N N . LEU B 1 149 ? 44.862 54.826 72.400 1.00 32.67 149 LEU B N 1
ATOM 2815 C CA . LEU B 1 149 ? 44.789 55.500 71.104 1.00 28.10 149 LEU B CA 1
ATOM 2816 C C . LEU B 1 149 ? 44.021 56.828 71.241 1.00 31.37 149 LEU B C 1
ATOM 2817 O O . LEU B 1 149 ? 42.930 56.844 71.820 1.00 32.13 149 LEU B O 1
ATOM 2822 N N . GLU B 1 150 ? 44.672 57.935 70.862 1.00 31.96 150 GLU B N 1
ATOM 2823 C CA . GLU B 1 150 ? 44.050 59.266 70.730 1.00 35.61 150 GLU B CA 1
ATOM 2824 C C . GLU B 1 150 ? 44.452 59.952 69.405 1.00 34.25 150 GLU B C 1
ATOM 2825 O O . GLU B 1 150 ? 45.633 60.055 69.081 1.00 34.59 150 GLU B O 1
ATOM 2831 N N . LEU B 1 151 ? 43.483 60.413 68.627 1.00 37.92 151 LEU B N 1
ATOM 2832 C CA . LEU B 1 151 ? 43.798 60.975 67.313 1.00 41.78 151 LEU B CA 1
ATOM 2833 C C . LEU B 1 151 ? 43.811 62.502 67.305 1.00 43.13 151 LEU B C 1
ATOM 2834 O O . LEU B 1 151 ? 42.983 63.140 67.943 1.00 43.30 151 LEU B O 1
ATOM 2839 N N . SER B 1 152 ? 44.690 63.073 66.488 1.00 48.24 152 SER B N 1
ATOM 2840 C CA . SER B 1 152 ? 44.678 64.505 66.213 1.00 48.03 152 SER B CA 1
ATOM 2841 C C . SER B 1 152 ? 43.478 64.875 65.341 1.00 48.09 152 SER B C 1
ATOM 2842 O O . SER B 1 152 ? 42.915 64.025 64.650 1.00 49.26 152 SER B O 1
ATOM 2845 N N . ALA B 1 153 ? 43.090 66.147 65.370 1.00 46.46 153 ALA B N 1
ATOM 2846 C CA . ALA B 1 153 ? 41.934 66.610 64.602 1.00 46.46 153 ALA B CA 1
ATOM 2847 C C . ALA B 1 153 ? 42.053 66.302 63.111 1.00 46.35 153 ALA B C 1
ATOM 2848 O O . ALA B 1 153 ? 41.045 66.143 62.416 1.00 44.96 153 ALA B O 1
ATOM 2850 N N . SER B 1 154 ? 43.284 66.241 62.615 1.00 42.79 154 SER B N 1
ATOM 2851 C CA . SER B 1 154 ? 43.515 65.954 61.209 1.00 41.74 154 SER B CA 1
ATOM 2852 C C . SER B 1 154 ? 43.503 64.456 60.922 1.00 39.24 154 SER B C 1
ATOM 2853 O O . SER B 1 154 ? 43.062 64.046 59.866 1.00 42.53 154 SER B O 1
ATOM 2856 N N . GLN B 1 155 ? 44.029 63.660 61.851 1.00 39.31 155 GLN B N 1
ATOM 2857 C CA . GLN B 1 155 ? 43.935 62.196 61.798 1.00 36.81 155 GLN B CA 1
ATOM 2858 C C . GLN B 1 155 ? 42.465 61.779 61.778 1.00 37.35 155 GLN B C 1
ATOM 2859 O O . GLN B 1 155 ? 42.052 61.004 60.904 1.00 33.52 155 GLN B O 1
ATOM 2865 N N . GLN B 1 156 ? 41.642 62.524 62.522 1.00 39.14 156 GLN B N 1
ATOM 2866 C CA . GLN B 1 156 ? 40.211 62.243 62.589 1.0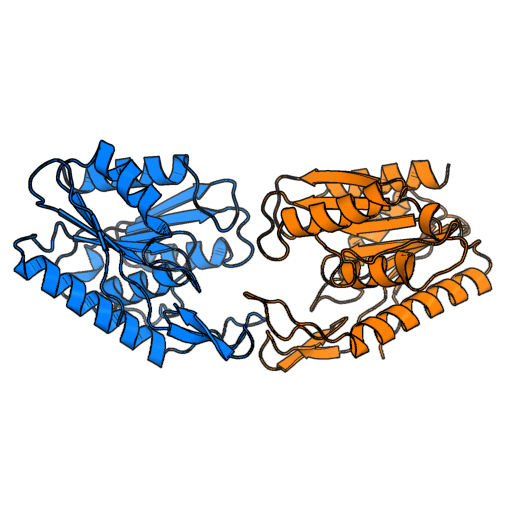0 40.63 156 GLN B CA 1
ATOM 2867 C C . GLN B 1 156 ? 39.468 62.474 61.287 1.00 40.66 156 GLN B C 1
ATOM 2868 O O . GLN B 1 156 ? 38.413 61.882 61.060 1.00 43.28 156 GLN B O 1
ATOM 2874 N N . ARG B 1 157 ? 40.073 63.259 60.398 1.00 39.84 157 ARG B N 1
ATOM 2875 C CA . ARG B 1 157 ? 39.455 63.664 59.146 1.00 38.13 157 ARG B CA 1
ATOM 2876 C C . ARG B 1 157 ? 39.796 62.711 58.000 1.00 35.91 157 ARG B C 1
ATOM 2877 O O . ARG B 1 157 ? 39.318 62.894 56.876 1.00 35.35 157 ARG B O 1
ATOM 2885 N N . ILE B 1 158 ? 40.677 61.746 58.262 1.00 35.39 158 ILE B N 1
ATOM 2886 C CA . ILE B 1 158 ? 41.047 60.763 57.238 1.00 31.93 158 ILE B CA 1
ATOM 2887 C C . ILE B 1 158 ? 40.011 59.632 57.128 1.00 33.02 158 ILE B C 1
ATOM 2888 O O . ILE B 1 158 ? 39.723 58.929 58.100 1.00 32.63 158 ILE B O 1
ATOM 2893 N N . PRO B 1 159 ? 39.340 59.533 55.977 1.00 31.73 159 PRO B N 1
ATOM 2894 C CA . PRO B 1 159 ? 38.282 58.531 55.838 1.00 33.29 159 PRO B CA 1
ATOM 2895 C C . PRO B 1 159 ? 38.882 57.133 55.709 1.00 33.12 159 PRO B C 1
ATOM 2896 O O . PRO B 1 159 ? 40.084 56.998 55.449 1.00 32.05 159 PRO B O 1
ATOM 2900 N N . ALA B 1 160 ? 38.107 56.102 56.048 1.00 36.09 160 ALA B N 1
ATOM 2901 C CA . ALA B 1 160 ? 38.630 54.745 55.960 1.00 35.77 160 ALA B CA 1
ATOM 2902 C C . ALA B 1 160 ? 37.609 53.734 55.481 1.00 35.48 160 ALA B C 1
ATOM 2903 O O . ALA B 1 160 ? 36.441 53.800 55.844 1.00 37.98 160 ALA B O 1
ATOM 2905 N N . LEU B 1 161 ? 38.088 52.712 54.785 1.00 34.90 161 LEU B N 1
ATOM 2906 C CA . LEU B 1 161 ? 37.247 51.600 54.380 1.00 32.64 161 LEU B CA 1
ATOM 2907 C C . LEU B 1 161 ? 37.962 50.347 54.892 1.00 33.70 161 LEU B C 1
ATOM 2908 O O . LEU B 1 161 ? 39.098 50.073 54.501 1.00 35.33 161 LEU B O 1
ATOM 2913 N N . CYS B 1 162 ? 37.294 49.584 55.746 1.00 28.69 162 CYS B N 1
ATOM 2914 C CA . CYS B 1 162 ? 37.885 48.350 56.284 1.00 29.97 162 CYS B CA 1
ATOM 2915 C C . CYS B 1 162 ? 37.096 47.195 55.713 1.00 27.50 162 CYS B C 1
ATOM 2916 O O . CYS B 1 162 ? 35.871 47.256 55.689 1.00 26.52 162 CYS B O 1
ATOM 2919 N N . LEU B 1 163 ? 37.784 46.255 55.060 1.00 27.90 163 LEU B N 1
ATOM 2920 C CA . LEU B 1 163 ? 37.117 45.123 54.415 1.00 29.48 163 LEU B CA 1
ATOM 2921 C C . LEU B 1 163 ? 37.712 43.824 54.961 1.00 25.89 163 LEU B C 1
ATOM 2922 O O . LEU B 1 163 ? 38.923 43.748 55.174 1.00 27.59 163 LEU B O 1
ATOM 2927 N N . HIS B 1 164 ? 36.891 42.780 55.026 1.00 24.80 164 HIS B N 1
ATOM 2928 C CA . HIS B 1 164 ? 37.256 41.534 55.683 1.00 21.85 164 HIS B CA 1
ATOM 2929 C C . HIS B 1 164 ? 36.474 40.338 55.147 1.00 20.04 164 HIS B C 1
ATOM 2930 O O . HIS B 1 164 ? 35.281 40.428 54.864 1.00 20.51 164 HIS B O 1
ATOM 2937 N N . GLY B 1 165 ? 37.120 39.180 55.223 1.00 20.10 165 GLY B N 1
ATOM 2938 C CA . GLY B 1 165 ? 36.450 37.906 55.031 1.00 17.23 165 GLY B CA 1
ATOM 2939 C C . GLY B 1 165 ? 35.871 37.384 56.325 1.00 20.55 165 GLY B C 1
ATOM 2940 O O . GLY B 1 165 ? 36.483 37.526 57.371 1.00 22.62 165 GLY B O 1
ATOM 2941 N N . GLN B 1 166 ? 34.635 36.906 56.260 1.00 22.12 166 GLN B N 1
ATOM 2942 C CA . GLN B 1 166 ? 33.990 36.211 57.364 1.00 27.15 166 GLN B CA 1
ATOM 2943 C C . GLN B 1 166 ? 34.764 34.984 57.858 1.00 27.38 166 GLN B C 1
ATOM 2944 O O . GLN B 1 166 ? 34.763 34.673 59.060 1.00 28.65 166 GLN B O 1
ATOM 2950 N N . TYR B 1 167 ? 35.534 34.372 56.969 1.00 21.15 167 TYR B N 1
ATOM 2951 C CA . TYR B 1 167 ? 36.182 33.119 57.303 1.00 19.94 167 TYR B CA 1
ATOM 2952 C C . TYR B 1 167 ? 37.656 33.190 57.230 1.00 15.17 167 TYR B C 1
ATOM 2953 O O . TYR B 1 167 ? 38.330 32.149 57.020 1.00 11.23 167 TYR B O 1
ATOM 2962 N N . ASP B 1 168 ? 38.180 34.356 57.552 1.00 17.52 168 ASP B N 1
ATOM 2963 C CA . ASP B 1 168 ? 39.608 34.526 57.633 1.00 18.33 168 ASP B CA 1
ATOM 2964 C C . ASP B 1 168 ? 40.149 33.894 58.917 1.00 23.25 168 ASP B C 1
ATOM 2965 O O . ASP B 1 168 ? 39.597 34.114 60.012 1.00 25.13 168 ASP B O 1
ATOM 2970 N N . ASP B 1 169 ? 41.108 32.989 58.728 1.00 19.45 169 ASP B N 1
ATOM 2971 C CA . ASP B 1 169 ? 41.740 32.197 59.786 1.00 19.72 169 ASP B CA 1
ATOM 2972 C C . ASP B 1 169 ? 43.169 32.627 60.033 1.00 20.15 169 ASP B C 1
ATOM 2973 O O . ASP B 1 169 ? 43.801 32.139 60.950 1.00 25.81 169 ASP B O 1
ATOM 2978 N N . VAL B 1 170 ? 43.671 33.574 59.231 1.00 20.05 170 VAL B N 1
ATOM 2979 C CA . VAL B 1 170 ? 44.997 34.160 59.427 1.00 21.07 170 VAL B CA 1
ATOM 2980 C C . VAL B 1 170 ? 44.883 35.432 60.272 1.00 23.11 170 VAL B C 1
ATOM 2981 O O . VAL B 1 170 ? 45.644 35.642 61.223 1.00 26.52 170 VAL B O 1
ATOM 2985 N N . VAL B 1 171 ? 43.991 36.323 59.865 1.00 24.38 171 VAL B N 1
ATOM 2986 C CA . VAL B 1 171 ? 43.675 37.468 60.695 1.00 26.39 171 VAL B CA 1
ATOM 2987 C C . VAL B 1 171 ? 42.172 37.422 60.910 1.00 23.85 171 VAL B C 1
ATOM 2988 O O . VAL B 1 171 ? 41.380 37.584 59.980 1.00 25.18 171 VAL B O 1
ATOM 2992 N N . GLN B 1 172 ? 41.762 37.085 62.126 1.00 22.69 172 GLN B N 1
ATOM 2993 C CA . GLN B 1 172 ? 40.354 36.896 62.407 1.00 23.44 172 GLN B CA 1
ATOM 2994 C C . GLN B 1 172 ? 39.562 38.130 62.084 1.00 21.85 172 GLN B C 1
ATOM 2995 O O . GLN B 1 172 ? 40.015 39.233 62.317 1.00 24.39 172 GLN B O 1
ATOM 3001 N N . ASN B 1 173 ? 38.340 37.894 61.648 1.00 21.52 173 ASN B N 1
ATOM 3002 C CA . ASN B 1 173 ? 37.357 38.901 61.338 1.00 20.83 173 ASN B CA 1
ATOM 3003 C C . ASN B 1 173 ? 37.263 39.808 62.546 1.00 22.27 173 ASN B C 1
ATOM 3004 O O . ASN B 1 173 ? 37.372 41.011 62.434 1.00 16.52 173 ASN B O 1
ATOM 3009 N N . ALA B 1 174 ? 37.336 39.208 63.731 1.00 19.79 174 ALA B N 1
ATOM 3010 C CA . ALA B 1 174 ? 37.232 39.971 64.980 1.00 21.43 174 ALA B CA 1
ATOM 3011 C C . ALA B 1 174 ? 38.372 40.961 65.232 1.00 21.16 174 ALA B C 1
ATOM 3012 O O . ALA B 1 174 ? 38.131 42.073 65.736 1.00 21.61 174 ALA B O 1
ATOM 3014 N N . MET B 1 175 ? 39.541 40.646 64.664 1.00 24.30 175 MET B N 1
ATOM 3015 C CA . MET B 1 175 ? 40.736 41.486 64.733 1.00 23.58 175 MET B CA 1
ATOM 3016 C C . MET B 1 175 ? 40.620 42.690 63.785 1.00 23.92 175 MET B C 1
ATOM 3017 O O . MET B 1 175 ? 41.013 43.799 64.136 1.00 24.60 175 MET B O 1
ATOM 3022 N N . GLY B 1 176 ? 40.145 42.456 62.557 1.00 24.04 176 GLY B N 1
ATOM 3023 C CA . GLY B 1 176 ? 39.717 43.565 61.697 1.00 21.87 176 GLY B CA 1
ATOM 3024 C C . GLY B 1 176 ? 38.604 44.448 62.280 1.00 21.32 176 GLY B C 1
ATOM 3025 O O . GLY B 1 176 ? 38.686 45.678 62.256 1.00 22.88 176 GLY B O 1
ATOM 3026 N N . ARG B 1 177 ? 37.632 43.811 62.927 1.00 21.36 177 ARG B N 1
ATOM 3027 C CA . ARG B 1 177 ? 36.483 44.500 63.458 1.00 20.40 177 ARG B CA 1
ATOM 3028 C C . ARG B 1 177 ? 36.980 45.448 64.548 1.00 19.82 177 ARG B C 1
ATOM 3029 O O . ARG B 1 177 ? 36.499 46.571 64.688 1.00 16.83 177 ARG B O 1
ATOM 3037 N N . SER B 1 178 ? 37.979 45.008 65.275 1.00 22.74 178 SER B N 1
ATOM 3038 C CA . SER B 1 178 ? 38.525 45.834 66.322 1.00 26.54 178 SER B CA 1
ATOM 3039 C C . SER B 1 178 ? 39.289 47.067 65.801 1.00 27.69 178 SER B C 1
ATOM 3040 O O . SER B 1 178 ? 39.205 48.143 66.414 1.00 29.31 178 SER B O 1
ATOM 3043 N N . ALA B 1 179 ? 39.975 46.964 64.656 1.00 21.92 179 ALA B N 1
ATOM 3044 C CA . ALA B 1 179 ? 40.576 48.181 64.061 1.00 21.49 179 ALA B CA 1
ATOM 3045 C C . ALA B 1 179 ? 39.528 49.203 63.661 1.00 22.45 179 ALA B C 1
ATOM 3046 O O . ALA B 1 179 ? 39.649 50.383 64.029 1.00 22.41 179 ALA B O 1
ATOM 3048 N N . PHE B 1 180 ? 38.403 48.685 63.151 1.00 24.62 180 PHE B N 1
ATOM 3049 C CA . PHE B 1 180 ? 37.218 49.437 62.756 1.00 26.18 180 PHE B CA 1
ATOM 3050 C C . PHE B 1 180 ? 36.594 50.139 63.965 1.00 25.20 180 PHE B C 1
ATOM 3051 O O . PHE B 1 180 ? 36.195 51.282 63.883 1.00 28.21 180 PHE B O 1
ATOM 3059 N N . GLU B 1 181 ? 36.538 49.428 65.100 1.00 24.91 181 GLU B N 1
ATOM 3060 C CA . GLU B 1 181 ? 35.821 49.941 66.245 1.00 23.88 181 GLU B CA 1
ATOM 3061 C C . GLU B 1 181 ? 36.659 50.995 66.955 1.00 22.77 181 GLU B C 1
ATOM 3062 O O . GLU B 1 181 ? 36.172 52.086 67.211 1.00 25.40 181 GLU B O 1
ATOM 3068 N N . HIS B 1 182 ? 37.979 50.832 66.902 1.00 29.13 182 HIS B N 1
ATOM 3069 C CA . HIS B 1 182 ? 38.870 51.853 67.459 1.00 28.91 182 HIS B CA 1
ATOM 3070 C C . HIS B 1 182 ? 38.857 53.141 66.643 1.00 29.35 182 HIS B C 1
ATOM 3071 O O . HIS B 1 182 ? 38.986 54.223 67.190 1.00 29.10 182 HIS B O 1
ATOM 3078 N N . LEU B 1 183 ? 38.568 53.010 65.359 1.00 22.43 183 LEU B N 1
ATOM 3079 C CA . LEU B 1 183 ? 38.605 54.148 64.432 1.00 23.20 183 LEU B CA 1
ATOM 3080 C C . LEU B 1 183 ? 37.254 54.866 64.501 1.00 23.13 183 LEU B C 1
ATOM 3081 O O . LEU B 1 183 ? 37.191 56.100 64.668 1.00 22.11 183 LEU B O 1
ATOM 3086 N N . LYS B 1 184 ? 36.204 54.070 64.664 1.00 26.37 184 LYS B N 1
ATOM 3087 C CA . LYS B 1 184 ? 34.856 54.603 64.761 1.00 28.57 184 LYS B CA 1
ATOM 3088 C C . LYS B 1 184 ? 34.630 55.238 66.139 1.00 29.71 184 LYS B C 1
ATOM 3089 O O . LYS B 1 184 ? 33.919 56.228 66.259 1.00 30.20 184 LYS B O 1
ATOM 3095 N N . SER B 1 185 ? 35.217 54.666 67.169 1.00 27.89 185 SER B N 1
ATOM 3096 C CA . SER B 1 185 ? 35.088 55.267 68.481 1.00 29.02 185 SER B CA 1
ATOM 3097 C C . SER B 1 185 ? 35.828 56.602 68.594 1.00 29.06 185 SER B C 1
ATOM 3098 O O . SER B 1 185 ? 35.475 57.442 69.441 1.00 29.07 185 SER B O 1
ATOM 3101 N N . ARG B 1 186 ? 36.799 56.856 67.720 1.00 29.63 186 ARG B N 1
ATOM 3102 C CA . ARG B 1 186 ? 37.579 58.081 67.861 1.00 29.53 186 ARG B CA 1
ATOM 3103 C C . ARG B 1 186 ? 37.139 59.132 66.840 1.00 29.36 186 ARG B C 1
ATOM 3104 O O . ARG B 1 186 ? 37.936 59.983 66.430 1.00 35.18 186 ARG B O 1
ATOM 3112 N N . GLY B 1 187 ? 35.940 58.959 66.303 1.00 23.83 187 GLY B N 1
ATOM 3113 C CA . GLY B 1 187 ? 35.365 59.972 65.426 1.00 27.01 187 GLY B CA 1
ATOM 3114 C C . GLY B 1 187 ? 35.824 59.938 63.974 1.00 27.95 187 GLY B C 1
ATOM 3115 O O . GLY B 1 187 ? 35.569 60.880 63.218 1.00 29.73 187 GLY B O 1
ATOM 3116 N N . VAL B 1 188 ? 36.409 58.829 63.548 1.00 26.47 188 VAL B N 1
ATOM 3117 C CA . VAL B 1 188 ? 36.817 58.670 62.143 1.00 28.16 188 VAL B CA 1
ATOM 3118 C C . VAL B 1 188 ? 35.617 58.201 61.327 1.00 27.91 188 VAL B C 1
ATOM 3119 O O . VAL B 1 188 ? 34.829 57.366 61.765 1.00 27.66 188 VAL B O 1
ATOM 3123 N N . THR B 1 189 ? 35.488 58.710 60.120 1.00 30.72 189 THR B N 1
ATOM 3124 C CA . THR B 1 189 ? 34.505 58.157 59.211 1.00 31.83 189 THR B CA 1
ATOM 3125 C C . THR B 1 189 ? 35.044 56.832 58.619 1.00 33.80 189 THR B C 1
ATOM 3126 O O . THR B 1 189 ? 35.995 56.839 57.817 1.00 27.15 189 THR B O 1
ATOM 3130 N N . VAL B 1 190 ? 34.613 55.727 59.242 1.00 36.12 190 VAL B N 1
ATOM 3131 C CA . VAL B 1 190 ? 34.865 54.362 58.764 1.00 36.79 190 VAL B CA 1
ATOM 3132 C C . VAL B 1 190 ? 33.635 53.665 58.185 1.00 35.72 190 VAL B C 1
ATOM 3133 O O . VAL B 1 190 ? 32.533 53.738 58.735 1.00 32.89 190 VAL B O 1
ATOM 3137 N N . THR B 1 191 ? 33.885 52.850 57.168 1.00 30.92 191 THR B N 1
ATOM 3138 C CA . THR B 1 191 ? 32.901 51.921 56.637 1.00 33.58 191 THR B CA 1
ATOM 3139 C C . THR B 1 191 ? 33.417 50.480 56.722 1.00 31.97 191 THR B C 1
ATOM 3140 O O . THR B 1 191 ? 34.590 50.218 56.467 1.00 33.99 191 THR B O 1
ATOM 3144 N N . TRP B 1 192 ? 32.544 49.569 57.134 1.00 31.14 192 TRP B N 1
ATOM 3145 C CA . TRP B 1 192 ? 32.902 48.172 57.303 1.00 30.26 192 TRP B CA 1
ATOM 3146 C C . TRP B 1 192 ? 32.188 47.361 56.238 1.00 27.93 192 TRP B C 1
ATOM 3147 O O . TRP B 1 192 ? 30.983 47.493 56.039 1.00 28.91 192 TRP B O 1
ATOM 3158 N N . GLN B 1 193 ? 32.906 46.425 55.650 1.00 27.17 193 GLN B N 1
ATOM 3159 C CA . GLN B 1 193 ? 32.301 45.555 54.664 1.00 27.87 193 GLN B CA 1
ATOM 3160 C C . GLN B 1 193 ? 32.934 44.199 54.739 1.00 28.45 193 GLN B C 1
ATOM 3161 O O . GLN B 1 193 ? 34.148 44.060 54.592 1.00 26.79 193 GLN B O 1
ATOM 3167 N N . GLU B 1 194 ? 32.085 43.214 54.976 1.00 27.21 194 GLU B N 1
ATOM 3168 C CA . GLU B 1 194 ? 32.484 41.820 55.151 1.00 31.60 194 GLU B CA 1
ATOM 3169 C C . GLU B 1 194 ? 32.139 41.029 53.910 1.00 28.17 194 GLU B C 1
ATOM 3170 O O . GLU B 1 194 ? 31.213 41.388 53.194 1.00 30.67 194 GLU B O 1
ATOM 3176 N N . TYR B 1 195 ? 32.846 39.926 53.683 1.00 29.23 195 TYR B N 1
ATOM 3177 C CA . TYR B 1 195 ? 32.603 39.067 52.532 1.00 29.11 195 TYR B CA 1
ATOM 3178 C C . TYR B 1 195 ? 32.684 37.599 52.904 1.00 27.48 195 TYR B C 1
ATOM 3179 O O . TYR B 1 195 ? 33.567 37.211 53.654 1.00 27.21 195 TYR B O 1
ATOM 3188 N N . PRO B 1 196 ? 31.957 36.737 52.178 1.00 34.56 196 PRO B N 1
ATOM 3189 C CA . PRO B 1 196 ? 32.031 35.294 52.475 1.00 32.60 196 PRO B CA 1
ATOM 3190 C C . PRO B 1 196 ? 33.201 34.627 51.771 1.00 33.17 196 PRO B C 1
ATOM 3191 O O . PRO B 1 196 ? 33.054 34.149 50.658 1.00 35.13 196 PRO B O 1
ATOM 3195 N N . MET B 1 197 ? 34.385 34.951 52.278 1.00 31.02 197 MET B N 1
ATOM 3196 C CA . MET B 1 197 ? 35.672 34.504 51.780 1.00 31.58 197 MET B CA 1
ATOM 3197 C C . MET B 1 197 ? 36.600 34.315 52.992 1.00 30.37 197 MET B C 1
ATOM 3198 O O . MET B 1 197 ? 36.278 34.762 54.098 1.00 35.38 197 MET B O 1
ATOM 3203 N N . GLY B 1 198 ? 37.853 33.971 52.698 1.00 27.67 198 GLY B N 1
ATOM 3204 C CA . GLY B 1 198 ? 38.886 33.857 53.712 1.00 24.04 198 GLY B CA 1
ATOM 3205 C C . GLY B 1 198 ? 39.881 34.971 53.566 1.00 23.31 198 GLY B C 1
ATOM 3206 O O . GLY B 1 198 ? 39.484 36.112 53.346 1.00 23.03 198 GLY B O 1
ATOM 3207 N N . HIS B 1 199 ? 41.166 34.634 53.623 1.00 20.57 199 HIS B N 1
ATOM 3208 C CA . HIS B 1 199 ? 42.251 35.595 53.488 1.00 25.96 199 HIS B CA 1
ATOM 3209 C C . HIS B 1 199 ? 42.657 35.734 52.021 1.00 25.06 199 HIS B C 1
ATOM 3210 O O . HIS B 1 199 ? 43.669 35.211 51.594 1.00 23.97 199 HIS B O 1
ATOM 3217 N N . GLU B 1 200 ? 41.894 36.547 51.305 1.00 25.01 200 GLU B N 1
ATOM 3218 C CA . GLU B 1 200 ? 41.937 36.590 49.857 1.00 27.78 200 GLU B CA 1
ATOM 3219 C C . GLU B 1 200 ? 41.183 37.854 49.453 1.00 29.08 200 GLU B C 1
ATOM 3220 O O . GLU B 1 200 ? 40.765 38.641 50.322 1.00 26.69 200 GLU B O 1
ATOM 3226 N N . VAL B 1 201 ? 41.133 38.106 48.144 1.00 30.79 201 VAL B N 1
ATOM 3227 C CA . VAL B 1 201 ? 40.447 39.257 47.594 1.00 31.20 201 VAL B CA 1
ATOM 3228 C C . VAL B 1 201 ? 39.445 38.744 46.548 1.00 33.08 201 VAL B C 1
ATOM 3229 O O . VAL B 1 201 ? 39.734 37.774 45.828 1.00 34.16 201 VAL B O 1
ATOM 3233 N N . LEU B 1 202 ? 38.197 39.213 46.650 1.00 27.46 202 LEU B N 1
ATOM 3234 C CA . LEU B 1 202 ? 37.157 38.923 45.658 1.00 29.66 202 LEU B CA 1
ATOM 3235 C C . LEU B 1 202 ? 36.996 40.093 44.640 1.00 28.05 202 LEU B C 1
ATOM 3236 O O . LEU B 1 202 ? 37.469 41.200 44.888 1.00 28.84 202 LEU B O 1
ATOM 3241 N N . PRO B 1 203 ? 36.557 39.776 43.400 1.00 30.93 203 PRO B N 1
ATOM 3242 C CA . PRO B 1 203 ? 36.037 40.685 42.366 1.00 30.50 203 PRO B CA 1
ATOM 3243 C C . PRO B 1 203 ? 35.068 41.736 42.911 1.00 31.30 203 PRO B C 1
ATOM 3244 O O . PRO B 1 203 ? 35.326 42.939 42.823 1.00 35.40 203 PRO B O 1
ATOM 3248 N N . GLN B 1 204 ? 34.124 41.279 43.719 1.00 34.23 204 GLN B N 1
ATOM 3249 C CA . GLN B 1 204 ? 33.135 42.155 44.343 1.00 35.73 204 GLN B CA 1
ATOM 3250 C C . GLN B 1 204 ? 33.783 43.128 45.347 1.00 33.69 204 GLN B C 1
ATOM 3251 O O . GLN B 1 204 ? 33.458 44.319 45.380 1.00 32.10 204 GLN B O 1
ATOM 3257 N N . GLU B 1 205 ? 34.793 42.663 46.071 1.00 28.34 205 GLU B N 1
ATOM 3258 C CA . GLU B 1 205 ? 35.520 43.556 46.955 1.00 27.48 205 GLU B CA 1
ATOM 3259 C C . GLU B 1 205 ? 36.246 44.666 46.169 1.00 28.64 205 GLU B C 1
ATOM 3260 O O . GLU B 1 205 ? 36.248 45.815 46.576 1.00 30.31 205 GLU B O 1
ATOM 3266 N N . ILE B 1 206 ? 36.900 44.328 45.058 1.00 37.56 206 ILE B N 1
ATOM 3267 C CA . ILE B 1 206 ? 37.634 45.343 44.286 1.00 40.61 206 ILE B CA 1
ATOM 3268 C C . ILE B 1 206 ? 36.667 46.345 43.659 1.00 39.04 206 ILE B C 1
ATOM 3269 O O . ILE B 1 206 ? 36.925 47.541 43.650 1.00 42.11 206 ILE B O 1
ATOM 3274 N N . HIS B 1 207 ? 35.524 45.837 43.212 1.00 31.71 207 HIS B N 1
ATOM 3275 C CA . HIS B 1 207 ? 34.395 46.641 42.768 1.00 32.91 207 HIS B CA 1
ATOM 3276 C C . HIS B 1 207 ? 34.078 47.700 43.829 1.00 34.11 207 HIS B C 1
ATOM 3277 O O . HIS B 1 207 ? 34.076 48.909 43.542 1.00 29.07 207 HIS B O 1
ATOM 3284 N N . ASP B 1 208 ? 33.968 47.256 45.084 1.00 32.94 208 ASP B N 1
ATOM 3285 C CA . ASP B 1 208 ? 33.562 48.138 46.167 1.00 30.70 208 ASP B CA 1
ATOM 3286 C C . ASP B 1 208 ? 34.636 49.147 46.463 1.00 28.73 208 ASP B C 1
ATOM 3287 O O . ASP B 1 208 ? 34.361 50.261 46.922 1.00 31.15 208 ASP B O 1
ATOM 3292 N N . ILE B 1 209 ? 35.878 48.725 46.333 1.00 26.52 209 ILE B N 1
ATOM 3293 C CA . ILE B 1 209 ? 36.970 49.646 46.630 1.00 28.76 209 ILE B CA 1
ATOM 3294 C C . ILE B 1 209 ? 36.982 50.786 45.599 1.00 30.65 209 ILE B C 1
ATOM 3295 O O . ILE B 1 209 ? 37.210 51.953 45.947 1.00 30.38 209 ILE B O 1
ATOM 3300 N N . GLY B 1 210 ? 36.664 50.443 44.352 1.00 35.04 210 GLY B N 1
ATOM 3301 C CA . GLY B 1 210 ? 36.617 51.439 43.295 1.00 35.13 210 GLY B CA 1
ATOM 3302 C C . GLY B 1 210 ? 35.529 52.485 43.465 1.00 35.83 210 GLY B C 1
ATOM 3303 O O . GLY B 1 210 ? 35.730 53.666 43.145 1.00 35.71 210 GLY B O 1
ATOM 3304 N N . ALA B 1 211 ? 34.360 52.034 43.908 1.00 36.10 211 ALA B N 1
ATOM 3305 C CA . ALA B 1 211 ? 33.193 52.886 44.086 1.00 35.32 211 ALA B CA 1
ATOM 3306 C C . ALA B 1 211 ? 33.401 53.772 45.294 1.00 35.60 211 ALA B C 1
ATOM 3307 O O . ALA B 1 211 ? 32.964 54.915 45.307 1.00 37.08 211 ALA B O 1
ATOM 3309 N N . TRP B 1 212 ? 34.079 53.243 46.307 1.00 32.93 212 TRP B N 1
ATOM 3310 C CA . TRP B 1 212 ? 34.499 54.063 47.431 1.00 31.02 212 TRP B CA 1
ATOM 3311 C C . TRP B 1 212 ? 35.482 55.128 46.953 1.00 33.45 212 TRP B C 1
ATOM 3312 O O . TRP B 1 212 ? 35.415 56.286 47.374 1.00 34.10 212 TRP B O 1
ATOM 3323 N N . LEU B 1 213 ? 36.416 54.732 46.087 1.00 32.24 213 LEU B N 1
ATOM 3324 C CA . LEU B 1 213 ? 37.426 55.658 45.602 1.00 33.82 213 LEU B CA 1
ATOM 3325 C C . LEU B 1 213 ? 36.823 56.734 44.714 1.00 35.65 213 LEU B C 1
ATOM 3326 O O . LEU B 1 213 ? 37.110 57.916 44.892 1.00 38.26 213 LEU B O 1
ATOM 3331 N N . ALA B 1 214 ? 35.903 56.317 43.854 1.00 38.96 214 ALA B N 1
ATOM 3332 C CA . ALA B 1 214 ? 35.152 57.221 42.985 1.00 41.61 214 ALA B CA 1
ATOM 3333 C C . ALA B 1 214 ? 34.399 58.283 43.771 1.00 44.29 214 ALA B C 1
ATOM 3334 O O . ALA B 1 214 ? 34.356 59.446 43.374 1.00 46.60 214 ALA B O 1
ATOM 3336 N N . ALA B 1 215 ? 33.782 57.871 44.878 1.00 48.18 215 ALA B N 1
ATOM 3337 C CA . ALA B 1 215 ? 33.044 58.783 45.744 1.00 47.22 215 ALA B CA 1
ATOM 3338 C C . ALA B 1 215 ? 33.999 59.791 46.373 1.00 47.79 215 ALA B C 1
ATOM 3339 O O . ALA B 1 215 ? 33.740 60.996 46.382 1.00 48.47 215 ALA B O 1
ATOM 3341 N N . ARG B 1 216 ? 35.153 59.293 46.801 1.00 42.39 216 ARG B N 1
ATOM 3342 C CA . ARG B 1 216 ? 36.115 60.074 47.576 1.00 42.13 216 ARG B CA 1
ATOM 3343 C C . ARG B 1 216 ? 36.770 61.172 46.743 1.00 42.42 216 ARG B C 1
ATOM 3344 O O . ARG B 1 216 ? 37.041 62.265 47.245 1.00 41.82 216 ARG B O 1
ATOM 3352 N N . LEU B 1 217 ? 36.983 60.870 45.463 1.00 45.54 217 LEU B N 1
ATOM 3353 C CA . LEU B 1 217 ? 37.606 61.786 44.511 1.00 47.62 217 LEU B CA 1
ATOM 3354 C C . LEU B 1 217 ? 36.548 62.539 43.699 1.00 50.57 217 LEU B C 1
ATOM 3355 O O . LEU B 1 217 ? 36.860 63.162 42.678 1.00 51.88 217 LEU B O 1
ATOM 3360 N N . GLY B 1 218 ? 35.284 62.345 44.072 1.00 58.82 218 GLY B N 1
ATOM 3361 C CA . GLY B 1 218 ? 34.219 63.204 43.587 1.00 61.33 218 GLY B CA 1
ATOM 3362 C C . GLY B 1 218 ? 33.711 64.145 44.673 1.00 63.27 218 GLY B C 1
ATOM 3363 O O . GLY B 1 218 ? 34.461 64.415 45.644 1.00 63.30 218 GLY B O 1
#

Foldseek 3Di:
DDAWDKDAAQDAAQAEEEEEEAPQDALCPCVVLVVVLSVPVRHYIYTRHWAAFWQAQVVVGHTGRHQWHFNDQPDDGDIDPVSLVVSLVVVVVVLVVVVVVPHDQLRYEYEYAARGLQSQLCNLFPPDDAHHNEYEHHAYAHPPDDPPRDGDPRSQAHEYEQEHECAAPRRHPVRSVVRQVSNVVHNHHYYYYYDHDYRDDDPVNSVVVSVVSVVSVD/DDAWDKAAFQDAAQAEEEEEEAWQDFLVPCVVLVVVLSVVVRRYMYIRHWADFWQEQVVPGDTGRHQWHWNDDPDDTDIDPVSLVVSLVVVVVVLVVVVVVPHDQLRYEYEYAARGQQSQLCNLFPPDDAHHNAYEYHAYAHPPDDPPRAGDPRSQAHAYEQEHECAEPRQHPVRSVVRQVSSVVRNHHYDYYYDNDYRDDDPVNSVVVSVVSVVSVD

Radius of gyration: 25.2 Å; Cα contacts (8 Å, |Δi|>4): 995; chains: 2; bounding box: 44×73×51 Å

Nearest PDB structures (foldseek):
  1aur-assembly1_B  TM=9.987E-01  e=2.434E-43  Pseudomonas fluorescens
  6bje-assembly2_B  TM=9.066E-01  e=1.221E-20  Homo sapiens
  5syn-assembly4_D  TM=9.290E-01  e=1.508E-19  Homo sapiens
  6bje-assembly1_A  TM=9.233E-01  e=2.271E-19  Homo sapiens
  6avx-assembly1_A  TM=9.184E-01  e=3.984E-18  Arabidopsis thaliana

B-factor: mean 31.01, std 13.13, range [6.5, 87.86]

Secondary structure (DSSP, 8-state):
-PPPEEE--SS--SEEEEEE--TT--TTTTHHHHHHHHTT-TTEEEEE--PPEEEEGGGTTEEEE-SS-EEE-SSS-EE-HHHHHHHHHHHHHHHHHHHHTT--GGGEEEEEETHHHHHHHHIIIII--S---EEEEES---TT--TT----HHHHT--EEEEEETT-SSS-HHHHHHHHHHHHTTT--EEEEEES-SSS--HHHHHHHHHHHHHHH-/-PPPEEE--SS---EEEEEE--TT--TTTTHHHHHHHHTT-TTEEEEE----EEE-GGGTT-EEE-SS-EEE-SSS-EE-HHHHHHHHHHHHHHHHHHHHHT--GGGEEEEEETHHHHHHHHIIIII--S---EEEEES---TT--TT----TTGGG--EEEEEETT-TTTTHHHHHHHHHHHHHTT--EEEEEES-SSS--HHHHHHHHHHHHHHT-

Sequence (436 aa):
MTEPLILQPAKPADACVIWLHGLGADRYDFMPVAEALQESLLTTRFVLPQAPTRPVTINGGYEMPSWYDIKAMSPARSISLEELEVSAKMVTDLIEAQKRTGIDASRIFLAGFSQGGAVVFHTAFINWQGPLGGVIALSTYAPTFGDELELSASQQRIPALCLHGQYDDVVQNAMGRSAFEHLKSRGVTVTWQEYPMGHEVLPQEIHDIGAWLAARLGMTEPLILQPAKPADACVIWLHGLGADRYDFMPVAEALQESLLTTRFVLPQAPTRPVTINGGYEMPSWYDIKAMSPARSISLEELEVSAKMVTDLIEAQKRTGIDASRIFLAGFSQGGAVVFHTAFINWQGPLGGVIALSTYAPTFGDELELSASQQRIPALCLHGQYDDVVQNAMGRSAFEHLKSRGVTVTWQEYPMGHEVLPQEIHDIGAWLAARLG